Protein AF-A0AA95MAQ8-F1 (afdb_monomer_lite)

Structure (mmCIF, N/CA/C/O backbone):
data_AF-A0AA95MAQ8-F1
#
_entry.id   AF-A0AA95MAQ8-F1
#
loop_
_atom_site.group_PDB
_atom_site.id
_atom_site.type_symbol
_atom_site.label_atom_id
_atom_site.label_alt_id
_atom_site.label_comp_id
_atom_site.label_asym_id
_atom_site.label_entity_id
_atom_site.label_seq_id
_atom_site.pdbx_PDB_ins_code
_atom_site.Cartn_x
_atom_site.Cartn_y
_atom_site.Cartn_z
_atom_site.occupancy
_atom_site.B_iso_or_equiv
_atom_site.auth_seq_id
_atom_site.auth_comp_id
_atom_site.auth_asym_id
_atom_site.auth_atom_id
_atom_site.pdbx_PDB_model_num
ATOM 1 N N . MET A 1 1 ? -9.392 22.903 90.079 1.00 45.88 1 MET A N 1
ATOM 2 C CA . MET A 1 1 ? -9.732 21.700 89.286 1.00 45.88 1 MET A CA 1
ATOM 3 C C . MET A 1 1 ? -10.730 20.887 90.089 1.00 45.88 1 MET A C 1
ATOM 5 O O . MET A 1 1 ? -10.406 20.537 91.212 1.00 45.88 1 MET A O 1
ATOM 9 N N . ILE A 1 2 ? -11.935 20.646 89.568 1.00 45.50 2 ILE A N 1
ATOM 10 C CA . ILE A 1 2 ? -12.909 19.750 90.211 1.00 45.50 2 ILE A CA 1
ATOM 11 C C . ILE A 1 2 ? -12.527 18.329 89.791 1.00 45.50 2 ILE A C 1
ATOM 13 O O . ILE A 1 2 ? -12.686 17.976 88.623 1.00 45.50 2 ILE A O 1
ATOM 17 N N . PHE A 1 3 ? -11.957 17.553 90.712 1.00 49.25 3 PHE A N 1
ATOM 18 C CA . PHE A 1 3 ? -11.643 16.146 90.478 1.00 49.25 3 PHE A CA 1
ATOM 19 C C . PHE A 1 3 ? -12.967 15.374 90.450 1.00 49.25 3 PHE A C 1
ATOM 21 O O . PHE A 1 3 ? -13.667 15.310 91.457 1.00 49.25 3 PHE A O 1
ATOM 28 N N . ARG A 1 4 ? -13.359 14.855 89.283 1.00 55.56 4 ARG A N 1
ATOM 29 C CA . ARG A 1 4 ? -14.489 13.922 89.191 1.00 55.56 4 ARG A CA 1
ATOM 30 C C . ARG A 1 4 ? -13.966 12.525 89.535 1.00 55.56 4 ARG A C 1
ATOM 32 O O . ARG A 1 4 ? -12.942 12.147 88.960 1.00 55.56 4 ARG A O 1
ATOM 39 N N . PRO A 1 5 ? -14.615 11.777 90.442 1.00 63.22 5 PRO A N 1
ATOM 40 C CA . PRO A 1 5 ? -14.186 10.423 90.762 1.00 63.22 5 PRO A CA 1
ATOM 41 C C . PRO A 1 5 ? -14.183 9.547 89.495 1.00 63.22 5 PRO A C 1
ATOM 43 O O . PRO A 1 5 ? -15.043 9.721 88.623 1.00 63.22 5 PRO A O 1
ATOM 46 N N . PRO A 1 6 ? -13.203 8.638 89.345 1.00 62.72 6 PRO A N 1
ATOM 47 C CA . PRO A 1 6 ? -13.166 7.711 88.221 1.00 62.72 6 PRO A CA 1
ATOM 48 C C . PRO A 1 6 ? -14.409 6.814 88.240 1.00 62.72 6 PRO A C 1
ATOM 50 O O . PRO A 1 6 ? -14.864 6.383 89.296 1.00 62.72 6 PRO A O 1
ATOM 53 N N . LYS A 1 7 ? -14.981 6.535 87.069 1.00 63.72 7 LYS A N 1
ATOM 54 C CA . LYS A 1 7 ? -16.180 5.698 86.941 1.00 63.72 7 LYS A CA 1
ATOM 55 C C . LYS A 1 7 ? -15.819 4.256 86.615 1.00 63.72 7 LYS A C 1
ATOM 57 O O . LYS A 1 7 ? -14.895 4.014 85.841 1.00 63.72 7 LYS A O 1
ATOM 62 N N . VAL A 1 8 ? -16.595 3.306 87.131 1.00 63.84 8 VAL A N 1
ATOM 63 C CA . VAL A 1 8 ? -16.538 1.888 86.742 1.00 63.84 8 VAL A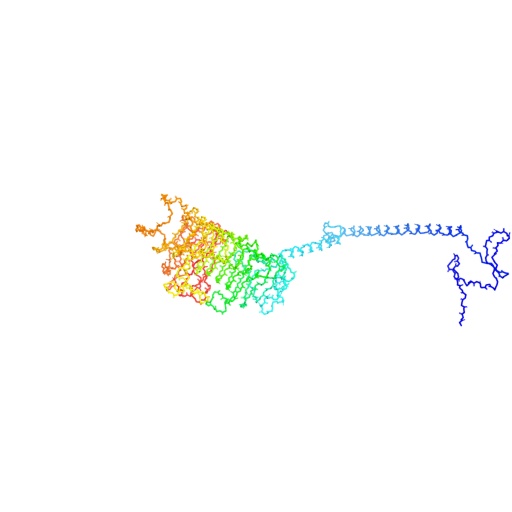 CA 1
ATOM 64 C C . VAL A 1 8 ? -17.861 1.426 86.149 1.00 63.84 8 VAL A C 1
ATOM 66 O O . VAL A 1 8 ? -18.941 1.842 86.572 1.00 63.84 8 VAL A O 1
ATOM 69 N N . LYS A 1 9 ? -17.772 0.550 85.145 1.00 52.34 9 LYS A N 1
ATOM 70 C CA . LYS A 1 9 ? -18.930 -0.090 84.515 1.00 52.34 9 LYS A CA 1
ATOM 71 C C . LYS A 1 9 ? -19.378 -1.286 85.353 1.00 52.34 9 LYS A C 1
ATOM 73 O O . LYS A 1 9 ? -18.644 -2.260 85.475 1.00 52.34 9 LYS A O 1
ATOM 78 N N . ALA A 1 10 ? -20.590 -1.220 85.895 1.00 58.88 10 ALA A N 1
ATOM 79 C CA . ALA A 1 10 ? -21.239 -2.352 86.554 1.00 58.88 10 ALA A CA 1
ATOM 80 C C . ALA A 1 10 ? -21.800 -3.360 85.528 1.00 58.88 10 ALA A C 1
ATOM 82 O O . ALA A 1 10 ? -21.935 -3.044 84.344 1.00 58.88 10 ALA A O 1
ATOM 83 N N . THR A 1 11 ? -22.211 -4.545 85.995 1.00 48.03 11 THR A N 1
ATOM 84 C CA . THR A 1 11 ? -22.648 -5.742 85.232 1.00 48.03 11 THR A CA 1
ATOM 85 C C . THR A 1 11 ? -23.820 -5.538 84.249 1.00 48.03 11 THR A C 1
ATOM 87 O O . THR A 1 11 ? -24.235 -6.472 83.578 1.00 48.03 11 THR A O 1
ATOM 90 N N . LYS A 1 12 ? -24.366 -4.321 84.127 1.00 54.16 12 LYS A N 1
ATOM 91 C CA . LYS A 1 12 ? -25.415 -3.941 83.158 1.00 54.16 12 LYS A CA 1
ATOM 92 C C . LYS A 1 12 ? -25.065 -2.688 82.343 1.00 54.16 12 LYS A C 1
ATOM 94 O O . LYS A 1 12 ? -25.952 -1.984 81.874 1.00 54.16 12 LYS A O 1
ATOM 99 N N . GLY A 1 13 ? -23.777 -2.358 82.227 1.00 52.22 13 GLY A N 1
ATOM 100 C CA . GLY A 1 13 ? -23.296 -1.204 81.458 1.00 52.22 13 GLY A CA 1
ATOM 101 C C . GLY A 1 13 ? -23.556 0.160 82.105 1.00 52.22 13 GLY A C 1
ATOM 102 O O . GLY A 1 13 ? -23.196 1.178 81.520 1.00 52.22 13 GLY A O 1
ATOM 103 N N . LEU A 1 14 ? -24.137 0.189 83.308 1.00 55.59 14 LEU A N 1
ATOM 104 C CA . LEU A 1 14 ? -24.314 1.402 84.100 1.00 55.59 14 LEU A CA 1
ATOM 105 C C . LEU A 1 14 ? -22.960 1.854 84.648 1.00 55.59 14 LEU A C 1
ATOM 107 O O . LEU A 1 14 ? -22.278 1.093 85.337 1.00 55.59 14 LEU A O 1
ATOM 111 N N . GLU A 1 15 ? -22.586 3.094 84.352 1.00 58.50 15 GLU A N 1
ATOM 112 C CA . GLU A 1 15 ? -21.426 3.729 84.966 1.00 58.50 15 GLU A CA 1
ATOM 113 C C . GLU A 1 15 ? -21.799 4.208 86.366 1.00 58.50 15 GLU A C 1
ATOM 115 O O . GLU A 1 15 ? -22.746 4.979 86.539 1.00 58.50 15 GLU A O 1
ATOM 120 N N . ARG A 1 16 ? -21.049 3.757 87.367 1.00 65.19 16 ARG A N 1
ATOM 121 C CA . ARG A 1 16 ? -21.126 4.295 88.724 1.00 65.19 16 ARG A CA 1
ATOM 122 C C . ARG A 1 16 ? -19.809 4.965 89.065 1.00 65.19 16 ARG A C 1
ATOM 124 O O . ARG A 1 16 ? -18.748 4.471 88.686 1.00 65.19 16 ARG A O 1
ATOM 131 N N . ASP A 1 17 ? -19.895 6.088 89.764 1.00 67.44 17 ASP A N 1
ATOM 132 C CA . ASP A 1 17 ? -18.721 6.724 90.348 1.00 67.44 17 ASP A CA 1
ATOM 133 C C . ASP A 1 17 ? -18.105 5.736 91.348 1.00 67.44 17 ASP A C 1
ATOM 135 O O . ASP A 1 17 ? -18.820 5.154 92.171 1.00 67.44 17 ASP A O 1
ATOM 139 N N . LEU A 1 18 ? -16.796 5.491 91.243 1.00 63.25 18 LEU A N 1
ATOM 140 C CA . LEU A 1 18 ? -16.087 4.748 92.276 1.00 63.25 18 LEU A CA 1
ATOM 141 C C . LEU A 1 18 ? -16.204 5.539 93.575 1.00 63.25 18 LEU A C 1
ATOM 143 O O . LEU A 1 18 ? -15.872 6.726 93.618 1.00 63.25 18 LEU A O 1
ATOM 147 N N . LEU A 1 19 ? -16.667 4.872 94.630 1.00 63.09 19 LEU A N 1
ATOM 148 C CA . LEU A 1 19 ? -16.605 5.424 95.975 1.00 63.09 19 LEU A CA 1
ATOM 149 C C . LEU A 1 19 ? -15.129 5.647 96.313 1.00 63.09 19 LEU A C 1
ATOM 151 O O . LEU A 1 19 ? -14.325 4.716 96.276 1.00 63.09 19 LEU A O 1
ATOM 155 N N . GLN A 1 20 ? -14.768 6.901 96.573 1.00 61.62 20 GLN A N 1
ATOM 156 C CA . GLN A 1 20 ? -13.438 7.254 97.042 1.00 61.62 20 GLN A CA 1
ATOM 157 C C . GLN A 1 20 ? -13.439 7.107 98.561 1.00 61.62 20 GLN A C 1
ATOM 159 O O . GLN A 1 20 ? -14.086 7.884 99.256 1.00 61.62 20 GLN A O 1
ATOM 164 N N . PHE A 1 21 ? -12.754 6.084 99.059 1.00 62.09 21 PHE A N 1
ATOM 165 C CA . PHE A 1 21 ? -12.608 5.853 100.492 1.00 62.09 21 PHE A CA 1
ATOM 166 C C . PHE A 1 21 ? -11.406 6.651 101.024 1.00 62.09 21 PHE A C 1
ATOM 168 O O . PHE A 1 21 ? -10.378 6.717 100.347 1.00 62.09 21 PHE A O 1
ATOM 175 N N . GLU A 1 22 ? -11.532 7.273 102.203 1.00 59.97 22 GLU A N 1
ATOM 176 C CA . GLU A 1 22 ? -10.409 7.971 102.862 1.00 59.97 22 GLU A CA 1
ATOM 177 C C . GLU A 1 22 ? -9.335 6.981 103.342 1.00 59.97 22 GLU A C 1
ATOM 179 O O . GLU A 1 22 ? -8.143 7.261 103.228 1.00 59.97 22 GLU A O 1
ATOM 184 N N . GLU A 1 23 ? -9.759 5.789 103.772 1.00 59.94 23 GLU A N 1
ATOM 185 C CA . GLU A 1 23 ? -8.917 4.633 104.077 1.00 59.94 23 GLU A CA 1
ATOM 186 C C . GLU A 1 23 ? -9.533 3.390 103.415 1.00 59.94 23 GLU A C 1
ATOM 188 O O . GLU A 1 23 ? -10.738 3.153 103.515 1.00 59.94 23 GLU A O 1
ATOM 193 N N . ALA A 1 24 ? -8.726 2.612 102.689 1.00 60.75 24 ALA A N 1
ATOM 194 C CA . ALA A 1 24 ? -9.166 1.381 102.038 1.00 60.75 24 ALA A CA 1
ATOM 195 C C . ALA A 1 24 ? -8.403 0.196 102.628 1.00 60.75 24 ALA A C 1
ATOM 197 O O . ALA A 1 24 ? -7.176 0.123 102.516 1.00 60.75 24 ALA A O 1
ATOM 198 N N . GLU A 1 25 ? -9.127 -0.749 103.222 1.00 61.69 25 GLU A N 1
ATOM 199 C CA . GLU A 1 25 ? -8.539 -1.989 103.714 1.00 61.69 25 GLU A CA 1
ATOM 200 C C . GLU A 1 25 ? -8.710 -3.096 102.671 1.00 61.69 25 GLU A C 1
ATOM 202 O O . GLU A 1 25 ? -9.794 -3.325 102.128 1.00 61.69 25 GLU A O 1
ATOM 207 N N . LEU A 1 26 ? -7.610 -3.795 102.381 1.00 65.06 26 LEU A N 1
ATOM 208 C CA . LEU A 1 26 ? -7.643 -5.032 101.609 1.00 65.06 26 LEU A CA 1
ATOM 209 C C . LEU A 1 26 ? -7.973 -6.164 102.573 1.00 65.06 26 LEU A C 1
ATOM 211 O O . LEU A 1 26 ? -7.160 -6.525 103.425 1.00 65.06 26 LEU A O 1
ATOM 215 N N . GLY A 1 27 ? -9.178 -6.706 102.448 1.00 63.66 27 GLY A N 1
ATOM 216 C CA . GLY A 1 27 ? -9.699 -7.686 103.385 1.00 63.66 27 GLY A CA 1
ATOM 217 C C . GLY A 1 27 ? -10.222 -8.935 102.700 1.00 63.66 27 GLY A C 1
ATOM 218 O O . GLY A 1 27 ? -10.499 -8.961 101.501 1.00 63.66 27 GLY A O 1
ATOM 219 N N . PHE A 1 28 ? -10.402 -9.977 103.506 1.00 62.84 28 PHE A N 1
ATOM 220 C CA . PHE A 1 28 ? -11.269 -11.089 103.151 1.00 62.84 28 PHE A CA 1
ATOM 221 C C . PHE A 1 28 ? -12.541 -11.002 103.986 1.00 62.84 28 PHE A C 1
ATOM 223 O O . PHE A 1 28 ? -12.478 -10.843 105.207 1.00 62.84 28 PHE A O 1
ATOM 230 N N . THR A 1 29 ? -13.700 -11.089 103.343 1.00 60.06 29 THR A N 1
ATOM 231 C CA . THR A 1 29 ? -14.991 -11.133 104.036 1.00 60.06 29 THR A CA 1
ATOM 232 C C . THR A 1 29 ? -15.011 -12.316 105.015 1.00 60.06 29 THR A C 1
ATOM 234 O O . THR A 1 29 ? -14.542 -13.410 104.700 1.00 60.06 29 THR A O 1
ATOM 237 N N . LYS A 1 30 ? -15.507 -12.127 106.243 1.00 58.91 30 LYS A N 1
ATOM 238 C CA . LYS A 1 30 ? -15.427 -13.178 107.283 1.00 58.91 30 LYS A CA 1
ATOM 239 C C . LYS A 1 30 ? -16.281 -14.411 106.972 1.00 58.91 30 LYS A C 1
ATOM 241 O O . LYS A 1 30 ? -15.940 -15.509 107.401 1.00 58.91 30 LYS A O 1
ATOM 246 N N . ASP A 1 31 ? -17.377 -14.220 106.252 1.00 52.72 31 ASP A N 1
ATOM 247 C CA . ASP A 1 31 ? -18.384 -15.225 105.917 1.00 52.72 31 ASP A CA 1
ATOM 248 C C . ASP A 1 31 ? -18.056 -15.980 104.622 1.00 52.72 31 ASP A C 1
ATOM 250 O O . ASP A 1 31 ? -18.150 -17.205 104.574 1.00 52.72 31 ASP A O 1
ATOM 254 N N . THR A 1 32 ? -17.625 -15.265 103.583 1.00 58.50 32 THR A N 1
ATOM 255 C CA . THR A 1 32 ? -17.360 -15.844 102.259 1.00 58.50 32 THR A CA 1
ATOM 256 C C . THR A 1 32 ? -15.871 -16.017 101.961 1.00 58.50 32 THR A C 1
ATOM 258 O O . THR A 1 32 ? -15.530 -16.666 100.973 1.00 58.50 32 THR A O 1
ATOM 261 N N . LYS A 1 33 ? -14.985 -15.488 102.821 1.00 63.22 33 LYS A N 1
ATOM 262 C CA . LYS A 1 33 ? -13.522 -15.465 102.647 1.00 63.22 33 LYS A CA 1
ATOM 263 C C . LYS A 1 33 ? -13.096 -14.922 101.285 1.00 63.22 33 LYS A C 1
ATOM 265 O O . LYS A 1 33 ? -12.137 -15.410 100.693 1.00 63.22 33 LYS A O 1
ATOM 270 N N . ARG A 1 34 ? -13.814 -13.920 100.775 1.00 59.31 34 ARG A N 1
ATOM 271 C CA . ARG A 1 34 ? -13.571 -13.313 99.462 1.00 59.31 34 ARG A CA 1
ATOM 272 C C . ARG A 1 34 ? -12.792 -12.026 99.594 1.00 59.31 34 ARG A C 1
ATOM 274 O O . ARG A 1 34 ? -13.061 -11.243 100.499 1.00 59.31 34 ARG A O 1
ATOM 281 N N . PHE A 1 35 ? -11.855 -11.830 98.673 1.00 61.06 35 PHE A N 1
ATOM 282 C CA . PHE A 1 35 ? -11.081 -10.603 98.578 1.00 61.06 35 PHE A CA 1
ATOM 283 C C . PHE A 1 35 ? -12.013 -9.443 98.227 1.00 61.06 35 PHE A C 1
ATOM 285 O O . PHE A 1 35 ? -12.722 -9.502 97.222 1.00 61.06 35 PHE A O 1
ATOM 292 N N . PHE A 1 36 ? -12.021 -8.406 99.053 1.00 67.19 36 PHE A N 1
ATOM 293 C CA . PHE A 1 36 ? -12.779 -7.188 98.811 1.00 67.19 36 PHE A CA 1
ATOM 294 C C . PHE A 1 36 ? -11.894 -5.971 99.068 1.00 67.19 36 PHE A C 1
ATOM 296 O O . PHE A 1 36 ? -10.900 -6.045 99.796 1.00 67.19 36 PHE A O 1
ATOM 303 N N . VAL A 1 37 ? -12.280 -4.849 98.467 1.00 65.44 37 VAL A N 1
ATOM 304 C CA . VAL A 1 37 ? -11.742 -3.532 98.808 1.00 65.44 37 VAL A CA 1
ATOM 305 C C . VAL A 1 37 ? -12.910 -2.727 99.355 1.00 65.44 37 VAL A C 1
ATOM 307 O O . VAL A 1 37 ? -13.922 -2.557 98.669 1.00 65.44 37 VAL A O 1
ATOM 310 N N . GLY A 1 38 ? -12.819 -2.295 100.607 1.00 64.38 38 GLY A N 1
ATOM 311 C CA . GLY A 1 38 ? -13.913 -1.589 101.265 1.00 64.38 38 GLY A CA 1
ATOM 312 C C . GLY A 1 38 ? -13.445 -0.726 102.423 1.00 64.38 38 GLY A C 1
ATOM 313 O O . GLY A 1 38 ? -12.300 -0.824 102.866 1.00 64.38 38 GLY A O 1
ATOM 314 N N . SER A 1 39 ? -14.361 0.111 102.897 1.00 61.34 39 SER A N 1
ATOM 315 C CA . SER A 1 39 ? -14.253 0.811 104.175 1.00 61.34 39 SER A CA 1
ATOM 316 C C . SER A 1 39 ? -15.475 0.477 105.038 1.00 61.34 39 SER A C 1
ATOM 318 O O . SER A 1 39 ? -16.432 -0.164 104.598 1.00 61.34 39 SER A O 1
ATOM 320 N N . ASP A 1 40 ? -15.469 0.962 106.270 1.00 62.12 40 ASP A N 1
ATOM 321 C CA . ASP A 1 40 ? -16.613 1.048 107.181 1.00 62.12 40 ASP A CA 1
ATOM 322 C C . ASP A 1 40 ? -17.913 1.633 106.577 1.00 62.12 40 ASP A C 1
ATOM 324 O O . ASP A 1 40 ? -18.995 1.397 107.119 1.00 62.12 40 ASP A O 1
ATOM 328 N N . GLN A 1 41 ? -17.845 2.339 105.442 1.00 56.12 41 GLN A N 1
ATOM 329 C CA . GLN A 1 41 ? -18.998 2.927 104.748 1.00 56.12 41 GLN A CA 1
ATOM 330 C C . GLN A 1 41 ? -19.518 2.103 103.556 1.00 56.12 41 GLN A C 1
ATOM 332 O O . GLN A 1 41 ? -20.558 2.440 102.986 1.00 56.12 41 GLN A O 1
ATOM 337 N N . GLY A 1 42 ? -18.843 1.014 103.172 1.00 58.78 42 GLY A N 1
ATOM 338 C CA . GLY A 1 42 ? -19.311 0.121 102.111 1.00 58.78 42 GLY A CA 1
ATOM 339 C C . GLY A 1 42 ? -18.204 -0.692 101.441 1.00 58.78 42 GLY A C 1
ATOM 340 O O . GLY A 1 42 ? -17.048 -0.281 101.383 1.00 58.78 42 GLY A O 1
ATOM 341 N N . ASN A 1 43 ? -18.584 -1.844 100.881 1.00 61.62 43 ASN A N 1
ATOM 342 C CA . ASN A 1 43 ? -17.673 -2.773 100.208 1.00 61.62 43 ASN A CA 1
ATOM 343 C C . ASN A 1 43 ? -17.885 -2.758 98.688 1.00 61.62 43 ASN A C 1
ATOM 345 O O . ASN A 1 43 ? -19.025 -2.725 98.219 1.00 61.62 43 ASN A O 1
ATOM 349 N N . VAL A 1 44 ? -16.796 -2.859 97.920 1.00 62.22 44 VAL A N 1
ATOM 350 C CA . VAL A 1 44 ? -16.830 -3.145 96.480 1.00 62.22 44 VAL A CA 1
ATOM 351 C C . VAL A 1 44 ? -16.364 -4.585 96.266 1.00 62.22 44 VAL A C 1
ATOM 353 O O . VAL A 1 44 ? -15.199 -4.915 96.489 1.00 62.22 44 VAL A O 1
ATOM 356 N N . GLU A 1 45 ? -17.282 -5.457 95.846 1.00 63.22 45 GLU A N 1
ATOM 357 C CA . GLU A 1 45 ? -16.963 -6.840 95.478 1.00 63.22 45 GLU A CA 1
ATOM 358 C C . GLU A 1 45 ? -16.589 -6.898 93.988 1.00 63.22 45 GLU A C 1
ATOM 360 O O . GLU A 1 45 ? -17.328 -6.413 93.127 1.00 63.22 45 GLU A O 1
ATOM 365 N N . LEU A 1 46 ? -15.418 -7.459 93.677 1.00 63.56 46 LEU A N 1
ATOM 366 C CA . LEU A 1 46 ? -15.007 -7.725 92.298 1.00 63.56 46 LEU A CA 1
ATOM 367 C C . LEU A 1 46 ? -15.716 -8.999 91.818 1.00 63.56 46 LEU A C 1
ATOM 369 O O . LEU A 1 46 ? -15.677 -10.017 92.508 1.00 63.56 46 LEU A O 1
ATOM 373 N N . ALA A 1 47 ? -16.367 -8.940 90.651 1.00 63.00 47 ALA A N 1
ATOM 374 C CA . ALA A 1 47 ? -17.114 -10.071 90.097 1.00 63.00 47 ALA A CA 1
ATOM 375 C C . ALA A 1 47 ? -16.224 -11.316 89.959 1.00 63.00 47 ALA A C 1
ATOM 377 O O . ALA A 1 47 ? -15.061 -11.220 89.551 1.00 63.00 47 ALA A O 1
ATOM 378 N N . LYS A 1 48 ? -16.771 -12.495 90.279 1.00 66.31 48 LYS A N 1
ATOM 379 C CA . LYS A 1 48 ? -16.018 -13.747 90.156 1.00 66.31 48 LYS A CA 1
ATOM 380 C C . LYS A 1 48 ? -15.703 -14.041 88.696 1.00 66.31 48 LYS A C 1
ATOM 382 O O . LYS A 1 48 ? -16.530 -13.815 87.816 1.00 66.31 48 LYS A O 1
ATOM 387 N N . GLN A 1 49 ? -14.556 -14.672 88.454 1.00 69.94 49 GLN A N 1
ATOM 388 C CA . GLN A 1 49 ? -14.226 -15.203 87.132 1.00 69.94 49 GLN A CA 1
ATOM 389 C C . GLN A 1 49 ? -15.320 -16.149 86.605 1.00 69.94 49 GLN A C 1
ATOM 391 O O . GLN A 1 49 ? -15.607 -16.126 85.413 1.00 69.94 49 GLN A O 1
ATOM 396 N N . GLU A 1 50 ? -15.959 -16.928 87.483 1.00 73.56 50 GLU A N 1
ATOM 397 C CA . GLU A 1 50 ? -17.086 -17.813 87.146 1.00 73.56 50 GLU A CA 1
ATOM 398 C C . GLU A 1 50 ? -18.293 -17.031 86.607 1.00 73.56 50 GLU A C 1
ATOM 400 O O . GLU A 1 50 ? -18.771 -17.338 85.523 1.00 73.56 50 GLU A O 1
ATOM 405 N N . GLU A 1 51 ? -18.717 -15.960 87.283 1.00 72.94 51 GLU A N 1
ATOM 406 C CA . GLU A 1 51 ? -19.864 -15.130 86.874 1.00 72.94 51 GLU A CA 1
ATOM 407 C C . GLU A 1 51 ? -19.589 -14.378 85.561 1.00 72.94 51 GLU A C 1
ATOM 409 O O . GLU A 1 51 ? -20.464 -14.241 84.705 1.00 72.94 51 GLU A O 1
ATOM 414 N N . VAL A 1 52 ? -18.346 -13.922 85.364 1.00 72.94 52 VAL A N 1
ATOM 415 C CA . VAL A 1 52 ? -17.909 -13.334 84.089 1.00 72.94 52 VAL A CA 1
ATOM 416 C C . VAL A 1 52 ? -17.900 -14.393 82.980 1.00 72.94 52 VAL A C 1
ATOM 418 O O . VAL A 1 52 ? -18.312 -14.105 81.858 1.00 72.94 52 VAL A O 1
ATOM 421 N N . SER A 1 53 ? -17.477 -15.622 83.284 1.00 74.75 53 SER A N 1
ATOM 422 C CA . SER A 1 53 ? -17.442 -16.733 82.321 1.00 74.75 53 SER A CA 1
ATOM 423 C C . SER A 1 53 ? -18.846 -17.212 81.939 1.00 74.75 53 SER A C 1
ATOM 425 O O . SER A 1 53 ? -19.097 -17.479 80.763 1.00 74.75 53 SER A O 1
ATOM 427 N N . GLU A 1 54 ? -19.781 -17.260 82.890 1.00 77.81 54 GLU A N 1
ATOM 428 C CA . GLU A 1 54 ? -21.203 -17.521 82.637 1.00 77.81 54 GLU A CA 1
ATOM 429 C C . GLU A 1 54 ? -21.805 -16.438 81.735 1.00 77.81 54 GLU A C 1
ATOM 431 O O . GLU A 1 54 ? -22.435 -16.759 80.730 1.00 77.81 54 GLU A O 1
ATOM 436 N N . GLY A 1 55 ? -21.526 -15.158 82.014 1.00 77.19 55 GLY A N 1
ATOM 437 C CA . GLY A 1 55 ? -21.969 -14.046 81.169 1.00 77.19 55 GLY A CA 1
ATOM 438 C C . GLY A 1 55 ? -21.405 -14.095 79.743 1.00 77.19 55 GLY A C 1
ATOM 439 O O . GLY A 1 55 ? -22.126 -13.819 78.785 1.00 77.19 55 GLY A O 1
ATOM 440 N N . ILE A 1 56 ? -20.135 -14.487 79.576 1.00 80.50 56 ILE A N 1
ATOM 441 C CA . ILE A 1 56 ? -19.522 -14.698 78.252 1.00 80.50 56 ILE A CA 1
ATOM 442 C C . ILE A 1 56 ? -20.190 -15.869 77.525 1.00 80.50 56 ILE A C 1
ATOM 444 O O . ILE A 1 56 ? -20.484 -15.754 76.336 1.00 80.50 56 ILE A O 1
ATOM 448 N N . THR A 1 57 ? -20.456 -16.971 78.227 1.00 82.75 57 THR A N 1
ATOM 449 C CA . THR A 1 57 ? -21.107 -18.158 77.654 1.00 82.75 57 THR A CA 1
ATOM 450 C C . THR A 1 57 ? -22.521 -17.828 77.173 1.00 82.75 57 THR A C 1
ATOM 452 O O . THR A 1 57 ? -22.911 -18.203 76.066 1.00 82.75 57 THR A O 1
ATOM 455 N N . ASP A 1 58 ? -23.276 -17.064 77.963 1.00 84.62 58 ASP A N 1
ATOM 456 C CA . ASP A 1 58 ? -24.633 -16.650 77.610 1.00 84.62 58 ASP A CA 1
ATOM 457 C C . ASP A 1 58 ? -24.635 -15.679 76.415 1.00 84.62 58 ASP A C 1
ATOM 459 O O . ASP A 1 58 ? -25.423 -15.832 75.480 1.00 84.62 58 ASP A O 1
ATOM 463 N N . LEU A 1 59 ? -23.676 -14.746 76.362 1.00 84.62 59 LEU A N 1
ATOM 464 C CA . LEU A 1 59 ? -23.460 -13.879 75.197 1.00 84.62 59 LEU A CA 1
ATOM 465 C C . LEU A 1 59 ? -23.095 -14.674 73.935 1.00 84.62 59 LEU A C 1
ATOM 467 O O . LEU A 1 59 ? -23.622 -14.386 72.863 1.00 84.62 59 LEU A O 1
ATOM 471 N N . GLN A 1 60 ? -22.233 -15.688 74.038 1.00 89.12 60 GLN A N 1
ATOM 472 C CA . GLN A 1 60 ? -21.881 -16.558 72.908 1.00 89.12 60 GLN A CA 1
ATOM 473 C C . GLN A 1 60 ? -23.091 -17.353 72.399 1.00 89.12 60 GLN A C 1
ATOM 475 O O . GLN A 1 60 ? -23.292 -17.473 71.187 1.00 89.12 60 GLN A O 1
ATOM 480 N N . SER A 1 61 ? -23.931 -17.845 73.312 1.00 89.62 61 SER A N 1
ATOM 481 C CA . SER A 1 61 ? -25.200 -18.499 72.978 1.00 89.62 61 SER A CA 1
ATOM 482 C C . SER A 1 61 ? -26.144 -17.544 72.237 1.00 89.62 61 SER A C 1
ATOM 484 O O . SER A 1 61 ? -26.682 -17.889 71.182 1.00 89.62 61 SER A O 1
ATOM 486 N N . GLN A 1 62 ? -26.282 -16.304 72.720 1.00 91.06 62 GLN A N 1
ATOM 487 C CA . GLN A 1 62 ? -27.093 -15.274 72.066 1.00 91.06 62 GLN A CA 1
ATOM 488 C C . GLN A 1 62 ? -26.560 -14.904 70.675 1.00 91.06 62 GLN A C 1
ATOM 490 O O . GLN A 1 62 ? -27.352 -14.813 69.739 1.00 91.06 62 GLN A O 1
ATOM 495 N N . ILE A 1 63 ? -25.241 -14.753 70.506 1.00 89.88 63 ILE A N 1
ATOM 496 C CA . ILE A 1 63 ? -24.609 -14.504 69.197 1.00 89.88 63 ILE A CA 1
ATOM 497 C C . ILE A 1 63 ? -24.927 -15.645 68.229 1.00 89.88 63 ILE A C 1
ATOM 499 O O . ILE A 1 63 ? -25.395 -15.398 67.122 1.00 89.88 63 ILE A O 1
ATOM 503 N N . THR A 1 64 ? -24.782 -16.894 68.675 1.00 89.81 64 THR A N 1
ATOM 504 C CA . THR A 1 64 ? -25.079 -18.074 67.849 1.00 89.81 64 THR A CA 1
ATOM 505 C C . THR A 1 64 ? -26.544 -18.092 67.395 1.00 89.81 64 THR A C 1
ATOM 507 O O . THR A 1 64 ? -26.846 -18.396 66.240 1.00 89.81 64 THR A O 1
ATOM 510 N N . GLN A 1 65 ? -27.478 -17.721 68.277 1.00 91.19 65 GLN A N 1
ATOM 511 C CA . GLN A 1 65 ? -28.894 -17.599 67.916 1.00 91.19 65 GLN A CA 1
ATOM 512 C C . GLN A 1 65 ? -29.161 -16.451 66.936 1.00 91.19 65 GLN A C 1
ATOM 514 O O . GLN A 1 65 ? -30.017 -16.587 66.060 1.00 91.19 65 GLN A O 1
ATOM 519 N N . VAL A 1 66 ? -28.466 -15.321 67.083 1.00 91.50 66 VAL A N 1
ATOM 520 C CA . VAL A 1 66 ? -28.571 -14.183 66.160 1.00 91.50 66 VAL A CA 1
ATOM 521 C C . VAL A 1 66 ? -28.058 -14.569 64.776 1.00 91.50 66 VAL A C 1
ATOM 523 O O . VAL A 1 66 ? -28.756 -14.312 63.798 1.00 91.50 66 VAL A O 1
ATOM 526 N N . ASP A 1 67 ? -26.917 -15.250 64.684 1.00 90.38 67 ASP A N 1
ATOM 527 C CA . ASP A 1 67 ? -26.362 -15.721 63.411 1.00 90.38 67 ASP A CA 1
ATOM 528 C C . ASP A 1 67 ? -27.301 -16.713 62.722 1.00 90.38 67 ASP A C 1
ATOM 530 O O . ASP A 1 67 ? -27.576 -16.582 61.528 1.00 90.38 67 ASP A O 1
ATOM 534 N N . SER A 1 68 ? -27.876 -17.657 63.477 1.00 92.00 68 SER A N 1
ATOM 535 C CA . SER A 1 68 ? -28.889 -18.577 62.947 1.00 92.00 68 SER A CA 1
ATOM 536 C C . SER A 1 68 ? -30.094 -17.819 62.386 1.00 92.00 68 SER A C 1
ATOM 538 O O . SER A 1 68 ? -30.490 -18.057 61.249 1.00 92.00 68 SER A O 1
ATOM 540 N N . LYS A 1 69 ? -30.649 -16.863 63.144 1.00 92.88 69 LYS A N 1
ATOM 541 C CA . LYS A 1 69 ? -31.796 -16.053 62.698 1.00 92.88 69 LYS A CA 1
ATOM 542 C C . LYS A 1 69 ? -31.463 -15.173 61.493 1.00 92.88 69 LYS A C 1
ATOM 544 O O . LYS A 1 69 ? -32.324 -14.968 60.642 1.00 92.88 69 LYS A O 1
ATOM 549 N N . SER A 1 70 ? -30.241 -14.647 61.423 1.00 92.56 70 SER A N 1
ATOM 550 C CA . SER A 1 70 ? -29.750 -13.857 60.292 1.00 92.56 70 SER A CA 1
ATOM 551 C C . SER A 1 70 ? -29.679 -14.709 59.025 1.00 92.56 70 SER A C 1
ATOM 553 O O . SER A 1 70 ? -30.232 -14.335 57.991 1.00 92.56 70 SER A O 1
ATOM 555 N N . ASN A 1 71 ? -29.095 -15.905 59.124 1.00 91.81 71 ASN A N 1
ATOM 556 C CA . ASN A 1 71 ? -29.021 -16.849 58.012 1.00 91.81 71 ASN A CA 1
ATOM 557 C C . ASN A 1 71 ? -30.413 -17.311 57.563 1.00 91.81 71 ASN A C 1
ATOM 559 O O . ASN A 1 71 ? -30.690 -17.336 56.365 1.00 91.81 71 ASN A O 1
ATOM 563 N N . ASP A 1 72 ? -31.318 -17.594 58.502 1.00 92.50 72 ASP A N 1
ATOM 564 C CA . ASP A 1 72 ? -32.710 -17.929 58.189 1.00 92.50 72 ASP A CA 1
ATOM 565 C C . ASP A 1 72 ? -33.422 -16.778 57.465 1.00 92.50 72 ASP A C 1
ATOM 567 O O . ASP A 1 72 ? -34.174 -17.011 56.518 1.00 92.50 72 ASP A O 1
ATOM 571 N N . ALA A 1 73 ? -33.172 -15.529 57.869 1.00 90.94 73 ALA A N 1
ATOM 572 C CA . ALA A 1 73 ? -33.730 -14.355 57.207 1.00 90.94 73 ALA A CA 1
ATOM 573 C C . ALA A 1 73 ? -33.187 -14.179 55.779 1.00 90.94 73 ALA A C 1
ATOM 575 O O . ALA A 1 73 ? -33.972 -13.901 54.875 1.00 90.94 73 ALA A O 1
ATOM 576 N N . VAL A 1 74 ? -31.883 -14.386 55.556 1.00 92.94 74 VAL A N 1
ATOM 577 C CA . VAL A 1 74 ? -31.266 -14.355 54.215 1.00 92.94 74 VAL A CA 1
ATOM 578 C C . VAL A 1 74 ? -31.841 -15.456 53.328 1.00 92.94 74 VAL A C 1
ATOM 580 O O . VAL A 1 74 ? -32.258 -15.185 52.203 1.00 92.94 74 VAL A O 1
ATOM 583 N N . ASN A 1 75 ? -31.934 -16.681 53.845 1.00 90.38 75 ASN A N 1
ATOM 584 C CA . ASN A 1 75 ? -32.522 -17.804 53.119 1.00 90.38 75 ASN A CA 1
ATOM 585 C C . ASN A 1 75 ? -33.980 -17.514 52.755 1.00 90.38 75 ASN A C 1
ATOM 587 O O . ASN A 1 75 ? -34.381 -17.687 51.608 1.00 90.38 75 ASN A O 1
ATOM 591 N N . LYS A 1 76 ? -34.756 -16.975 53.700 1.00 93.56 76 LYS A N 1
ATOM 592 C CA . LYS A 1 76 ? -36.154 -16.616 53.461 1.00 93.56 76 LYS A CA 1
ATOM 593 C C . LYS A 1 76 ? -36.308 -15.462 52.473 1.00 93.56 76 LYS A C 1
ATOM 595 O O . LYS A 1 76 ? -37.248 -15.475 51.687 1.00 93.56 76 LYS A O 1
ATOM 600 N N . ALA A 1 77 ? -35.404 -14.484 52.483 1.00 90.31 77 ALA A N 1
ATOM 601 C CA . ALA A 1 77 ? -35.389 -13.409 51.496 1.00 90.31 77 ALA A CA 1
ATOM 602 C C . ALA A 1 77 ? -35.111 -13.951 50.084 1.00 90.31 77 ALA A C 1
ATOM 604 O O . ALA A 1 77 ? -35.844 -13.618 49.154 1.00 90.31 77 ALA A O 1
ATOM 605 N N . ASN A 1 78 ? -34.129 -14.846 49.945 1.00 88.19 78 ASN A N 1
ATOM 606 C CA . ASN A 1 78 ? -33.828 -15.517 48.679 1.00 88.19 78 ASN A CA 1
ATOM 607 C C . ASN A 1 78 ? -35.010 -16.370 48.195 1.00 88.19 78 ASN A C 1
ATOM 609 O O . ASN A 1 78 ? -35.371 -16.316 47.021 1.00 88.19 78 ASN A O 1
ATOM 613 N N . ASP A 1 79 ? -35.664 -17.111 49.093 1.00 90.00 79 ASP A N 1
ATOM 614 C CA . ASP A 1 79 ? -36.854 -17.900 48.765 1.00 90.00 79 ASP A CA 1
ATOM 615 C C . ASP A 1 79 ? -38.019 -17.022 48.303 1.00 90.00 79 ASP A C 1
ATOM 617 O O . ASP A 1 79 ? -38.669 -17.340 47.307 1.00 90.00 79 ASP A O 1
ATOM 621 N N . VAL A 1 80 ? -38.282 -15.906 48.991 1.00 89.62 80 VAL A N 1
ATOM 622 C CA . VAL A 1 80 ? -39.323 -14.946 48.593 1.00 89.62 80 VAL A CA 1
ATOM 623 C C . VAL A 1 80 ? -39.010 -14.350 47.226 1.00 89.62 80 VAL A C 1
ATOM 625 O O . VAL A 1 80 ? -39.915 -14.238 46.402 1.00 89.62 80 VAL A O 1
ATOM 628 N N . GLN A 1 81 ? -37.751 -14.011 46.954 1.00 83.56 81 GLN A N 1
ATOM 629 C CA . GLN A 1 81 ? -37.339 -13.493 45.653 1.00 83.56 81 GLN A CA 1
ATOM 630 C C . GLN A 1 81 ? -37.541 -14.534 44.544 1.00 83.56 81 GLN A C 1
ATOM 632 O O . GLN A 1 81 ? -38.180 -14.236 43.538 1.00 83.56 81 GLN A O 1
ATOM 637 N N . ASN A 1 82 ? -37.126 -15.781 44.773 1.00 82.25 82 ASN A N 1
ATOM 638 C CA . ASN A 1 82 ? -37.345 -16.884 43.835 1.00 82.25 82 ASN A CA 1
ATOM 639 C C . ASN A 1 82 ? -38.841 -17.155 43.590 1.00 82.25 82 ASN A C 1
ATOM 641 O O . ASN A 1 82 ? -39.258 -17.405 42.457 1.00 82.25 82 ASN A O 1
ATOM 645 N N . GLN A 1 83 ? -39.667 -17.107 44.640 1.00 82.50 83 GLN A N 1
ATOM 646 C CA . GLN A 1 83 ? -41.120 -17.253 44.518 1.00 82.50 83 GLN A CA 1
ATOM 647 C C . GLN A 1 83 ? -41.740 -16.089 43.749 1.00 82.50 83 GLN A C 1
ATOM 649 O O . GLN A 1 83 ? -42.586 -16.318 42.888 1.00 82.50 83 GLN A O 1
ATOM 654 N N . PHE A 1 84 ? -41.316 -14.858 44.028 1.00 81.19 84 PHE A N 1
ATOM 655 C CA . PHE A 1 84 ? -41.781 -13.672 43.322 1.00 81.19 84 PHE A CA 1
ATOM 656 C C . PHE A 1 84 ? -41.442 -13.750 41.831 1.00 81.19 84 PHE A C 1
ATOM 658 O O . PHE A 1 84 ? -42.336 -13.614 40.998 1.00 81.19 84 PHE A O 1
ATOM 665 N N . ASP A 1 85 ? -40.195 -14.075 41.491 1.00 76.44 85 ASP A N 1
ATOM 666 C CA . ASP A 1 85 ? -39.752 -14.247 40.106 1.00 76.44 85 ASP A CA 1
ATOM 667 C C . ASP A 1 85 ? -40.561 -15.329 39.384 1.00 76.44 85 ASP A C 1
ATOM 669 O O . ASP A 1 85 ? -40.958 -15.158 38.227 1.00 76.44 85 ASP A O 1
ATOM 673 N N . ARG A 1 86 ? -40.877 -16.427 40.080 1.00 78.31 86 ARG A N 1
ATOM 674 C CA . ARG A 1 86 ? -41.714 -17.503 39.549 1.00 78.31 86 ARG A CA 1
ATOM 675 C C . ARG A 1 86 ? -43.166 -17.068 39.340 1.00 78.31 86 ARG A C 1
ATOM 677 O O . ARG A 1 86 ? -43.724 -17.366 38.290 1.00 78.31 86 ARG A O 1
ATOM 684 N N . VAL A 1 87 ? -43.770 -16.348 40.286 1.00 79.31 87 VAL A N 1
ATOM 685 C CA . VAL A 1 87 ? -45.142 -15.823 40.153 1.00 79.31 87 VAL A CA 1
ATOM 686 C C . VAL A 1 87 ? -45.225 -14.824 39.003 1.00 79.31 87 VAL A C 1
ATOM 688 O O . VAL A 1 87 ? -46.157 -14.885 38.205 1.00 79.31 87 VAL A O 1
ATOM 691 N N . VAL A 1 88 ? -44.237 -13.940 38.868 1.00 73.19 88 VAL A N 1
ATOM 692 C CA . VAL A 1 88 ? -44.148 -13.001 37.744 1.00 73.19 88 VAL A CA 1
ATOM 693 C C . VAL A 1 88 ? -43.996 -13.758 36.420 1.00 73.19 88 VAL A C 1
ATOM 695 O O . VAL A 1 88 ? -44.654 -13.411 35.438 1.00 73.19 88 VAL A O 1
ATOM 698 N N . ALA A 1 89 ? -43.197 -14.828 36.384 1.00 68.69 89 ALA A N 1
ATOM 699 C CA . ALA A 1 89 ? -43.051 -15.675 35.203 1.00 68.69 89 ALA A CA 1
ATOM 700 C C . ALA A 1 89 ? -44.334 -16.456 34.859 1.00 68.69 89 ALA A C 1
ATOM 702 O O . ALA A 1 89 ? -44.689 -16.542 33.683 1.00 68.69 89 ALA A O 1
ATOM 703 N N . GLU A 1 90 ? -45.050 -17.005 35.844 1.00 77.56 90 GLU A N 1
ATOM 704 C CA . GLU A 1 90 ? -46.323 -17.720 35.659 1.00 77.56 90 GLU A CA 1
ATOM 705 C C . GLU A 1 90 ? -47.440 -16.760 35.215 1.00 77.56 90 GLU A C 1
ATOM 707 O O . GLU A 1 90 ? -48.123 -17.027 34.226 1.00 77.56 90 GLU A O 1
ATOM 712 N N . ALA A 1 91 ? -47.575 -15.597 35.861 1.00 73.62 91 ALA A N 1
ATOM 713 C CA . ALA A 1 91 ? -48.534 -14.560 35.475 1.00 73.62 91 ALA A CA 1
ATOM 714 C C . ALA A 1 91 ? -48.241 -14.008 34.071 1.00 73.62 91 ALA A C 1
ATOM 716 O O . ALA A 1 91 ? -49.149 -13.863 33.252 1.00 73.62 91 ALA A O 1
ATOM 717 N N . GLY A 1 92 ? -46.963 -13.771 33.761 1.00 65.56 92 GLY A N 1
ATOM 718 C CA . GLY A 1 92 ? -46.516 -13.372 32.430 1.00 65.56 92 GLY A CA 1
ATOM 719 C C . GLY A 1 92 ? -46.729 -14.454 31.369 1.00 65.56 92 GLY A C 1
ATOM 720 O O . GLY A 1 92 ? -47.015 -14.127 30.224 1.00 65.56 92 GLY A O 1
ATOM 721 N N . SER A 1 93 ? -46.665 -15.740 31.733 1.00 70.38 93 SER A N 1
ATOM 722 C CA . SER A 1 93 ? -46.900 -16.856 30.800 1.00 70.38 93 SER A CA 1
ATOM 723 C C . SER A 1 93 ? -48.350 -16.961 30.324 1.00 70.38 93 SER A C 1
ATOM 725 O O . SER A 1 93 ? -48.606 -17.575 29.292 1.00 70.38 93 SER A O 1
ATOM 727 N N . ASN A 1 94 ? -49.285 -16.344 31.049 1.00 77.38 94 ASN A N 1
ATOM 728 C CA . ASN A 1 94 ? -50.701 -16.308 30.688 1.00 77.38 94 ASN A CA 1
ATOM 729 C C . ASN A 1 94 ? -51.070 -15.085 29.838 1.00 77.38 94 ASN A C 1
ATOM 731 O O . ASN A 1 94 ? -52.172 -15.038 29.292 1.00 77.38 94 ASN A O 1
ATOM 735 N N . ASN A 1 95 ? -50.170 -14.104 29.705 1.00 80.69 95 ASN A N 1
ATOM 736 C CA . ASN A 1 95 ? -50.353 -12.987 28.790 1.00 80.69 95 ASN A CA 1
ATOM 737 C C . ASN A 1 95 ? -49.596 -13.278 27.474 1.00 80.69 95 ASN A C 1
ATOM 739 O O . ASN A 1 95 ? -48.361 -13.277 27.470 1.00 80.69 95 ASN A O 1
ATOM 743 N N . PRO A 1 96 ? -50.298 -13.503 26.347 1.00 81.50 96 PRO A N 1
ATOM 744 C CA . PRO A 1 96 ? -49.661 -13.825 25.072 1.00 81.50 96 PRO A CA 1
ATOM 745 C C . PRO A 1 96 ? -48.696 -12.734 24.582 1.00 81.50 96 PRO A C 1
ATOM 747 O O . PRO A 1 96 ? -47.686 -13.062 23.964 1.00 81.50 96 PRO A O 1
ATOM 750 N N . GLU A 1 97 ? -48.935 -11.463 24.915 1.00 79.75 97 GLU A N 1
ATOM 751 C CA . GLU A 1 97 ? -48.045 -10.346 24.574 1.00 79.75 97 GLU A CA 1
ATOM 752 C C . GLU A 1 97 ? -46.725 -10.437 25.350 1.00 79.75 97 GLU A C 1
ATOM 754 O O . GLU A 1 97 ? -45.655 -10.218 24.787 1.00 79.75 97 GLU A O 1
ATOM 759 N N . VAL A 1 98 ? -46.775 -10.832 26.627 1.00 80.38 98 VAL A N 1
ATOM 760 C CA . VAL A 1 98 ? -45.583 -11.020 27.474 1.00 80.38 98 VAL A CA 1
ATOM 761 C C . VAL A 1 98 ? -44.803 -12.266 27.052 1.00 80.38 98 VAL A C 1
ATOM 763 O O . VAL A 1 98 ? -43.572 -12.230 27.000 1.00 80.38 98 VAL A O 1
ATOM 766 N N . VAL A 1 99 ? -45.490 -13.353 26.686 1.00 80.06 99 VAL A N 1
ATOM 767 C CA . VAL A 1 99 ? -44.855 -14.555 26.118 1.00 80.06 99 VAL A CA 1
ATOM 768 C C . VAL A 1 99 ? -44.151 -14.225 24.801 1.00 80.06 99 VAL A C 1
ATOM 770 O O . VAL A 1 99 ? -42.989 -14.587 24.613 1.00 80.06 99 VAL A O 1
ATOM 773 N N . GLN A 1 100 ? -44.807 -13.474 23.915 1.00 83.56 100 GLN A N 1
ATOM 774 C CA . GLN A 1 100 ? -44.205 -13.006 22.668 1.00 83.56 100 GLN A CA 1
ATOM 775 C C . GLN A 1 100 ? -43.028 -12.046 22.930 1.00 83.56 100 GLN A C 1
ATOM 777 O O . GLN A 1 100 ? -41.996 -12.125 22.260 1.00 83.56 100 GLN A O 1
ATOM 782 N N . ALA A 1 101 ? -43.139 -11.175 23.938 1.00 82.94 101 ALA A N 1
ATOM 783 C CA . ALA A 1 101 ? -42.111 -10.207 24.312 1.00 82.94 101 ALA A CA 1
ATOM 784 C C . ALA A 1 101 ? -40.928 -10.802 25.096 1.00 82.94 101 ALA A C 1
ATOM 786 O O . ALA A 1 101 ? -39.852 -10.212 25.074 1.00 82.94 101 ALA A O 1
ATOM 787 N N . ARG A 1 102 ? -41.034 -11.966 25.746 1.00 83.19 102 ARG A N 1
ATOM 788 C CA . ARG A 1 102 ? -39.860 -12.662 26.322 1.00 83.19 102 ARG A CA 1
ATOM 789 C C . ARG A 1 102 ? -39.200 -13.631 25.335 1.00 83.19 102 ARG A C 1
ATOM 791 O O . ARG A 1 102 ? -37.997 -13.861 25.416 1.00 83.19 102 ARG A O 1
ATOM 798 N N . GLY A 1 103 ? -39.970 -14.189 24.399 1.00 86.75 103 GLY A N 1
ATOM 799 C CA . GLY A 1 103 ? -39.504 -15.263 23.523 1.00 86.75 103 GLY A CA 1
ATOM 800 C C . GLY A 1 103 ? -39.190 -16.543 24.307 1.00 86.75 103 GLY A C 1
ATOM 801 O O . GLY A 1 103 ? -40.020 -17.019 25.079 1.00 86.75 103 GLY A O 1
ATOM 802 N N . ASN A 1 104 ? -37.986 -17.089 24.114 1.00 87.62 104 ASN A N 1
ATOM 803 C CA . ASN A 1 104 ? -37.533 -18.331 24.760 1.00 87.62 104 ASN A CA 1
ATOM 804 C C . ASN A 1 104 ? -36.879 -18.115 26.138 1.00 87.62 104 ASN A C 1
ATOM 806 O O . ASN A 1 104 ? -36.443 -19.078 26.763 1.00 87.62 104 ASN A O 1
ATOM 810 N N . GLU A 1 105 ? -36.762 -16.868 26.594 1.00 89.44 105 GLU A N 1
ATOM 811 C CA . GLU A 1 105 ? -36.098 -16.531 27.855 1.00 89.44 105 GLU A CA 1
ATOM 812 C C . GLU A 1 105 ? -37.048 -16.697 29.052 1.00 89.44 105 GLU A C 1
ATOM 814 O O . GLU A 1 105 ? -38.262 -16.525 28.924 1.00 89.44 105 GLU A O 1
ATOM 819 N N . VAL A 1 106 ? -36.497 -16.998 30.237 1.00 82.81 106 VAL A N 1
ATOM 820 C CA . VAL A 1 106 ? -37.276 -17.266 31.468 1.00 82.81 106 VAL A CA 1
ATOM 821 C C . VAL A 1 106 ? -38.179 -16.081 31.837 1.00 82.81 106 VAL A C 1
ATOM 823 O O . VAL A 1 106 ? -39.331 -16.261 32.237 1.00 82.81 106 VAL A O 1
ATOM 826 N N . ASN A 1 107 ? -37.676 -14.856 31.662 1.00 82.12 107 ASN A N 1
ATOM 827 C CA . ASN A 1 107 ? -38.413 -13.613 31.866 1.00 82.12 107 ASN A CA 1
ATOM 828 C C . ASN A 1 107 ? -37.846 -12.482 30.981 1.00 82.12 107 ASN A C 1
ATOM 830 O O . ASN A 1 107 ? -36.828 -12.639 30.305 1.00 82.12 107 ASN A O 1
ATOM 834 N N . LEU A 1 108 ? -38.519 -11.327 30.985 1.00 82.88 108 LEU A N 1
ATOM 835 C CA . LEU A 1 108 ? -38.103 -10.140 30.225 1.00 82.88 108 LEU A CA 1
ATOM 836 C C . LEU A 1 108 ? -36.715 -9.628 30.633 1.00 82.88 108 LEU A C 1
ATOM 838 O O . LEU A 1 108 ? -35.954 -9.209 29.767 1.00 82.88 108 LEU A O 1
ATOM 842 N N . ASN A 1 109 ? -36.363 -9.702 31.919 1.00 83.56 109 ASN A N 1
ATOM 843 C CA . ASN A 1 109 ? -35.065 -9.241 32.412 1.00 83.56 109 ASN A CA 1
ATOM 844 C C . ASN A 1 109 ? -33.910 -10.081 31.838 1.00 83.56 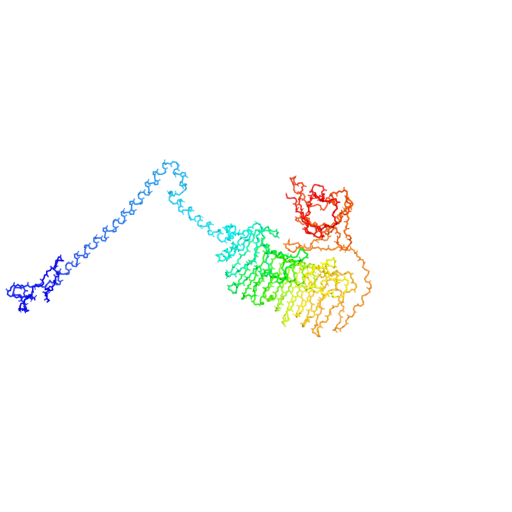109 ASN A C 1
ATOM 846 O O . ASN A 1 109 ? -32.914 -9.539 31.372 1.00 83.56 109 ASN A O 1
ATOM 850 N N . ALA A 1 110 ? -34.075 -11.406 31.775 1.00 83.69 110 ALA A N 1
ATOM 851 C CA . ALA A 1 110 ? -33.117 -12.305 31.135 1.00 83.69 110 ALA A CA 1
ATOM 852 C C . ALA A 1 110 ? -32.944 -11.987 29.639 1.00 83.69 110 ALA A C 1
ATOM 854 O O . ALA A 1 110 ? -31.816 -11.940 29.147 1.00 83.69 110 ALA A O 1
ATOM 855 N N . ARG A 1 111 ? -34.044 -11.688 28.928 1.00 88.19 111 ARG A N 1
ATOM 856 C CA . ARG A 1 111 ? -33.985 -11.239 27.528 1.00 88.19 111 ARG A CA 1
ATOM 857 C C . ARG A 1 111 ? -33.219 -9.924 27.381 1.00 88.19 111 ARG A C 1
ATOM 859 O O . ARG A 1 111 ? -32.394 -9.827 26.479 1.00 88.19 111 ARG A O 1
ATOM 866 N N . LEU A 1 112 ? -33.478 -8.938 28.239 1.00 90.81 112 LEU A N 1
ATOM 867 C CA . LEU A 1 112 ? -32.793 -7.642 28.203 1.00 90.81 112 LEU A CA 1
ATOM 868 C C . LEU A 1 112 ? -31.290 -7.798 28.468 1.00 90.81 112 LEU A C 1
ATOM 870 O O . LEU A 1 112 ? -30.495 -7.370 27.640 1.00 90.81 112 LEU A O 1
ATOM 874 N N . ASN A 1 113 ? -30.899 -8.538 29.509 1.00 90.44 113 ASN A N 1
ATOM 875 C CA . ASN A 1 113 ? -29.487 -8.820 29.807 1.00 90.44 113 ASN A CA 1
ATOM 876 C C . ASN A 1 113 ? -28.770 -9.534 28.648 1.00 90.44 113 ASN A C 1
ATOM 878 O O . ASN A 1 113 ? -27.606 -9.255 28.347 1.00 90.44 113 ASN A O 1
ATOM 882 N N . LYS A 1 114 ? -29.459 -10.461 27.971 1.00 90.88 114 LYS A N 1
ATOM 883 C CA . LYS A 1 114 ? -28.928 -11.135 26.782 1.00 90.88 114 LYS A CA 1
ATOM 884 C C . LYS A 1 114 ? -28.747 -10.170 25.613 1.00 90.88 114 LYS A C 1
ATOM 886 O O . LYS A 1 114 ? -27.724 -10.243 24.940 1.00 90.88 114 LYS A O 1
ATOM 891 N N . VAL A 1 115 ? -29.704 -9.271 25.379 1.00 91.69 115 VAL A N 1
ATOM 892 C CA . VAL A 1 115 ? -29.583 -8.223 24.354 1.00 91.69 115 VAL A CA 1
ATOM 893 C C . VAL A 1 115 ? -28.417 -7.286 24.674 1.00 91.69 115 VAL A C 1
ATOM 895 O O . VAL A 1 115 ? -27.627 -7.013 23.779 1.00 91.69 115 VAL A O 1
ATOM 898 N N . ASP A 1 116 ? -28.241 -6.870 25.930 1.00 93.06 116 ASP A N 1
ATOM 899 C CA . ASP A 1 116 ? -27.113 -6.025 26.353 1.00 93.06 116 ASP A CA 1
ATOM 900 C C . ASP A 1 116 ? -25.763 -6.725 26.147 1.00 93.06 116 ASP A C 1
ATOM 902 O O . ASP A 1 116 ? -24.795 -6.117 25.678 1.00 93.06 116 ASP A O 1
ATOM 906 N N . THR A 1 117 ? -25.707 -8.031 26.425 1.00 91.94 117 THR A N 1
ATOM 907 C CA . THR A 1 117 ? -24.524 -8.862 26.154 1.00 91.94 117 THR A CA 1
ATOM 908 C C . THR A 1 117 ? -24.239 -8.924 24.654 1.00 91.94 117 THR A C 1
ATOM 910 O O . THR A 1 117 ? -23.122 -8.638 24.233 1.00 91.94 117 THR A O 1
ATOM 913 N N . GLN A 1 118 ? -25.253 -9.211 23.831 1.00 88.94 118 GLN A N 1
ATOM 914 C CA . GLN A 1 118 ? -25.122 -9.245 22.369 1.00 88.94 118 GLN A CA 1
ATOM 915 C C . GLN A 1 118 ? -24.715 -7.887 21.788 1.00 88.94 118 GLN A C 1
ATOM 917 O O . GLN A 1 118 ? -23.935 -7.833 20.839 1.00 88.94 118 GLN A O 1
ATOM 922 N N . LEU A 1 119 ? -25.222 -6.789 22.350 1.00 91.31 119 LEU A N 1
ATOM 923 C CA . LEU A 1 119 ? -24.866 -5.438 21.933 1.00 91.31 119 LEU A CA 1
ATOM 924 C C . LEU A 1 119 ? -23.408 -5.126 22.286 1.00 91.31 119 LEU A C 1
ATOM 926 O O . LEU A 1 119 ? -22.679 -4.610 21.443 1.00 91.31 119 LEU A O 1
ATOM 930 N N . THR A 1 120 ? -22.964 -5.513 23.484 1.00 87.00 120 THR A N 1
ATOM 931 C CA . THR A 1 120 ? -21.568 -5.377 23.930 1.00 87.00 120 THR A CA 1
ATOM 932 C C . THR A 1 120 ? -20.623 -6.220 23.073 1.00 87.00 120 THR A C 1
ATOM 934 O O . THR A 1 120 ? -19.583 -5.737 22.632 1.00 87.00 120 THR A O 1
ATOM 937 N N . GLU A 1 121 ? -20.988 -7.469 22.776 1.00 80.06 121 GLU A N 1
ATOM 938 C CA . GLU A 1 121 ? -20.234 -8.344 21.873 1.00 80.06 121 GLU A CA 1
ATOM 939 C C . GLU A 1 121 ? -20.181 -7.777 20.451 1.00 80.06 121 GLU A C 1
ATOM 941 O O . GLU A 1 121 ? -19.126 -7.802 19.822 1.00 80.06 121 GLU A O 1
ATOM 946 N N . SER A 1 122 ? -21.288 -7.233 19.939 1.00 75.94 122 SER A N 1
ATOM 947 C CA . SER A 1 122 ? -21.322 -6.596 18.621 1.00 75.94 122 SER A CA 1
ATOM 948 C C . SER A 1 122 ? -20.470 -5.326 18.575 1.00 75.94 122 SER A C 1
ATOM 950 O O . SER A 1 122 ? -19.785 -5.105 17.581 1.00 75.94 122 SER A O 1
ATOM 952 N N . ASP A 1 123 ? -20.486 -4.506 19.626 1.00 75.06 123 ASP A N 1
ATOM 953 C CA . ASP A 1 123 ? -19.645 -3.311 19.753 1.00 75.06 123 ASP A CA 1
ATOM 954 C C . ASP A 1 123 ? -18.155 -3.681 19.834 1.00 75.06 123 ASP A C 1
ATOM 956 O O . ASP A 1 123 ? -17.328 -3.108 19.126 1.00 75.06 123 ASP A O 1
ATOM 960 N N . ASN A 1 124 ? -17.809 -4.715 20.605 1.00 71.81 124 ASN A N 1
ATOM 961 C CA . ASN A 1 124 ? -16.446 -5.247 20.656 1.00 71.81 124 ASN A CA 1
ATOM 962 C C . ASN A 1 124 ? -16.006 -5.807 19.301 1.00 71.81 124 ASN A C 1
ATOM 964 O O . ASN A 1 124 ? -14.926 -5.466 18.829 1.00 71.81 124 ASN A O 1
ATOM 968 N N . ARG A 1 125 ? -16.862 -6.574 18.617 1.00 68.31 125 ARG A N 1
ATOM 969 C CA . ARG A 1 125 ? -16.586 -7.067 17.259 1.00 68.31 125 ARG A CA 1
ATOM 970 C C . ARG A 1 125 ? -16.407 -5.933 16.254 1.00 68.31 125 ARG A C 1
ATOM 972 O O . ARG A 1 125 ? -15.558 -6.039 15.375 1.00 68.31 125 ARG A O 1
ATOM 979 N N . LEU A 1 126 ? -17.177 -4.850 16.375 1.00 67.25 126 LEU A N 1
ATOM 980 C CA . LEU A 1 126 ? -17.020 -3.663 15.534 1.00 67.25 126 LEU A CA 1
ATOM 981 C C . LEU A 1 126 ? -15.683 -2.960 15.806 1.00 67.25 126 LEU A C 1
ATOM 983 O O . LEU A 1 126 ? -14.968 -2.621 14.864 1.00 67.25 126 LEU A O 1
ATOM 987 N N . LYS A 1 127 ? -15.298 -2.815 17.077 1.00 62.91 127 LYS A N 1
ATOM 988 C CA . LYS A 1 127 ? -13.993 -2.269 17.482 1.00 62.91 127 LYS A CA 1
ATOM 989 C C . LYS A 1 127 ? -12.824 -3.138 17.008 1.00 62.91 127 LYS A C 1
ATOM 991 O O . LYS A 1 127 ? -11.814 -2.596 16.569 1.00 62.91 127 LYS A O 1
ATOM 996 N N . GLU A 1 128 ? -12.974 -4.459 17.047 1.00 63.84 128 GLU A N 1
ATOM 997 C CA . GLU A 1 128 ? -12.005 -5.423 16.509 1.00 63.84 128 GLU A CA 1
ATOM 998 C C . GLU A 1 128 ? -11.934 -5.384 14.975 1.00 63.84 128 GLU A C 1
ATOM 1000 O O . GLU A 1 128 ? -10.854 -5.536 14.410 1.00 63.84 128 GLU A O 1
ATOM 1005 N N . SER A 1 129 ? -13.053 -5.123 14.290 1.00 65.81 129 SER A N 1
ATOM 1006 C CA . SER A 1 129 ? -13.094 -4.986 12.826 1.00 65.81 129 SER A CA 1
ATOM 1007 C C . SER A 1 129 ? -12.500 -3.673 12.294 1.00 65.81 129 SER A C 1
ATOM 1009 O O . SER A 1 129 ? -12.282 -3.545 11.091 1.00 65.81 129 SER A O 1
ATOM 1011 N N . GLY A 1 130 ? -12.194 -2.722 13.182 1.00 77.06 130 GLY A N 1
ATOM 1012 C CA . GLY A 1 130 ? -11.579 -1.435 12.867 1.00 77.06 130 GLY A CA 1
ATOM 1013 C C . GLY A 1 130 ? -12.506 -0.246 13.110 1.00 77.06 130 GLY A C 1
ATOM 1014 O O . GLY A 1 130 ? -13.689 -0.263 12.778 1.00 77.06 130 GLY A O 1
ATOM 1015 N N . PHE A 1 131 ? -11.958 0.826 13.682 1.00 89.81 131 PHE A N 1
ATOM 1016 C CA . PHE A 1 131 ? -12.680 2.073 13.899 1.00 89.81 131 PHE A CA 1
ATOM 1017 C C . PHE A 1 131 ? -12.902 2.794 12.570 1.00 89.81 131 PHE A C 1
ATOM 1019 O O . PHE A 1 131 ? -11.947 3.213 11.911 1.00 89.81 131 PHE A O 1
ATOM 1026 N N . ASN A 1 132 ? -14.165 2.964 12.182 1.00 91.81 132 ASN A N 1
ATOM 1027 C CA . ASN A 1 132 ? -14.524 3.669 10.960 1.00 91.81 132 ASN A CA 1
ATOM 1028 C C . ASN A 1 132 ? -14.323 5.180 11.134 1.00 91.81 132 ASN A C 1
ATOM 1030 O O . ASN A 1 132 ? -14.994 5.811 11.951 1.00 91.81 132 ASN A O 1
ATOM 1034 N N . ILE A 1 133 ? -13.459 5.789 10.317 1.00 94.00 133 ILE A N 1
ATOM 1035 C CA . ILE A 1 133 ? -13.159 7.227 10.421 1.00 94.00 133 ILE A CA 1
ATOM 1036 C C . ILE A 1 133 ? -14.389 8.131 10.241 1.00 94.00 133 ILE A C 1
ATOM 1038 O O . ILE A 1 133 ? -14.390 9.256 10.739 1.00 94.00 133 ILE A O 1
ATOM 1042 N N . ARG A 1 134 ? -15.468 7.662 9.592 1.00 92.62 134 ARG A N 1
ATOM 1043 C CA . ARG A 1 134 ? -16.721 8.428 9.456 1.00 92.62 134 ARG A CA 1
ATOM 1044 C C . ARG A 1 134 ? -17.443 8.634 10.782 1.00 92.62 134 ARG A C 1
ATOM 1046 O O . ARG A 1 134 ? -18.232 9.567 10.885 1.00 92.62 134 ARG A O 1
ATOM 1053 N N . TRP A 1 135 ? -17.163 7.833 11.807 1.00 91.81 135 TRP A N 1
ATOM 1054 C CA . TRP A 1 135 ? -17.679 8.100 13.152 1.00 91.81 135 TRP A CA 1
ATOM 1055 C C . TRP A 1 135 ? -17.089 9.384 13.751 1.00 91.81 135 TRP A C 1
ATOM 1057 O O . TRP A 1 135 ? -17.725 10.010 14.592 1.00 91.81 135 TRP A O 1
ATOM 1067 N N . ASN A 1 136 ? -15.948 9.848 13.227 1.00 92.94 136 ASN A N 1
ATOM 1068 C CA . ASN A 1 136 ? -15.337 11.137 13.546 1.00 92.94 136 ASN A CA 1
ATOM 1069 C C . ASN A 1 136 ? -15.651 12.233 12.508 1.00 92.94 136 ASN A C 1
ATOM 1071 O O . ASN A 1 136 ? -14.951 13.242 12.468 1.00 92.94 136 ASN A O 1
ATOM 1075 N N . ALA A 1 137 ? -16.682 12.088 11.664 1.00 92.00 137 ALA A N 1
ATOM 1076 C CA . ALA A 1 137 ? -16.953 13.036 10.573 1.00 92.00 137 ALA A CA 1
ATOM 1077 C C . ALA A 1 137 ? -17.164 14.492 11.036 1.00 92.00 137 ALA A C 1
ATOM 1079 O O . ALA A 1 137 ? -16.850 15.417 10.295 1.00 92.00 137 ALA A O 1
ATOM 1080 N N . LEU A 1 138 ? -17.636 14.717 12.269 1.00 92.75 138 LEU A N 1
ATOM 1081 C CA . LEU A 1 138 ? -17.772 16.065 12.842 1.00 92.75 138 LEU A CA 1
ATOM 1082 C C . LEU A 1 138 ? -16.422 16.771 13.068 1.00 92.75 138 LEU A C 1
ATOM 1084 O O . LEU A 1 138 ? -16.388 17.991 13.192 1.00 92.75 138 LEU A O 1
ATOM 1088 N N . LEU A 1 139 ? -15.320 16.016 13.109 1.00 94.00 139 LEU A N 1
ATOM 1089 C CA . LEU A 1 139 ? -13.956 16.539 13.214 1.00 94.00 139 LEU A CA 1
ATOM 1090 C C . LEU A 1 139 ? -13.341 16.866 11.842 1.00 94.00 139 LEU A C 1
ATOM 1092 O O . LEU A 1 139 ? -12.238 17.405 11.793 1.00 94.00 139 LEU A O 1
ATOM 1096 N N . ALA A 1 140 ? -14.021 16.541 10.735 1.00 92.38 140 ALA A N 1
ATOM 1097 C CA . ALA A 1 140 ? -13.554 16.832 9.383 1.00 92.38 140 ALA A CA 1
ATOM 1098 C C . ALA A 1 140 ? -13.926 18.271 8.980 1.00 92.38 140 ALA A C 1
ATOM 1100 O O . ALA A 1 140 ? -14.943 18.525 8.327 1.00 92.38 140 ALA A O 1
ATOM 1101 N N . LEU A 1 141 ? -13.121 19.238 9.417 1.00 86.62 141 LEU A N 1
ATOM 1102 C CA . LEU A 1 141 ? -13.373 20.661 9.190 1.00 86.62 141 LEU A CA 1
ATOM 1103 C C . LEU A 1 141 ? -13.063 21.042 7.737 1.00 86.62 141 LEU A C 1
ATOM 1105 O O . LEU A 1 141 ? -11.974 20.784 7.234 1.00 86.62 141 LEU A O 1
ATOM 1109 N N . SER A 1 142 ? -14.019 21.682 7.056 1.00 87.81 142 SER A N 1
ATOM 1110 C CA . SER A 1 142 ? -13.853 22.185 5.679 1.00 87.81 142 SER A CA 1
ATOM 1111 C C . SER A 1 142 ? -13.385 21.129 4.661 1.00 87.81 142 SER A C 1
ATOM 1113 O O . SER A 1 142 ? -12.745 21.464 3.668 1.00 87.81 142 SER A O 1
ATOM 1115 N N . GLY A 1 143 ? -13.708 19.852 4.896 1.00 88.50 143 GLY A N 1
ATOM 1116 C CA . GLY A 1 143 ? -13.307 18.742 4.027 1.00 88.50 143 GLY A CA 1
ATOM 1117 C C . GLY A 1 143 ? -11.894 18.198 4.271 1.00 88.50 143 GLY A C 1
ATOM 1118 O O . GLY A 1 143 ? -11.504 17.262 3.577 1.00 88.50 143 GLY A O 1
ATOM 1119 N N . ASP A 1 144 ? -11.154 18.726 5.251 1.00 93.94 144 ASP A N 1
ATOM 1120 C CA . ASP A 1 144 ? -9.900 18.144 5.735 1.00 93.94 144 ASP A CA 1
ATOM 1121 C C . ASP A 1 144 ? -10.194 17.113 6.836 1.00 93.94 144 ASP A C 1
ATOM 1123 O O . ASP A 1 144 ? -10.742 17.431 7.892 1.00 93.94 144 ASP A O 1
ATOM 1127 N N . TRP A 1 145 ? -9.830 15.858 6.586 1.00 97.19 145 TRP A N 1
ATOM 1128 C CA . TRP A 1 145 ? -10.053 14.723 7.479 1.00 97.19 145 TRP A CA 1
ATOM 1129 C C . TRP A 1 145 ? -8.892 14.460 8.438 1.00 97.19 145 TRP A C 1
ATOM 1131 O O . TRP A 1 145 ? -8.957 13.502 9.210 1.00 97.19 145 TRP A O 1
ATOM 1141 N N . THR A 1 146 ? -7.854 15.300 8.440 1.00 96.69 146 THR A N 1
ATOM 1142 C CA . THR A 1 146 ? -6.649 15.126 9.265 1.00 96.69 146 THR A CA 1
ATOM 1143 C C . THR A 1 146 ? -6.988 14.861 10.732 1.00 96.69 146 THR A C 1
ATOM 1145 O O . THR A 1 146 ? -6.598 13.829 11.272 1.00 96.69 146 THR A O 1
ATOM 1148 N N . THR A 1 147 ? -7.775 15.730 11.375 1.00 96.94 147 THR A N 1
ATOM 1149 C CA . THR A 1 147 ? -8.134 15.575 12.796 1.00 96.94 147 THR A CA 1
ATOM 1150 C C . THR A 1 147 ? -8.989 14.334 13.047 1.00 96.94 147 THR A C 1
ATOM 1152 O O . THR A 1 147 ? -8.776 13.630 14.036 1.00 96.94 147 THR A O 1
ATOM 1155 N N . ALA A 1 148 ? -9.928 14.026 12.149 1.00 96.62 148 ALA A N 1
ATOM 1156 C CA . ALA A 1 148 ? -10.806 12.865 12.276 1.00 96.62 148 ALA A CA 1
ATOM 1157 C C . ALA A 1 148 ? -10.028 11.539 12.213 1.00 96.62 148 ALA A C 1
ATOM 1159 O O . ALA A 1 148 ? -10.255 10.647 13.038 1.00 96.62 148 ALA A O 1
ATOM 1160 N N . ILE A 1 149 ? -9.093 11.432 11.264 1.00 97.25 149 ILE A N 1
ATOM 1161 C CA . ILE A 1 149 ? -8.238 10.256 11.072 1.00 97.25 149 ILE A CA 1
ATOM 1162 C C . ILE A 1 149 ? -7.198 10.162 12.191 1.00 97.25 149 ILE A C 1
ATOM 1164 O O . ILE A 1 149 ? -7.031 9.090 12.767 1.00 97.25 149 ILE A O 1
ATOM 1168 N N . GLN A 1 150 ? -6.545 11.272 12.554 1.00 97.44 150 GLN A N 1
ATOM 1169 C CA . GLN A 1 150 ? -5.563 11.293 13.641 1.00 97.44 150 GLN A CA 1
ATOM 1170 C C . GLN A 1 150 ? -6.193 10.850 14.966 1.00 97.44 150 GLN A C 1
ATOM 1172 O O . GLN A 1 150 ? -5.652 9.981 15.639 1.00 97.44 150 GLN A O 1
ATOM 1177 N N . THR A 1 151 ? -7.399 11.334 15.280 1.00 95.75 151 THR A N 1
ATOM 1178 C CA . THR A 1 151 ? -8.145 10.899 16.473 1.00 95.75 151 THR A CA 1
ATOM 1179 C C . THR A 1 151 ? -8.422 9.391 16.458 1.00 95.75 151 THR A C 1
ATOM 1181 O O . THR A 1 151 ? -8.406 8.753 17.510 1.00 95.75 151 THR A O 1
ATOM 1184 N N . ALA A 1 152 ? -8.665 8.790 15.288 1.00 94.75 152 ALA A N 1
ATOM 1185 C CA . ALA A 1 152 ? -8.818 7.341 15.179 1.00 94.75 152 ALA A CA 1
ATOM 1186 C C . ALA A 1 152 ? -7.485 6.609 15.426 1.00 94.75 152 ALA A C 1
ATOM 1188 O O . ALA A 1 152 ? -7.454 5.662 16.209 1.00 94.75 152 ALA A O 1
ATOM 1189 N N . LEU A 1 153 ? -6.386 7.075 14.824 1.00 94.56 153 LEU A N 1
ATOM 1190 C CA . LEU A 1 153 ? -5.043 6.501 15.002 1.00 94.56 153 LEU A CA 1
ATOM 1191 C C . LEU A 1 153 ? -4.543 6.602 16.452 1.00 94.56 153 LEU A C 1
ATOM 1193 O O . LEU A 1 153 ? -3.881 5.689 16.945 1.00 94.56 153 LEU A O 1
ATOM 1197 N N . ASP A 1 154 ? -4.890 7.681 17.152 1.00 93.56 154 ASP A N 1
ATOM 1198 C CA . ASP A 1 154 ? -4.494 7.904 18.543 1.00 93.56 154 ASP A CA 1
ATOM 1199 C C . ASP A 1 154 ? -5.241 6.986 19.518 1.00 93.56 154 ASP A C 1
ATOM 1201 O O . ASP A 1 154 ? -4.700 6.620 20.564 1.00 93.56 154 ASP A O 1
ATOM 1205 N N . ASN A 1 155 ? -6.466 6.567 19.182 1.00 91.38 155 ASN A N 1
ATOM 1206 C CA . ASN A 1 155 ? -7.340 5.808 20.082 1.00 91.38 155 ASN A CA 1
ATOM 1207 C C . ASN A 1 155 ? -7.452 4.315 19.740 1.00 91.38 155 ASN A C 1
ATOM 1209 O O . ASN A 1 155 ? -7.708 3.510 20.638 1.00 91.38 155 ASN A O 1
ATOM 1213 N N . TYR A 1 156 ? -7.213 3.925 18.486 1.00 90.31 156 TYR A N 1
ATOM 1214 C CA . TYR A 1 156 ? -7.462 2.570 17.993 1.00 90.31 156 TYR A CA 1
ATOM 1215 C C . TYR A 1 156 ? -6.264 2.020 17.220 1.00 90.31 156 TYR A C 1
ATOM 1217 O O . TYR A 1 156 ? -5.561 2.738 16.518 1.00 90.31 156 TYR A O 1
ATOM 1225 N N . THR A 1 157 ? -6.027 0.713 17.341 1.00 90.25 157 THR A N 1
ATOM 1226 C CA . THR A 1 157 ? -4.978 0.014 16.580 1.00 90.25 157 THR A CA 1
ATOM 1227 C C . THR A 1 157 ? -5.438 -0.374 15.181 1.00 90.25 157 THR A C 1
ATOM 1229 O O . THR A 1 157 ? -4.608 -0.568 14.306 1.00 90.25 157 THR A O 1
ATOM 1232 N N . HIS A 1 158 ? -6.743 -0.482 14.950 1.00 91.56 158 HIS A N 1
ATOM 1233 C CA . HIS A 1 158 ? -7.315 -0.816 13.652 1.00 91.56 158 HIS A CA 1
ATOM 1234 C C . HIS A 1 158 ? -8.169 0.365 13.209 1.00 91.56 158 HIS A C 1
ATOM 1236 O O . HIS A 1 158 ? -9.163 0.687 13.857 1.00 91.56 158 HIS A O 1
ATOM 1242 N N . VAL A 1 159 ? -7.763 1.030 12.133 1.00 94.12 159 VAL A N 1
ATOM 1243 C CA . VAL A 1 159 ? -8.459 2.181 11.557 1.00 94.12 159 VAL A CA 1
ATOM 1244 C C . VAL A 1 159 ? -8.974 1.794 10.180 1.00 94.12 159 VAL A C 1
ATOM 1246 O O . VAL A 1 159 ? -8.227 1.315 9.324 1.00 94.12 159 VAL A O 1
ATOM 1249 N N . TYR A 1 160 ? -10.270 1.996 9.984 1.00 93.00 160 TYR A N 1
ATOM 1250 C CA . TYR A 1 160 ? -10.979 1.653 8.766 1.00 93.00 160 TYR A CA 1
ATOM 1251 C C . TYR A 1 160 ? -11.339 2.911 7.975 1.00 93.00 160 TYR A C 1
ATOM 1253 O O . TYR A 1 160 ? -11.998 3.825 8.483 1.00 93.00 160 TYR A O 1
ATOM 1261 N N . ILE A 1 161 ? -10.910 2.933 6.718 1.00 93.19 161 ILE A N 1
ATOM 1262 C CA . ILE A 1 161 ? -11.148 3.978 5.731 1.00 93.19 161 ILE A CA 1
ATOM 1263 C C . ILE A 1 161 ? -12.241 3.467 4.785 1.00 93.19 161 ILE A C 1
ATOM 1265 O O . ILE A 1 161 ? -11.944 2.693 3.875 1.00 93.19 161 ILE A O 1
ATOM 1269 N N . PRO A 1 162 ? -13.510 3.861 4.972 1.00 91.19 162 PRO A N 1
ATOM 1270 C CA . PRO A 1 162 ? -14.581 3.413 4.087 1.00 91.19 162 PRO A CA 1
ATOM 1271 C C . PRO A 1 162 ? -14.383 3.953 2.670 1.00 91.19 162 PRO A C 1
ATOM 1273 O O . PRO A 1 162 ? -13.572 4.846 2.447 1.00 91.19 162 PRO A O 1
ATOM 1276 N N . GLU A 1 163 ? -15.169 3.465 1.720 1.00 88.44 163 GLU A N 1
ATOM 1277 C CA . GLU A 1 163 ? -15.259 4.015 0.369 1.00 88.44 163 GLU A CA 1
ATOM 1278 C C . GLU A 1 163 ? -15.393 5.555 0.381 1.00 88.44 163 GLU A C 1
ATOM 1280 O O . GLU A 1 163 ? -16.220 6.130 1.097 1.00 88.44 163 GLU A O 1
ATOM 1285 N N . GLY A 1 164 ? -14.582 6.245 -0.422 1.00 90.38 164 GLY A N 1
ATOM 1286 C CA . GLY A 1 164 ? -14.588 7.699 -0.567 1.00 90.38 164 GLY A CA 1
ATOM 1287 C C . GLY A 1 164 ? -13.187 8.305 -0.646 1.00 90.38 164 GLY A C 1
ATOM 1288 O O . GLY A 1 164 ? -12.179 7.637 -0.430 1.00 90.38 164 GLY A O 1
ATOM 1289 N N . THR A 1 165 ? -13.128 9.604 -0.933 1.00 93.69 165 THR A N 1
ATOM 1290 C CA . THR A 1 165 ? -11.881 10.378 -0.902 1.00 93.69 165 THR A CA 1
ATOM 1291 C C . THR A 1 165 ? -11.835 11.230 0.357 1.00 93.69 165 THR A C 1
ATOM 1293 O O . THR A 1 165 ? -12.743 12.025 0.594 1.00 93.69 165 THR A O 1
ATOM 1296 N N . PHE A 1 166 ? -10.765 11.087 1.133 1.00 95.81 166 PHE A N 1
ATOM 1297 C CA . PHE A 1 166 ? -10.550 11.758 2.411 1.00 95.81 166 PHE 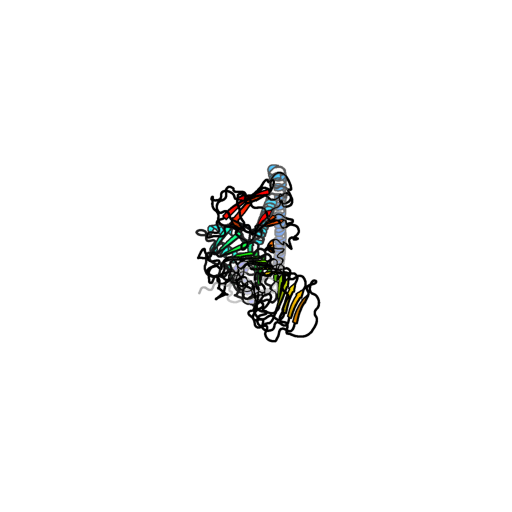A CA 1
ATOM 1298 C C . PHE A 1 166 ? -9.271 12.599 2.322 1.00 95.81 166 PHE A C 1
ATOM 1300 O O . PHE A 1 166 ? -8.168 12.060 2.478 1.00 95.81 166 PHE A O 1
ATOM 1307 N N . PRO A 1 167 ? -9.396 13.899 2.001 1.00 96.25 167 PRO A N 1
ATOM 1308 C CA . PRO A 1 167 ? -8.267 14.818 1.999 1.00 96.25 167 PRO A CA 1
ATOM 1309 C C . PRO A 1 167 ? -7.625 14.934 3.384 1.00 96.25 167 PRO A C 1
ATOM 1311 O O . PRO A 1 167 ? -8.344 14.987 4.378 1.00 96.25 167 PRO A O 1
ATOM 1314 N N . PHE A 1 168 ? -6.295 14.991 3.460 1.00 96.44 168 PHE A N 1
ATOM 1315 C CA . PHE A 1 168 ? -5.560 15.193 4.713 1.00 96.44 168 PHE A CA 1
ATOM 1316 C C . PHE A 1 168 ? -4.184 15.843 4.477 1.00 96.44 168 PHE A C 1
ATOM 1318 O O . PHE A 1 168 ? -3.662 15.826 3.361 1.00 96.44 168 PHE A O 1
ATOM 1325 N N . THR A 1 169 ? -3.577 16.400 5.529 1.00 94.69 169 THR A N 1
ATOM 1326 C CA . THR A 1 169 ? -2.348 17.213 5.440 1.00 94.69 169 THR A CA 1
ATOM 1327 C C . THR A 1 169 ? -1.120 16.597 6.097 1.00 94.69 169 THR A C 1
ATOM 1329 O O . THR A 1 169 ? -0.016 16.897 5.659 1.00 94.69 169 THR A O 1
ATOM 1332 N N . SER A 1 170 ? -1.273 15.781 7.142 1.00 96.38 170 SER A N 1
ATOM 1333 C CA . SER A 1 170 ? -0.239 14.884 7.690 1.00 96.38 170 SER A CA 1
ATOM 1334 C C . SER A 1 170 ? -0.835 14.016 8.799 1.00 96.38 170 SER A C 1
ATOM 1336 O O . SER A 1 170 ? -1.769 14.436 9.475 1.00 96.38 170 SER A O 1
ATOM 1338 N N . LEU A 1 171 ? -0.303 12.813 8.994 1.00 97.38 171 LEU A N 1
ATOM 1339 C CA . LEU A 1 171 ? -0.715 11.878 10.038 1.00 97.38 171 LEU A CA 1
ATOM 1340 C C . LEU A 1 171 ? 0.510 11.358 10.780 1.00 97.38 171 LEU A C 1
ATOM 1342 O O . LEU A 1 171 ? 1.563 11.136 10.181 1.00 97.38 171 LEU A O 1
ATOM 1346 N N . THR A 1 172 ? 0.354 11.118 12.077 1.00 96.06 172 THR A N 1
ATOM 1347 C CA . THR A 1 172 ? 1.373 10.489 12.919 1.00 96.06 172 THR A CA 1
ATOM 1348 C C . THR A 1 172 ? 0.844 9.178 13.484 1.00 96.06 172 THR A C 1
ATOM 1350 O O . THR A 1 172 ? -0.238 9.130 14.061 1.00 96.06 172 THR A O 1
ATOM 1353 N N . VAL A 1 173 ? 1.624 8.109 13.356 1.00 94.50 173 VAL A N 1
ATOM 1354 C CA . VAL A 1 173 ? 1.315 6.795 13.922 1.00 94.50 173 VAL A CA 1
ATOM 1355 C C . VAL A 1 173 ? 2.249 6.541 15.097 1.00 94.50 173 VAL A C 1
ATOM 1357 O O . VAL A 1 173 ? 3.465 6.455 14.931 1.00 94.50 173 VAL A O 1
ATOM 1360 N N . THR A 1 174 ? 1.679 6.421 16.293 1.00 91.88 174 THR A N 1
ATOM 1361 C CA . THR A 1 174 ? 2.424 6.206 17.549 1.00 91.88 174 THR A CA 1
ATOM 1362 C C . THR A 1 174 ? 2.096 4.871 18.214 1.00 91.88 174 THR A C 1
ATOM 1364 O O . THR A 1 174 ? 2.899 4.352 18.997 1.00 91.88 174 THR A O 1
ATOM 1367 N N . ARG A 1 175 ? 0.930 4.291 17.898 1.00 87.56 175 ARG A N 1
ATOM 1368 C CA . ARG A 1 175 ? 0.434 3.065 18.522 1.00 87.56 175 ARG A CA 1
ATOM 1369 C C . ARG A 1 175 ? 1.064 1.816 17.923 1.00 87.56 175 ARG A C 1
ATOM 1371 O O . ARG A 1 175 ? 1.163 1.645 16.707 1.00 87.56 175 ARG A O 1
ATOM 1378 N N . PHE A 1 176 ? 1.413 0.899 18.812 1.00 86.56 176 PHE A N 1
ATOM 1379 C CA . PHE A 1 176 ? 1.908 -0.424 18.469 1.00 86.56 176 PHE A CA 1
ATOM 1380 C C . PHE A 1 176 ? 0.895 -1.216 17.627 1.00 86.56 176 PHE A C 1
ATOM 1382 O O . PHE A 1 176 ? -0.274 -1.315 18.000 1.00 86.56 176 PHE A O 1
ATOM 1389 N N . GLY A 1 177 ? 1.362 -1.835 16.537 1.00 87.00 177 GLY A N 1
ATOM 1390 C CA . GLY A 1 177 ? 0.562 -2.768 15.736 1.00 87.00 177 GLY A CA 1
ATOM 1391 C C . GLY A 1 177 ? -0.566 -2.104 14.948 1.00 87.00 177 GLY A C 1
ATOM 1392 O O . GLY A 1 177 ? -1.620 -2.712 14.765 1.00 87.00 177 GLY A O 1
ATOM 1393 N N . THR A 1 178 ? -0.370 -0.855 14.523 1.00 92.12 178 THR A N 1
ATOM 1394 C CA . THR A 1 178 ? -1.412 -0.102 13.822 1.00 92.12 178 THR A CA 1
ATOM 1395 C C . THR A 1 178 ? -1.688 -0.699 12.441 1.00 92.12 178 THR A C 1
ATOM 1397 O O . THR A 1 178 ? -0.766 -0.952 11.666 1.00 92.12 178 THR A O 1
ATOM 1400 N N . THR A 1 179 ? -2.965 -0.883 12.120 1.00 93.62 179 THR A N 1
ATOM 1401 C CA . THR A 1 179 ? -3.474 -1.276 10.807 1.00 93.62 179 THR A CA 1
ATOM 1402 C C . THR A 1 179 ? -4.379 -0.182 10.266 1.00 93.62 179 THR A C 1
ATOM 1404 O O . THR A 1 179 ? -5.351 0.197 10.916 1.00 93.62 179 THR A O 1
ATOM 1407 N N . ILE A 1 180 ? -4.086 0.290 9.058 1.00 94.81 180 ILE A N 1
ATOM 1408 C CA . ILE A 1 180 ? -4.957 1.170 8.280 1.00 94.81 180 ILE A CA 1
ATOM 1409 C C . ILE A 1 180 ? -5.509 0.342 7.122 1.00 94.81 180 ILE A C 1
ATOM 1411 O O . ILE A 1 180 ? -4.751 -0.166 6.297 1.00 94.81 180 ILE A O 1
ATOM 1415 N N . SER A 1 181 ? -6.824 0.173 7.072 1.00 92.38 181 SER A N 1
ATOM 1416 C CA . SER A 1 181 ? -7.493 -0.689 6.093 1.00 92.38 181 SER A CA 1
ATOM 1417 C C . SER A 1 181 ? -8.551 0.082 5.319 1.00 92.38 181 SER A C 1
ATOM 1419 O O . SER A 1 181 ? -9.213 0.939 5.895 1.00 92.38 181 SER A O 1
ATOM 1421 N N . GLY A 1 182 ? -8.695 -0.193 4.026 1.00 89.69 182 GLY A N 1
ATOM 1422 C CA . GLY A 1 182 ? -9.777 0.327 3.197 1.00 89.69 182 GLY A CA 1
ATOM 1423 C C . GLY A 1 182 ? -10.783 -0.743 2.772 1.00 89.69 182 GLY A C 1
ATOM 1424 O O . GLY A 1 182 ? -10.666 -1.915 3.143 1.00 89.69 182 GLY A O 1
ATOM 1425 N N . ASP A 1 183 ? -11.776 -0.329 1.985 1.00 79.75 183 ASP A N 1
ATOM 1426 C CA . ASP A 1 183 ? -12.765 -1.225 1.389 1.00 79.75 183 ASP A CA 1
ATOM 1427 C C . ASP A 1 183 ? -12.084 -2.187 0.398 1.00 79.75 183 ASP A C 1
ATOM 1429 O O . ASP A 1 183 ? -11.322 -1.782 -0.481 1.00 79.75 183 ASP A O 1
ATOM 1433 N N . GLY A 1 184 ? -12.351 -3.484 0.577 1.00 58.97 184 GLY A N 1
ATOM 1434 C CA . GLY A 1 184 ? -11.539 -4.619 0.121 1.00 58.97 184 GLY A CA 1
ATOM 1435 C C . GLY A 1 184 ? -11.477 -4.913 -1.381 1.00 58.97 184 GLY A C 1
ATOM 1436 O O . GLY A 1 184 ? -11.586 -6.076 -1.763 1.00 58.97 184 GLY A O 1
ATOM 1437 N N . GLN A 1 185 ? -11.294 -3.915 -2.247 1.00 57.66 185 GLN A N 1
ATOM 1438 C CA . GLN A 1 185 ? -11.028 -4.150 -3.669 1.00 57.66 185 GLN A CA 1
ATOM 1439 C C . GLN A 1 185 ? -9.726 -3.492 -4.130 1.00 57.66 185 GLN A C 1
ATOM 1441 O O . GLN A 1 185 ? -9.415 -2.368 -3.761 1.00 57.66 185 GLN A O 1
ATOM 1446 N N . LEU A 1 186 ? -8.981 -4.183 -4.998 1.00 51.59 186 LEU A N 1
ATOM 1447 C CA . LEU A 1 186 ? -7.645 -3.797 -5.493 1.00 51.59 186 LEU A CA 1
ATOM 1448 C C . LEU A 1 186 ? -7.620 -2.586 -6.446 1.00 51.59 186 LEU A C 1
ATOM 1450 O O . LEU A 1 186 ? -6.573 -2.199 -6.945 1.00 51.59 186 LEU A O 1
ATOM 1454 N N . ASN A 1 187 ? -8.768 -1.944 -6.648 1.00 53.19 187 ASN A N 1
ATOM 1455 C CA . ASN A 1 187 ? -8.928 -0.626 -7.273 1.00 53.19 187 ASN A CA 1
ATOM 1456 C C . ASN A 1 187 ? -9.873 0.260 -6.431 1.00 53.19 187 ASN A C 1
ATOM 1458 O O . ASN A 1 187 ? -10.521 1.177 -6.939 1.00 53.19 187 ASN A O 1
ATOM 1462 N N . GLY A 1 188 ? -9.990 -0.090 -5.148 1.00 56.72 188 GLY A N 1
ATOM 1463 C CA . GLY A 1 188 ? -11.055 0.264 -4.226 1.00 56.72 188 GLY A CA 1
ATOM 1464 C C . GLY A 1 188 ? -11.104 1.743 -3.914 1.00 56.72 188 GLY A C 1
ATOM 1465 O O . GLY A 1 188 ? -10.106 2.461 -3.902 1.00 56.72 188 GLY A O 1
ATOM 1466 N N . SER A 1 189 ? -12.321 2.197 -3.699 1.00 69.50 189 SER A N 1
ATOM 1467 C CA . SER A 1 189 ? -12.741 3.581 -3.597 1.00 69.50 189 SER A CA 1
ATOM 1468 C C . SER A 1 189 ? -12.287 4.303 -2.326 1.00 69.50 189 SER A C 1
ATOM 1470 O O . SER A 1 189 ? -12.528 5.502 -2.237 1.00 69.50 189 SER A O 1
ATOM 1472 N N . SER A 1 190 ? -11.603 3.632 -1.393 1.00 89.31 190 SER A N 1
ATOM 1473 C CA . SER A 1 190 ? -11.012 4.215 -0.179 1.00 89.31 190 SER A CA 1
ATOM 1474 C C . SER A 1 190 ? -9.691 4.930 -0.470 1.00 89.31 190 SER A C 1
ATOM 1476 O O . SER A 1 190 ? -8.642 4.302 -0.640 1.00 89.31 190 SER A O 1
ATOM 1478 N N . LYS A 1 191 ? -9.731 6.262 -0.516 1.00 92.81 191 LYS A N 1
ATOM 1479 C CA . LYS A 1 191 ? -8.598 7.110 -0.899 1.00 92.81 191 LYS A CA 1
ATOM 1480 C C . LYS A 1 191 ? -8.248 8.083 0.215 1.00 92.81 191 LYS A C 1
ATOM 1482 O O . LYS A 1 191 ? -9.035 8.969 0.535 1.00 92.81 191 LYS A O 1
ATOM 1487 N N . LEU A 1 192 ? -7.037 7.973 0.739 1.00 95.44 192 LEU A N 1
ATOM 1488 C CA . LEU A 1 192 ? -6.397 9.023 1.520 1.00 95.44 192 LEU A CA 1
ATOM 1489 C C . LEU A 1 192 ? -5.677 9.957 0.552 1.00 95.44 192 LEU A C 1
ATOM 1491 O O . LEU A 1 192 ? -4.717 9.559 -0.109 1.00 95.44 192 LEU A O 1
ATOM 1495 N N . GLN A 1 193 ? -6.162 11.191 0.442 1.00 95.31 193 GLN A N 1
ATOM 1496 C CA . GLN A 1 193 ? -5.641 12.163 -0.512 1.00 95.31 193 GLN A CA 1
ATOM 1497 C C . GLN A 1 193 ? -4.811 13.226 0.211 1.00 95.31 193 GLN A C 1
ATOM 1499 O O . GLN A 1 193 ? -5.341 14.101 0.886 1.00 95.31 193 GLN A O 1
ATOM 1504 N N . TYR A 1 194 ? -3.497 13.145 0.070 1.00 95.88 194 TYR A N 1
ATOM 1505 C CA . TYR A 1 194 ? -2.554 14.044 0.708 1.00 95.88 194 TYR A CA 1
ATOM 1506 C C . TYR A 1 194 ? -2.440 15.372 -0.047 1.00 95.88 194 TYR A C 1
ATOM 1508 O O . TYR A 1 194 ? -2.113 15.391 -1.237 1.00 95.88 194 TYR A O 1
ATOM 1516 N N . SER A 1 195 ? -2.673 16.479 0.656 1.00 86.69 195 SER A N 1
ATOM 1517 C CA . SER A 1 195 ? -2.572 17.847 0.125 1.00 86.69 195 SER A CA 1
ATOM 1518 C C . SER A 1 195 ? -1.364 18.636 0.651 1.00 86.69 195 SER A C 1
ATOM 1520 O O . SER A 1 195 ? -1.199 19.804 0.300 1.00 86.69 195 SER A O 1
ATOM 1522 N N . GLY A 1 196 ? -0.521 18.028 1.493 1.00 85.62 196 GLY A N 1
ATOM 1523 C CA . GLY A 1 196 ? 0.690 18.662 2.020 1.00 85.62 196 GLY A CA 1
ATOM 1524 C C . GLY A 1 196 ? 1.897 18.595 1.069 1.00 85.62 196 GLY A C 1
ATOM 1525 O O . GLY A 1 196 ? 1.821 18.098 -0.057 1.00 85.62 196 GLY A O 1
ATOM 1526 N N . SER A 1 197 ? 3.046 19.087 1.539 1.00 82.94 197 SER A N 1
ATOM 1527 C CA . SER A 1 197 ? 4.304 19.150 0.772 1.00 82.94 197 SER A CA 1
ATOM 1528 C C . SER A 1 197 ? 5.465 18.339 1.365 1.00 82.94 197 SER A C 1
ATOM 1530 O O . SER A 1 197 ? 6.522 18.259 0.747 1.00 82.94 197 SER A O 1
ATOM 1532 N N . ALA A 1 198 ? 5.284 17.735 2.541 1.00 94.00 198 ALA A N 1
ATOM 1533 C CA . ALA A 1 198 ? 6.323 17.022 3.282 1.00 94.00 198 ALA A CA 1
ATOM 1534 C C . ALA A 1 198 ? 5.936 15.545 3.477 1.00 94.00 198 ALA A C 1
ATOM 1536 O O . ALA A 1 198 ? 5.747 14.818 2.503 1.00 94.00 198 ALA A O 1
ATOM 1537 N N . ILE A 1 199 ? 5.830 15.087 4.725 1.00 97.31 199 ILE A N 1
ATOM 1538 C CA . ILE A 1 199 ? 5.502 13.700 5.059 1.00 97.31 199 ILE A CA 1
ATOM 1539 C C . ILE A 1 199 ? 3.983 13.549 5.182 1.00 97.31 199 ILE A C 1
ATOM 1541 O O . ILE A 1 199 ? 3.338 14.310 5.906 1.00 97.31 199 ILE A O 1
ATOM 1545 N N . ALA A 1 200 ? 3.416 12.555 4.499 1.00 97.75 200 ALA A N 1
ATOM 1546 C CA . ALA A 1 200 ? 2.009 12.205 4.624 1.00 97.75 200 ALA A CA 1
ATOM 1547 C C . ALA A 1 200 ? 1.737 11.375 5.876 1.00 97.75 200 ALA A C 1
ATOM 1549 O O . ALA A 1 200 ? 0.945 11.799 6.713 1.00 97.75 200 ALA A O 1
ATOM 1550 N N . ILE A 1 201 ? 2.406 10.237 6.046 1.00 97.44 201 ILE A N 1
ATOM 1551 C CA . ILE A 1 201 ? 2.272 9.396 7.239 1.00 97.44 201 ILE A CA 1
ATOM 1552 C C . ILE A 1 201 ? 3.642 9.238 7.884 1.00 97.44 201 ILE A C 1
ATOM 1554 O O . ILE A 1 201 ? 4.525 8.612 7.305 1.00 97.44 201 ILE A O 1
ATOM 1558 N N . LYS A 1 202 ? 3.812 9.777 9.092 1.00 96.00 202 LYS A N 1
ATOM 1559 C CA . LYS A 1 202 ? 5.017 9.587 9.897 1.00 96.00 202 LYS A CA 1
ATOM 1560 C C . LYS A 1 202 ? 4.784 8.523 10.963 1.00 96.00 202 LYS A C 1
ATOM 1562 O O . LYS A 1 202 ? 3.877 8.652 11.781 1.00 96.00 202 LYS A O 1
ATOM 1567 N N . VAL A 1 203 ? 5.617 7.492 10.990 1.00 93.62 203 VAL A N 1
ATOM 1568 C CA . VAL A 1 203 ? 5.599 6.460 12.029 1.00 93.62 203 VAL A CA 1
ATOM 1569 C C . VAL A 1 203 ? 6.682 6.759 13.055 1.00 93.62 203 VAL A C 1
ATOM 1571 O O . VAL A 1 203 ? 7.828 7.009 12.698 1.00 93.62 203 VAL A O 1
ATOM 1574 N N . MET A 1 204 ? 6.311 6.744 14.333 1.00 89.12 204 MET A N 1
ATOM 1575 C CA . MET A 1 204 ? 7.218 7.012 15.450 1.00 89.12 204 MET A CA 1
ATOM 1576 C C . MET A 1 204 ? 7.786 5.700 16.020 1.00 89.12 204 MET A C 1
ATOM 1578 O O . MET A 1 204 ? 7.116 4.669 16.019 1.00 89.12 204 MET A O 1
ATOM 1582 N N . GLY A 1 205 ? 9.002 5.733 16.575 1.00 71.69 205 GLY A N 1
ATOM 1583 C CA . GLY A 1 205 ? 9.781 4.527 16.913 1.00 71.69 205 GLY A CA 1
ATOM 1584 C C . GLY A 1 205 ? 9.243 3.560 17.971 1.00 71.69 205 GLY A C 1
ATOM 1585 O O . GLY A 1 205 ? 9.857 2.518 18.183 1.00 71.69 205 GLY A O 1
ATOM 1586 N N . SER A 1 206 ? 8.105 3.844 18.608 1.00 67.81 206 SER A N 1
ATOM 1587 C CA . SER A 1 206 ? 7.383 2.901 19.480 1.00 67.81 206 SER A CA 1
ATOM 1588 C C . SER A 1 206 ? 6.497 1.902 18.718 1.00 67.81 206 SER A C 1
ATOM 1590 O O . SER A 1 206 ? 5.873 1.030 19.325 1.00 67.81 206 SER A O 1
ATOM 1592 N N . VAL A 1 207 ? 6.407 2.024 17.393 1.00 62.06 207 VAL A N 1
ATOM 1593 C CA . VAL A 1 207 ? 5.531 1.218 16.541 1.00 62.06 207 VAL A CA 1
ATOM 1594 C C . VAL A 1 207 ? 6.333 0.056 15.953 1.00 62.06 207 VAL A C 1
ATOM 1596 O O . VAL A 1 207 ? 6.957 0.201 14.915 1.00 62.06 207 VAL A O 1
ATOM 1599 N N . ASN A 1 208 ? 6.324 -1.129 16.573 1.00 74.00 208 ASN A N 1
ATOM 1600 C CA . ASN A 1 208 ? 7.051 -2.290 16.016 1.00 74.00 208 ASN A CA 1
ATOM 1601 C C . ASN A 1 208 ? 6.634 -2.636 14.570 1.00 74.00 208 ASN A C 1
ATOM 1603 O O . ASN A 1 208 ? 7.398 -3.259 13.831 1.00 74.00 208 ASN A O 1
ATOM 1607 N N . TYR A 1 209 ? 5.410 -2.270 14.177 1.00 85.50 209 TYR A N 1
ATOM 1608 C CA . TYR A 1 209 ? 4.836 -2.629 12.890 1.00 85.50 209 TYR A CA 1
ATOM 1609 C C . TYR A 1 209 ? 3.682 -1.708 12.458 1.00 85.50 209 TYR A C 1
ATOM 1611 O O . TYR A 1 209 ? 2.823 -1.382 13.283 1.00 85.50 209 TYR A O 1
ATOM 1619 N N . LEU A 1 210 ? 3.640 -1.363 11.164 1.00 92.81 210 LEU A N 1
ATOM 1620 C CA . LEU A 1 210 ? 2.517 -0.709 10.479 1.00 92.81 210 LEU A CA 1
ATOM 1621 C C . LEU A 1 210 ? 1.985 -1.604 9.348 1.00 92.81 210 LEU A C 1
ATOM 1623 O O . LEU A 1 210 ? 2.750 -2.049 8.489 1.00 92.81 210 LEU A O 1
ATOM 1627 N N . LYS A 1 211 ? 0.664 -1.804 9.305 1.00 94.44 211 LYS A N 1
ATOM 1628 C CA . LYS A 1 211 ? -0.034 -2.468 8.198 1.00 94.44 211 LYS A CA 1
ATOM 1629 C C . LYS A 1 211 ? -0.869 -1.485 7.393 1.00 94.44 211 LYS A C 1
ATOM 1631 O O . LYS A 1 211 ? -1.655 -0.740 7.975 1.00 94.44 211 LYS A O 1
ATOM 1636 N N . LEU A 1 212 ? -0.779 -1.553 6.069 1.00 94.56 212 LEU A N 1
ATOM 1637 C CA . LEU A 1 212 ? -1.732 -0.910 5.166 1.00 94.56 212 LEU A CA 1
ATOM 1638 C C . LEU A 1 212 ? -2.395 -1.959 4.282 1.00 94.56 212 LEU A C 1
ATOM 1640 O O . LEU A 1 212 ? -1.695 -2.761 3.660 1.00 94.56 212 LEU A O 1
ATOM 1644 N N . GLN A 1 213 ? -3.727 -1.955 4.227 1.00 91.81 213 GLN A N 1
ATOM 1645 C CA . GLN A 1 213 ? -4.478 -2.913 3.416 1.00 91.81 213 GLN A CA 1
ATOM 1646 C C . GLN A 1 213 ? -5.567 -2.260 2.576 1.00 91.81 213 GLN A C 1
ATOM 1648 O O . GLN A 1 213 ? -6.332 -1.458 3.102 1.00 91.81 213 GLN A O 1
ATOM 1653 N N . ASN A 1 214 ? -5.678 -2.664 1.309 1.00 88.88 214 ASN A N 1
ATOM 1654 C CA . ASN A 1 214 ? -6.773 -2.293 0.401 1.00 88.88 214 ASN A CA 1
ATOM 1655 C C . ASN A 1 214 ? -7.089 -0.789 0.393 1.00 88.88 214 ASN A C 1
ATOM 1657 O O . ASN A 1 214 ? -8.237 -0.375 0.532 1.00 88.88 214 ASN A O 1
ATOM 1661 N N . ILE A 1 215 ? -6.055 0.042 0.297 1.00 91.38 215 ILE A N 1
ATOM 1662 C CA . ILE A 1 215 ? -6.177 1.491 0.448 1.00 91.38 215 ILE A CA 1
ATOM 1663 C C . ILE A 1 215 ? -5.341 2.217 -0.595 1.00 91.38 215 ILE A C 1
ATOM 1665 O O . ILE A 1 215 ? -4.258 1.760 -0.962 1.00 91.38 215 ILE A O 1
ATOM 1669 N N . GLN A 1 216 ? -5.829 3.373 -1.050 1.00 93.62 216 GLN A N 1
ATOM 1670 C CA . GLN A 1 216 ? -5.046 4.280 -1.882 1.00 93.62 216 GLN A CA 1
ATOM 1671 C C . GLN A 1 216 ? -4.484 5.429 -1.045 1.00 93.62 216 GLN A C 1
ATOM 1673 O O . GLN A 1 216 ? -5.234 6.119 -0.355 1.00 93.62 216 GLN A O 1
ATOM 1678 N N . LEU A 1 217 ? -3.181 5.666 -1.150 1.00 95.44 217 LEU A N 1
ATOM 1679 C CA . LEU A 1 217 ? -2.491 6.830 -0.610 1.00 95.44 217 LEU A CA 1
ATOM 1680 C C . LEU A 1 217 ? -1.998 7.692 -1.777 1.00 95.44 217 LEU A C 1
ATOM 1682 O O . LEU A 1 217 ? -1.064 7.327 -2.490 1.00 95.44 217 LEU A O 1
ATOM 1686 N N . LEU A 1 218 ? -2.652 8.830 -1.994 1.00 94.38 218 LEU A N 1
ATOM 1687 C CA . LEU A 1 218 ? -2.464 9.658 -3.185 1.00 94.38 218 LEU A CA 1
ATOM 1688 C C . LEU A 1 218 ? -1.900 11.026 -2.807 1.00 94.38 218 LEU A C 1
ATOM 1690 O O . LEU A 1 218 ? -2.582 11.806 -2.151 1.00 94.38 218 LEU A O 1
ATOM 1694 N N . GLY A 1 219 ? -0.690 11.339 -3.257 1.00 93.62 219 GLY A N 1
ATOM 1695 C CA . GLY A 1 219 ? -0.125 12.683 -3.228 1.00 93.62 219 GLY A CA 1
ATOM 1696 C C . GLY A 1 219 ? -0.649 13.515 -4.396 1.00 93.62 219 GLY A C 1
ATOM 1697 O O . GLY A 1 219 ? -0.644 13.059 -5.542 1.00 93.62 219 GLY A O 1
ATOM 1698 N N . ILE A 1 220 ? -1.116 14.733 -4.113 1.00 89.81 220 ILE A N 1
ATOM 1699 C CA . ILE A 1 220 ? -1.481 15.700 -5.151 1.00 89.81 220 ILE A CA 1
ATOM 1700 C C . ILE A 1 220 ? -0.258 16.576 -5.456 1.00 89.81 220 ILE A C 1
ATOM 1702 O O . ILE A 1 220 ? 0.166 17.332 -4.577 1.00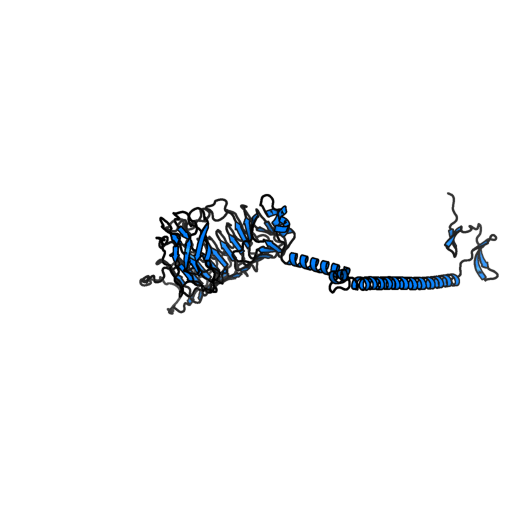 89.81 220 ILE A O 1
ATOM 1706 N N . PRO A 1 221 ? 0.304 16.532 -6.676 1.00 86.00 221 PRO A N 1
ATOM 1707 C CA . PRO A 1 221 ? 1.366 17.451 -7.056 1.00 86.00 221 PRO A CA 1
ATOM 1708 C C . PRO A 1 221 ? 0.829 18.892 -7.113 1.00 86.00 221 PRO A C 1
ATOM 1710 O O . PRO A 1 221 ? -0.275 19.142 -7.595 1.00 86.00 221 PRO A O 1
ATOM 1713 N N . ALA A 1 222 ? 1.618 19.850 -6.630 1.00 83.06 222 ALA A N 1
ATOM 1714 C CA . ALA A 1 222 ? 1.280 21.271 -6.618 1.00 83.06 222 ALA A CA 1
ATOM 1715 C C . ALA A 1 222 ? 1.199 21.853 -8.037 1.00 83.06 222 ALA A C 1
ATOM 1717 O O . ALA A 1 222 ? 0.448 22.796 -8.285 1.00 83.06 222 ALA A O 1
ATOM 1718 N N . VAL A 1 223 ? 1.959 21.276 -8.970 1.00 82.81 223 VAL A N 1
ATOM 1719 C CA . VAL A 1 223 ? 1.947 21.612 -10.394 1.00 82.81 223 VAL A CA 1
ATOM 1720 C C . VAL A 1 223 ? 1.301 20.456 -11.152 1.00 82.81 223 VAL A C 1
ATOM 1722 O O . VAL A 1 223 ? 1.716 19.311 -11.017 1.00 82.81 223 VAL A O 1
ATOM 1725 N N . SER A 1 224 ? 0.291 20.733 -11.978 1.00 79.06 224 SER A N 1
ATOM 1726 C CA . SER A 1 224 ? -0.490 19.689 -12.665 1.00 79.06 224 SER A CA 1
ATOM 1727 C C . SER A 1 224 ? 0.302 18.865 -13.688 1.00 79.06 224 SER A C 1
ATOM 1729 O O . SER A 1 224 ? -0.132 17.773 -14.054 1.00 79.06 224 SER A O 1
ATOM 1731 N N . THR A 1 225 ? 1.442 19.376 -14.160 1.00 80.88 225 THR A N 1
ATOM 1732 C CA . THR A 1 225 ? 2.366 18.668 -15.060 1.00 80.88 225 THR A CA 1
ATOM 1733 C C . THR A 1 225 ? 3.368 17.790 -14.318 1.00 80.88 225 THR A C 1
ATOM 1735 O O . THR A 1 225 ? 4.003 16.939 -14.939 1.00 80.88 225 THR A O 1
ATOM 1738 N N . ASP A 1 226 ? 3.520 17.985 -13.008 1.00 85.06 226 ASP A N 1
ATOM 1739 C CA . ASP A 1 226 ? 4.402 17.178 -12.181 1.00 85.06 226 ASP A CA 1
ATOM 1740 C C . ASP A 1 226 ? 3.719 15.874 -11.782 1.00 85.06 226 ASP A C 1
ATOM 1742 O O . ASP A 1 226 ? 2.498 15.769 -11.667 1.00 85.06 226 ASP A O 1
ATOM 1746 N N . TYR A 1 227 ? 4.529 14.848 -11.551 1.00 86.88 227 TYR A N 1
ATOM 1747 C CA . TYR A 1 227 ? 4.028 13.571 -11.048 1.00 86.88 227 TYR A CA 1
ATOM 1748 C C . TYR A 1 227 ? 3.954 13.534 -9.523 1.00 86.88 227 TYR A C 1
ATOM 1750 O O . TYR A 1 227 ? 3.138 12.788 -9.000 1.00 86.88 227 TYR A O 1
ATOM 1758 N N . PHE A 1 228 ? 4.750 14.345 -8.820 1.00 90.69 228 PHE A N 1
ATOM 1759 C CA . PHE A 1 228 ? 4.859 14.356 -7.359 1.00 90.69 228 PHE A CA 1
ATOM 1760 C C . PHE A 1 228 ? 5.338 15.714 -6.817 1.00 90.69 228 PHE A C 1
ATOM 1762 O O . PHE A 1 228 ? 5.943 16.504 -7.537 1.00 90.69 228 PHE A O 1
ATOM 1769 N N . ASN A 1 229 ? 5.151 15.972 -5.522 1.00 89.69 229 ASN A N 1
ATOM 1770 C CA . ASN A 1 229 ? 5.763 17.135 -4.865 1.00 89.69 229 ASN A CA 1
ATOM 1771 C C . ASN A 1 229 ? 7.231 16.864 -4.517 1.00 89.69 229 ASN A C 1
ATOM 1773 O O . ASN A 1 229 ? 7.533 15.855 -3.880 1.00 89.69 229 ASN A O 1
ATOM 1777 N N . ILE A 1 230 ? 8.143 17.766 -4.886 1.00 90.44 230 ILE A N 1
ATOM 1778 C CA . ILE A 1 230 ? 9.547 17.688 -4.446 1.00 90.44 230 ILE A CA 1
ATOM 1779 C C . ILE A 1 230 ? 9.595 17.798 -2.914 1.00 90.44 230 ILE A C 1
ATOM 1781 O O . ILE A 1 230 ? 8.950 18.661 -2.326 1.00 90.44 230 ILE A O 1
ATOM 1785 N N . GLY A 1 231 ? 10.353 16.915 -2.274 1.00 91.94 231 GLY A N 1
ATOM 1786 C CA . GLY A 1 231 ? 10.485 16.763 -0.828 1.00 91.94 231 GLY A CA 1
ATOM 1787 C C . GLY A 1 231 ? 9.435 15.853 -0.190 1.00 91.94 231 GLY A C 1
ATOM 1788 O O . GLY A 1 231 ? 9.573 15.521 0.987 1.00 91.94 231 GLY A O 1
ATOM 1789 N N . SER A 1 232 ? 8.408 15.429 -0.936 1.00 95.81 232 SER A N 1
ATOM 1790 C CA . SER A 1 232 ? 7.297 14.681 -0.347 1.00 95.81 232 SER A CA 1
ATOM 1791 C C . SER A 1 232 ? 7.629 13.215 -0.073 1.00 95.81 232 SER A C 1
ATOM 1793 O O . SER A 1 232 ? 8.267 12.532 -0.879 1.00 95.81 232 SER A O 1
ATOM 1795 N N . ILE A 1 233 ? 7.149 12.726 1.070 1.00 98.25 233 ILE A N 1
ATOM 1796 C CA . ILE A 1 233 ? 7.281 11.336 1.505 1.00 98.25 233 ILE A CA 1
ATOM 1797 C C . ILE A 1 233 ? 5.884 10.796 1.808 1.00 98.25 233 ILE A C 1
ATOM 1799 O O . ILE A 1 233 ? 5.150 11.387 2.597 1.00 98.25 233 ILE A O 1
ATOM 1803 N N . GLY A 1 234 ? 5.508 9.673 1.202 1.00 98.00 234 GLY A N 1
ATOM 1804 C CA . GLY A 1 234 ? 4.219 9.035 1.457 1.00 98.00 234 GLY A CA 1
ATOM 1805 C C . GLY A 1 234 ? 4.157 8.424 2.854 1.00 98.00 234 GLY A C 1
ATOM 1806 O O . GLY A 1 234 ? 3.325 8.800 3.677 1.00 98.00 234 GLY A O 1
ATOM 1807 N N . ILE A 1 235 ? 5.067 7.500 3.143 1.00 97.69 235 ILE A N 1
ATOM 1808 C CA . ILE A 1 235 ? 5.169 6.840 4.443 1.00 97.69 235 ILE A CA 1
ATOM 1809 C C . ILE A 1 235 ? 6.615 6.915 4.914 1.00 97.69 235 ILE A C 1
ATOM 1811 O O . ILE A 1 235 ? 7.520 6.412 4.250 1.00 97.69 235 ILE A O 1
ATOM 1815 N N . ASP A 1 236 ? 6.821 7.536 6.064 1.00 96.38 236 ASP A N 1
ATOM 1816 C CA . ASP A 1 236 ? 8.114 7.643 6.719 1.00 96.38 236 ASP A CA 1
ATOM 1817 C C . ASP A 1 236 ? 8.145 6.722 7.942 1.00 96.38 236 ASP A C 1
ATOM 1819 O O . ASP A 1 236 ? 7.400 6.925 8.902 1.00 96.38 236 ASP A O 1
ATOM 1823 N N . ILE A 1 237 ? 8.993 5.695 7.888 1.00 93.44 237 ILE A N 1
ATOM 1824 C CA . ILE A 1 237 ? 9.241 4.758 8.987 1.00 93.44 237 ILE A CA 1
ATOM 1825 C C . ILE A 1 237 ? 10.674 4.876 9.518 1.00 93.44 237 ILE A C 1
ATOM 1827 O O . ILE A 1 237 ? 11.226 3.907 10.039 1.00 93.44 237 ILE A O 1
ATOM 1831 N N . THR A 1 238 ? 11.319 6.041 9.369 1.00 92.12 238 THR A N 1
ATOM 1832 C CA . THR A 1 238 ? 12.724 6.181 9.770 1.00 92.12 238 THR A CA 1
ATOM 1833 C C . THR A 1 238 ? 12.952 6.216 11.276 1.00 92.12 238 THR A C 1
ATOM 1835 O O . THR A 1 238 ? 14.078 6.008 11.734 1.00 92.12 238 THR A O 1
ATOM 1838 N N . ASP A 1 239 ? 11.920 6.489 12.065 1.00 86.56 239 ASP A N 1
ATOM 1839 C CA . ASP A 1 239 ? 12.047 6.538 13.515 1.00 86.56 239 ASP A CA 1
ATOM 1840 C C . ASP A 1 239 ? 11.858 5.113 14.069 1.00 86.56 239 ASP A C 1
ATOM 1842 O O . ASP A 1 239 ? 10.752 4.592 14.055 1.00 86.56 239 ASP A O 1
ATOM 1846 N N . GLY A 1 240 ? 12.924 4.481 14.582 1.00 73.50 240 GLY A N 1
ATOM 1847 C CA . GLY A 1 240 ? 12.879 3.186 15.295 1.00 73.50 240 GLY A CA 1
ATOM 1848 C C . GLY A 1 240 ? 12.903 1.907 14.436 1.00 73.50 240 GLY A C 1
ATOM 1849 O O . GLY A 1 240 ? 13.017 1.952 13.219 1.00 73.50 240 GLY A O 1
ATOM 1850 N N . ASN A 1 241 ? 12.825 0.731 15.071 1.00 80.50 241 ASN A N 1
ATOM 1851 C CA . ASN A 1 241 ? 12.838 -0.576 14.386 1.00 80.50 241 ASN A CA 1
ATOM 1852 C C . ASN A 1 241 ? 11.430 -0.951 13.893 1.00 80.50 241 ASN A C 1
ATOM 1854 O O . ASN A 1 241 ? 10.796 -1.867 14.419 1.00 80.50 241 ASN A O 1
ATOM 1858 N N . VAL A 1 242 ? 10.925 -0.207 12.911 1.00 85.31 242 VAL A N 1
ATOM 1859 C CA . VAL A 1 242 ? 9.567 -0.371 12.381 1.00 85.31 242 VAL A CA 1
ATOM 1860 C C . VAL A 1 242 ? 9.577 -1.327 11.191 1.00 85.31 242 VAL A C 1
ATOM 1862 O O . VAL A 1 242 ? 10.321 -1.137 10.230 1.00 85.31 242 VAL A O 1
ATOM 1865 N N . SER A 1 243 ? 8.710 -2.338 11.226 1.00 89.00 243 SER A N 1
ATOM 1866 C CA . SER A 1 243 ? 8.415 -3.185 10.061 1.00 89.00 243 SER A CA 1
ATOM 1867 C C . SER A 1 243 ? 7.175 -2.655 9.338 1.00 89.00 243 SER A C 1
ATOM 1869 O O . SER A 1 243 ? 6.215 -2.250 9.992 1.00 89.00 243 SER A O 1
ATOM 1871 N N . ILE A 1 244 ? 7.134 -2.697 8.007 1.00 92.88 244 ILE A N 1
ATOM 1872 C CA . ILE A 1 244 ? 5.922 -2.337 7.253 1.00 92.88 244 ILE A CA 1
ATOM 1873 C C . ILE A 1 244 ? 5.386 -3.531 6.470 1.00 92.88 244 ILE A C 1
ATOM 1875 O O . ILE A 1 244 ? 6.146 -4.261 5.835 1.00 92.88 244 ILE A O 1
ATOM 1879 N N . MET A 1 245 ? 4.069 -3.728 6.498 1.00 94.75 245 MET A N 1
ATOM 1880 C CA . MET A 1 245 ? 3.386 -4.666 5.611 1.00 94.75 245 MET A CA 1
ATOM 1881 C C . MET A 1 245 ? 2.324 -3.953 4.800 1.00 94.75 245 MET A C 1
ATOM 1883 O O . MET A 1 245 ? 1.479 -3.239 5.339 1.00 94.75 245 MET A O 1
ATOM 1887 N N . THR A 1 246 ? 2.352 -4.199 3.501 1.00 94.50 246 THR A N 1
ATOM 1888 C CA . THR A 1 246 ? 1.358 -3.690 2.565 1.00 94.50 246 THR A CA 1
ATOM 1889 C C . THR A 1 246 ? 0.715 -4.858 1.835 1.00 94.50 246 THR A C 1
ATOM 1891 O O . THR A 1 246 ? 1.404 -5.812 1.471 1.00 94.50 246 THR A O 1
ATOM 1894 N N . ASP A 1 247 ? -0.601 -4.794 1.678 1.00 91.75 247 ASP A N 1
ATOM 1895 C CA . ASP A 1 247 ? -1.405 -5.774 0.948 1.00 91.75 247 ASP A CA 1
ATOM 1896 C C . ASP A 1 247 ? -2.566 -5.051 0.262 1.00 91.75 247 ASP A C 1
ATOM 1898 O O . ASP A 1 247 ? -3.509 -4.619 0.923 1.00 91.75 247 ASP A O 1
ATOM 1902 N N . GLY A 1 248 ? -2.471 -4.820 -1.046 1.00 87.56 248 GLY A N 1
ATOM 1903 C CA . GLY A 1 248 ? -3.441 -3.973 -1.743 1.00 87.56 248 GLY A CA 1
ATOM 1904 C C . GLY A 1 248 ? -3.239 -2.480 -1.487 1.00 87.56 248 GLY A C 1
ATOM 1905 O O . GLY A 1 248 ? -4.210 -1.723 -1.497 1.00 87.56 248 GLY A O 1
ATOM 1906 N N . LEU A 1 249 ? -2.005 -2.036 -1.212 1.00 93.19 249 LEU A N 1
ATOM 1907 C CA . LEU A 1 249 ? -1.695 -0.607 -1.130 1.00 93.19 249 LEU A CA 1
ATOM 1908 C C . LEU A 1 249 ? -1.467 -0.057 -2.537 1.00 93.19 249 LEU A C 1
ATOM 1910 O O . LEU A 1 249 ? -0.554 -0.500 -3.228 1.00 93.19 249 LEU A O 1
ATOM 1914 N N . PHE A 1 250 ? -2.216 0.971 -2.924 1.00 93.12 250 PHE A N 1
ATOM 1915 C CA . PHE A 1 250 ? -1.859 1.808 -4.066 1.00 93.12 250 PHE A CA 1
ATOM 1916 C C . PHE A 1 250 ? -1.300 3.136 -3.567 1.00 93.12 250 PHE A C 1
ATOM 1918 O O . PHE A 1 250 ? -2.026 3.938 -2.989 1.00 93.12 250 PHE A O 1
ATOM 1925 N N . ILE A 1 251 ? -0.017 3.389 -3.800 1.00 95.25 251 ILE A N 1
ATOM 1926 C CA . ILE A 1 251 ? 0.632 4.647 -3.450 1.00 95.25 251 ILE A CA 1
ATOM 1927 C C . ILE A 1 251 ? 1.113 5.376 -4.703 1.00 95.25 251 ILE A C 1
ATOM 1929 O O . ILE A 1 251 ? 1.763 4.794 -5.571 1.00 95.25 251 ILE A O 1
ATOM 1933 N N . SER A 1 252 ? 0.771 6.659 -4.815 1.00 93.81 252 SER A N 1
ATOM 1934 C CA . SER A 1 252 ? 1.116 7.467 -5.987 1.00 93.81 252 SER A CA 1
ATOM 1935 C C . SER A 1 252 ? 1.364 8.920 -5.626 1.00 93.81 252 SER A C 1
ATOM 1937 O O . SER A 1 252 ? 0.725 9.443 -4.721 1.00 93.81 252 SER A O 1
ATOM 1939 N N . GLY A 1 253 ? 2.216 9.596 -6.394 1.00 93.50 253 GLY A N 1
ATOM 1940 C CA . GLY A 1 253 ? 2.334 11.057 -6.360 1.00 93.50 253 GLY A CA 1
ATOM 1941 C C . GLY A 1 253 ? 3.232 11.629 -5.264 1.00 93.50 253 GLY A C 1
ATOM 1942 O O . GLY A 1 253 ? 3.077 12.787 -4.877 1.00 93.50 253 GLY A O 1
ATOM 1943 N N . PHE A 1 254 ? 4.180 10.831 -4.774 1.00 96.31 254 PHE A N 1
ATOM 1944 C CA . PHE A 1 254 ? 5.184 11.242 -3.789 1.00 96.31 254 PHE A CA 1
ATOM 1945 C C . PHE A 1 254 ? 6.581 11.207 -4.404 1.00 96.31 254 PHE A C 1
ATOM 1947 O O . PHE A 1 254 ? 6.852 10.348 -5.240 1.00 96.31 254 PHE A O 1
ATOM 1954 N N . GLU A 1 255 ? 7.489 12.100 -3.990 1.00 95.62 255 GLU A N 1
ATOM 1955 C CA . GLU A 1 255 ? 8.891 11.966 -4.407 1.00 95.62 255 GLU A CA 1
ATOM 1956 C C . GLU A 1 255 ? 9.427 10.628 -3.894 1.00 95.62 255 GLU A C 1
ATOM 1958 O O . GLU A 1 255 ? 9.990 9.866 -4.676 1.00 95.62 255 GLU A O 1
ATOM 1963 N N . ARG A 1 256 ? 9.170 10.311 -2.619 1.00 97.50 256 ARG A N 1
ATOM 1964 C CA . ARG A 1 256 ? 9.463 9.006 -2.015 1.00 97.50 256 ARG A CA 1
ATOM 1965 C C . ARG A 1 256 ? 8.179 8.346 -1.536 1.00 97.50 256 ARG A C 1
ATOM 1967 O O . ARG A 1 256 ? 7.509 8.894 -0.666 1.00 97.50 256 ARG A O 1
ATOM 1974 N N . CYS A 1 257 ? 7.820 7.174 -2.050 1.00 98.12 257 CYS A N 1
ATOM 1975 C CA . CYS A 1 257 ? 6.606 6.498 -1.585 1.00 98.12 257 CYS A CA 1
ATOM 1976 C C . CYS A 1 257 ? 6.777 5.985 -0.150 1.00 98.12 257 CYS A C 1
ATOM 1978 O O . CYS A 1 257 ? 5.993 6.367 0.716 1.00 98.12 257 CYS A O 1
ATOM 1980 N N . ILE A 1 258 ? 7.799 5.166 0.119 1.00 97.38 258 ILE A N 1
ATOM 1981 C CA . ILE A 1 258 ? 8.090 4.658 1.466 1.00 97.38 258 ILE A CA 1
ATOM 1982 C C . ILE A 1 258 ? 9.573 4.841 1.785 1.00 97.38 258 ILE A C 1
ATOM 1984 O O . ILE A 1 258 ? 10.432 4.337 1.061 1.00 97.38 258 ILE A O 1
ATOM 1988 N N . LEU A 1 259 ? 9.865 5.533 2.886 1.00 95.69 259 LEU A N 1
ATOM 1989 C CA . LEU A 1 259 ? 11.211 5.773 3.396 1.00 95.69 259 LEU A CA 1
ATOM 1990 C C . LEU A 1 259 ? 11.440 4.994 4.695 1.00 95.69 259 LEU A C 1
ATOM 1992 O O . LEU A 1 259 ? 10.706 5.175 5.661 1.00 95.69 259 LEU A O 1
ATOM 1996 N N . SER A 1 260 ? 12.473 4.151 4.723 1.00 92.25 260 SER A N 1
ATOM 1997 C CA . SER A 1 260 ? 12.886 3.354 5.885 1.00 92.25 260 SER A CA 1
ATOM 1998 C C . SER A 1 260 ? 14.260 3.786 6.424 1.00 92.25 260 SER A C 1
ATOM 2000 O O . SER A 1 260 ? 14.975 4.563 5.792 1.00 92.25 260 SER A O 1
ATOM 2002 N N . ASN A 1 261 ? 14.651 3.311 7.610 1.00 85.56 261 ASN A N 1
ATOM 2003 C CA . ASN A 1 261 ? 15.940 3.614 8.256 1.00 85.56 261 ASN A CA 1
ATOM 2004 C C . ASN A 1 261 ? 16.949 2.457 8.234 1.00 85.56 261 ASN A C 1
ATOM 2006 O O . ASN A 1 261 ? 17.813 2.409 9.108 1.00 85.56 261 ASN A O 1
ATOM 2010 N N . TYR A 1 262 ? 16.844 1.517 7.291 1.00 79.38 262 TYR A N 1
ATOM 2011 C CA . TYR A 1 262 ? 17.653 0.291 7.212 1.00 79.38 262 TYR A CA 1
ATOM 2012 C C . TYR A 1 262 ? 17.495 -0.704 8.383 1.00 79.38 262 TYR A C 1
ATOM 2014 O O . TYR A 1 262 ? 17.671 -1.902 8.184 1.00 79.38 262 TYR A O 1
ATOM 2022 N N . ASN A 1 263 ? 17.106 -0.259 9.579 1.00 78.12 263 ASN A N 1
ATOM 2023 C CA . ASN A 1 263 ? 16.947 -1.106 10.764 1.00 78.12 263 ASN A CA 1
ATOM 2024 C C . ASN A 1 263 ? 15.574 -1.798 10.842 1.00 78.12 263 ASN A C 1
ATOM 2026 O O . ASN A 1 263 ? 15.336 -2.607 11.740 1.00 78.12 263 ASN A O 1
ATOM 2030 N N . GLY A 1 264 ? 14.666 -1.494 9.912 1.00 75.88 264 GLY A N 1
ATOM 2031 C CA . GLY A 1 264 ? 13.417 -2.226 9.733 1.00 75.88 264 GLY A CA 1
ATOM 2032 C C . GLY A 1 264 ? 13.666 -3.607 9.120 1.00 75.88 264 GLY A C 1
ATOM 2033 O O . GLY A 1 264 ? 14.156 -3.713 7.996 1.00 75.88 264 GLY A O 1
ATOM 2034 N N . TYR A 1 265 ? 13.293 -4.665 9.840 1.00 81.62 265 TYR A N 1
ATOM 2035 C CA . TYR A 1 265 ? 13.352 -6.053 9.366 1.00 81.62 265 TYR A CA 1
ATOM 2036 C C . TYR A 1 265 ? 11.948 -6.563 9.021 1.00 81.62 265 TYR A C 1
ATOM 2038 O O . TYR A 1 265 ? 10.957 -5.972 9.429 1.00 81.62 265 TYR A O 1
ATOM 2046 N N . TYR A 1 266 ? 11.843 -7.670 8.282 1.00 85.44 266 TYR A N 1
ATOM 2047 C CA . TYR A 1 266 ? 10.570 -8.370 8.024 1.00 85.44 266 TYR A CA 1
ATOM 2048 C C . TYR A 1 266 ? 9.491 -7.527 7.330 1.00 85.44 266 TYR A C 1
ATOM 2050 O O . TYR A 1 266 ? 8.293 -7.778 7.495 1.00 85.44 266 TYR A O 1
ATOM 2058 N N . SER A 1 267 ? 9.907 -6.530 6.550 1.00 91.25 267 SER A N 1
ATOM 2059 C CA . SER A 1 267 ? 8.971 -5.749 5.751 1.00 91.25 267 SER A CA 1
ATOM 2060 C C . SER A 1 267 ? 8.436 -6.590 4.593 1.00 91.25 267 SER A C 1
ATOM 2062 O O . SER A 1 267 ? 9.176 -7.345 3.960 1.00 91.25 267 SER A O 1
ATOM 2064 N N . LYS A 1 268 ? 7.137 -6.469 4.321 1.00 93.88 268 LYS A N 1
ATOM 2065 C CA . LYS A 1 268 ? 6.439 -7.234 3.284 1.00 93.88 268 LYS A CA 1
ATOM 2066 C C . LYS A 1 268 ? 5.665 -6.302 2.377 1.00 93.88 268 LYS A C 1
ATOM 2068 O O . LYS A 1 268 ? 4.743 -5.618 2.817 1.00 93.88 268 LYS A O 1
ATOM 2073 N N . ILE A 1 269 ? 6.020 -6.289 1.105 1.00 96.00 269 ILE A N 1
ATOM 2074 C CA . ILE A 1 269 ? 5.344 -5.496 0.091 1.00 96.00 269 ILE A CA 1
ATOM 2075 C C . ILE A 1 269 ? 4.657 -6.468 -0.852 1.00 96.00 269 ILE A C 1
ATOM 2077 O O . ILE A 1 269 ? 5.303 -7.078 -1.699 1.00 96.00 269 ILE A O 1
ATOM 2081 N N . THR A 1 270 ? 3.358 -6.669 -0.648 1.00 93.00 270 THR A N 1
ATOM 2082 C CA . THR A 1 270 ? 2.588 -7.662 -1.396 1.00 93.00 270 THR A CA 1
ATOM 2083 C C . THR A 1 270 ? 1.405 -7.019 -2.080 1.00 93.00 270 THR A C 1
ATOM 2085 O O . THR A 1 270 ? 0.763 -6.167 -1.475 1.00 93.00 270 THR A O 1
ATOM 2088 N N . ASN A 1 271 ? 1.089 -7.447 -3.305 1.00 88.81 271 ASN A N 1
ATOM 2089 C CA . ASN A 1 271 ? -0.167 -7.071 -3.954 1.00 88.81 271 ASN A CA 1
ATOM 2090 C C . ASN A 1 271 ? -0.361 -5.541 -4.036 1.00 88.81 271 ASN A C 1
ATOM 2092 O O . ASN A 1 271 ? -1.462 -5.027 -3.863 1.00 88.81 271 ASN A O 1
ATOM 2096 N N . SER A 1 272 ? 0.736 -4.800 -4.200 1.00 92.25 272 SER A N 1
ATOM 2097 C CA . SER A 1 272 ? 0.771 -3.341 -4.062 1.00 92.25 272 SER A CA 1
ATOM 2098 C C . SER A 1 272 ? 1.122 -2.666 -5.384 1.00 92.25 272 SER A C 1
ATOM 2100 O O . SER A 1 272 ? 1.703 -3.275 -6.282 1.00 92.25 272 SER A O 1
ATOM 2102 N N . ARG A 1 273 ? 0.790 -1.381 -5.503 1.00 92.25 273 ARG A N 1
ATOM 2103 C CA . ARG A 1 273 ? 1.044 -0.553 -6.683 1.00 92.25 273 ARG A CA 1
ATOM 2104 C C . ARG A 1 273 ? 1.764 0.729 -6.287 1.00 92.25 273 ARG A C 1
ATOM 2106 O O . ARG A 1 273 ? 1.303 1.443 -5.400 1.00 92.25 273 ARG A O 1
ATOM 2113 N N . PHE A 1 274 ? 2.860 1.031 -6.971 1.00 95.25 274 PHE A N 1
ATOM 2114 C CA . PHE A 1 274 ? 3.661 2.238 -6.777 1.00 95.25 274 PHE A CA 1
ATOM 2115 C C . PHE A 1 274 ? 3.732 3.006 -8.089 1.00 95.25 274 PHE A C 1
ATOM 2117 O O . PHE A 1 274 ? 4.216 2.459 -9.082 1.00 95.25 274 PHE A O 1
ATOM 2124 N N . GLU A 1 275 ? 3.258 4.255 -8.103 1.00 90.06 275 GLU A N 1
ATOM 2125 C CA . GLU A 1 275 ? 3.252 5.062 -9.326 1.00 90.06 275 GLU A CA 1
ATOM 2126 C C . GLU A 1 275 ? 3.669 6.512 -9.158 1.00 90.06 275 GLU A C 1
ATOM 2128 O O . GLU A 1 275 ? 3.511 7.113 -8.096 1.00 90.06 275 GLU A O 1
ATOM 2133 N N . LYS A 1 276 ? 4.120 7.108 -10.270 1.00 91.69 276 LYS A N 1
ATOM 2134 C CA . LYS A 1 276 ? 4.340 8.557 -10.385 1.00 91.69 276 LYS A CA 1
ATOM 2135 C C . LYS A 1 276 ? 5.203 9.078 -9.235 1.00 91.69 276 LYS A C 1
ATOM 2137 O O . LYS A 1 276 ? 4.847 10.033 -8.549 1.00 91.69 276 LYS A O 1
ATOM 2142 N N . SER A 1 277 ? 6.330 8.416 -9.015 1.00 93.69 277 SER A N 1
ATOM 2143 C CA . SER A 1 277 ? 7.218 8.679 -7.885 1.00 93.69 277 SER A CA 1
ATOM 2144 C C . SER A 1 277 ? 8.665 8.677 -8.325 1.00 93.69 277 SER A C 1
ATOM 2146 O O . SER A 1 277 ? 9.045 7.870 -9.167 1.00 93.69 277 SER A O 1
ATOM 2148 N N . LYS A 1 278 ? 9.516 9.506 -7.727 1.00 93.69 278 LYS A N 1
ATOM 2149 C CA . LYS A 1 278 ? 10.953 9.393 -7.994 1.00 93.69 278 LYS A CA 1
ATOM 2150 C C . LYS A 1 278 ? 11.483 8.089 -7.408 1.00 93.69 278 LYS A C 1
ATOM 2152 O O . LYS A 1 278 ? 12.122 7.323 -8.113 1.00 93.69 278 LYS A O 1
ATOM 2157 N N . GLU A 1 279 ? 11.187 7.798 -6.151 1.00 95.88 279 GLU A N 1
ATOM 2158 C CA . GLU A 1 279 ? 11.726 6.645 -5.436 1.00 95.88 279 GLU A CA 1
ATOM 2159 C C . GLU A 1 279 ? 10.583 5.875 -4.763 1.00 95.88 279 GLU A C 1
ATOM 2161 O O . GLU A 1 279 ? 9.850 6.439 -3.953 1.00 95.88 279 GLU A O 1
ATOM 2166 N N . CYS A 1 280 ? 10.383 4.596 -5.089 1.00 97.62 280 CYS A N 1
ATOM 2167 C CA . CYS A 1 280 ? 9.248 3.854 -4.529 1.00 97.62 280 CYS A CA 1
ATOM 2168 C C . CYS A 1 280 ? 9.564 3.332 -3.117 1.00 97.62 280 CYS A C 1
ATOM 2170 O O . CYS A 1 280 ? 8.920 3.718 -2.144 1.00 97.62 280 CYS A O 1
ATOM 2172 N N . LEU A 1 281 ? 10.580 2.482 -2.979 1.00 96.81 281 LEU A N 1
ATOM 2173 C CA . LEU A 1 281 ? 11.008 1.909 -1.703 1.00 96.81 281 LEU A CA 1
ATOM 2174 C C . LEU A 1 281 ? 12.429 2.373 -1.395 1.00 96.81 281 LEU A C 1
ATOM 2176 O O . LEU A 1 281 ? 13.352 2.048 -2.138 1.00 96.81 281 LEU A O 1
ATOM 2180 N N . VAL A 1 282 ? 12.614 3.131 -0.314 1.00 94.94 282 VAL A N 1
ATOM 2181 C CA . VAL A 1 282 ? 13.883 3.807 -0.016 1.00 94.94 282 VAL A CA 1
ATOM 2182 C C . VAL A 1 282 ? 14.500 3.325 1.288 1.00 94.94 282 VAL A C 1
ATOM 2184 O O . VAL A 1 282 ? 13.852 3.346 2.333 1.00 94.94 282 VAL A O 1
ATOM 2187 N N . ASN A 1 283 ? 15.788 2.973 1.227 1.00 91.50 283 ASN A N 1
ATOM 2188 C CA . ASN A 1 283 ? 16.643 2.661 2.373 1.00 91.50 283 ASN A CA 1
ATOM 2189 C C . ASN A 1 283 ? 16.129 1.485 3.226 1.00 91.50 283 ASN A C 1
ATOM 2191 O O . ASN A 1 283 ? 16.207 1.490 4.455 1.00 91.50 283 ASN A O 1
ATOM 2195 N N . PHE A 1 284 ? 15.591 0.460 2.566 1.00 91.44 284 PHE A N 1
ATOM 2196 C CA . PHE A 1 284 ? 15.164 -0.766 3.235 1.00 91.44 284 PHE A CA 1
ATOM 2197 C C . PHE A 1 284 ? 16.350 -1.686 3.542 1.00 91.44 284 PHE A C 1
ATOM 2199 O O . PHE A 1 284 ? 17.322 -1.746 2.784 1.00 91.44 284 PHE A O 1
ATOM 2206 N N . SER A 1 285 ? 16.240 -2.468 4.618 1.00 88.06 285 SER A N 1
ATOM 2207 C CA . SER A 1 285 ? 17.074 -3.661 4.770 1.00 88.06 285 SER A CA 1
ATOM 2208 C C . SER A 1 285 ? 16.667 -4.682 3.718 1.00 88.06 285 SER A C 1
ATOM 2210 O O . SER A 1 285 ? 15.509 -5.086 3.672 1.00 88.06 285 SER A O 1
ATOM 2212 N N . ALA A 1 286 ? 17.603 -5.133 2.889 1.00 81.81 286 ALA A N 1
ATOM 2213 C CA . ALA A 1 286 ? 17.397 -6.289 2.028 1.00 81.81 286 ALA A CA 1
ATOM 2214 C C . ALA A 1 286 ? 17.081 -7.521 2.887 1.00 81.81 286 ALA A C 1
ATOM 2216 O O . ALA A 1 286 ? 16.210 -8.310 2.541 1.00 81.81 286 ALA A O 1
ATOM 2217 N N . ASN A 1 287 ? 17.734 -7.643 4.049 1.00 77.00 287 ASN A N 1
ATOM 2218 C CA . ASN A 1 287 ? 17.549 -8.758 4.967 1.00 77.00 287 ASN A CA 1
ATOM 2219 C C . ASN A 1 287 ? 16.077 -8.851 5.414 1.00 77.00 287 ASN A C 1
ATOM 2221 O O . ASN A 1 287 ? 15.613 -8.073 6.247 1.00 77.00 287 ASN A O 1
ATOM 2225 N N . ASN A 1 288 ? 15.364 -9.854 4.895 1.00 73.94 288 ASN A N 1
ATOM 2226 C CA . ASN A 1 288 ? 13.946 -10.114 5.159 1.00 73.94 288 ASN A CA 1
ATOM 2227 C C . ASN A 1 288 ? 12.969 -9.069 4.584 1.00 73.94 288 ASN A C 1
ATOM 2229 O O . ASN A 1 288 ? 11.870 -8.923 5.119 1.00 73.94 288 ASN A O 1
ATOM 2233 N N . LEU A 1 289 ? 13.340 -8.367 3.508 1.00 89.88 289 LEU A N 1
ATOM 2234 C CA . LEU A 1 289 ? 12.378 -7.664 2.657 1.00 89.88 289 LEU A CA 1
ATOM 2235 C C . LEU A 1 289 ? 11.828 -8.632 1.604 1.00 89.88 289 LEU A C 1
ATOM 2237 O O . LEU A 1 289 ? 12.573 -9.132 0.760 1.00 89.88 289 LEU A O 1
ATOM 2241 N N . ASP A 1 290 ? 10.522 -8.879 1.662 1.00 91.00 290 ASP A N 1
ATOM 2242 C CA . ASP A 1 290 ? 9.795 -9.698 0.690 1.00 91.00 290 ASP A CA 1
ATOM 2243 C C . ASP A 1 290 ? 8.923 -8.793 -0.184 1.00 91.00 290 ASP A C 1
ATOM 2245 O O . ASP A 1 290 ? 8.034 -8.106 0.328 1.00 91.00 290 ASP A O 1
ATOM 2249 N N . ILE A 1 291 ? 9.203 -8.759 -1.489 1.00 95.81 291 ILE A N 1
ATOM 2250 C CA . ILE A 1 291 ? 8.426 -7.991 -2.467 1.00 95.81 291 ILE A CA 1
ATOM 2251 C C . ILE A 1 291 ? 7.797 -8.971 -3.446 1.00 95.81 291 ILE A C 1
ATOM 2253 O O . ILE A 1 291 ? 8.504 -9.682 -4.170 1.00 95.81 291 ILE A O 1
ATOM 2257 N N . LYS A 1 292 ? 6.466 -8.997 -3.480 1.00 92.94 292 LYS A N 1
ATOM 2258 C CA . LYS A 1 292 ? 5.725 -9.985 -4.253 1.00 92.94 292 LYS A CA 1
ATOM 2259 C C . LYS A 1 292 ? 4.448 -9.434 -4.872 1.00 92.94 292 LYS A C 1
ATOM 2261 O O . LYS A 1 292 ? 3.795 -8.584 -4.274 1.00 92.94 292 LYS A O 1
ATOM 2266 N N . ASP A 1 293 ? 4.064 -9.933 -6.046 1.00 86.31 293 ASP A N 1
ATOM 2267 C CA . ASP A 1 293 ? 2.776 -9.616 -6.688 1.00 86.31 293 ASP A CA 1
ATOM 2268 C C . ASP A 1 293 ? 2.556 -8.085 -6.808 1.00 86.31 293 ASP A C 1
ATOM 2270 O O . ASP A 1 293 ? 1.459 -7.580 -6.606 1.00 86.31 293 ASP A O 1
ATOM 2274 N N . THR A 1 294 ? 3.628 -7.314 -7.033 1.00 90.69 294 THR A N 1
ATOM 2275 C CA . THR A 1 294 ? 3.639 -5.845 -6.889 1.00 90.69 294 THR A CA 1
ATOM 2276 C C . THR A 1 294 ? 3.995 -5.163 -8.206 1.00 90.69 294 THR A C 1
ATOM 2278 O O . THR A 1 294 ? 4.898 -5.600 -8.920 1.00 90.69 294 THR A O 1
ATOM 2281 N N . ARG A 1 295 ? 3.311 -4.061 -8.517 1.00 89.81 295 ARG A N 1
ATOM 2282 C CA . ARG A 1 295 ? 3.521 -3.260 -9.728 1.00 89.81 295 ARG A CA 1
ATOM 2283 C C . ARG A 1 295 ? 4.211 -1.937 -9.418 1.00 89.81 295 ARG A C 1
ATOM 2285 O O . ARG A 1 295 ? 3.753 -1.180 -8.563 1.00 89.81 295 ARG A O 1
ATOM 2292 N N . PHE A 1 296 ? 5.265 -1.632 -10.165 1.00 93.31 296 PHE A N 1
ATOM 2293 C CA . PHE A 1 296 ? 5.965 -0.350 -10.150 1.00 93.31 296 PHE A CA 1
ATOM 2294 C C . PHE A 1 296 ? 5.853 0.288 -11.534 1.00 93.31 296 PHE A C 1
ATOM 2296 O O . PHE A 1 296 ? 6.268 -0.321 -12.520 1.00 93.31 296 PHE A O 1
ATOM 2303 N N . GLN A 1 297 ? 5.314 1.505 -11.623 1.00 87.44 297 GLN A N 1
ATOM 2304 C CA . GLN A 1 297 ? 5.142 2.195 -12.904 1.00 87.44 297 GLN A CA 1
ATOM 2305 C C . GLN A 1 297 ? 5.505 3.687 -12.818 1.00 87.44 297 GLN A C 1
ATOM 2307 O O . GLN A 1 297 ? 5.189 4.344 -11.831 1.00 87.44 297 GLN A O 1
ATOM 2312 N N . LYS A 1 298 ? 6.113 4.270 -13.863 1.00 87.88 298 LYS A N 1
ATOM 2313 C CA . LYS A 1 298 ? 6.408 5.723 -13.934 1.00 87.88 298 LYS A CA 1
ATOM 2314 C C . LYS A 1 298 ? 7.275 6.179 -12.760 1.00 87.88 298 LYS A C 1
ATOM 2316 O O . LYS A 1 298 ? 6.869 7.038 -11.972 1.00 87.88 298 LYS A O 1
ATOM 2321 N N . PHE A 1 299 ? 8.460 5.580 -12.643 1.00 91.12 299 PHE A N 1
ATOM 2322 C CA . PHE A 1 299 ? 9.374 5.820 -11.527 1.00 91.12 299 PHE A CA 1
ATOM 2323 C C . PHE A 1 299 ? 10.817 6.121 -11.941 1.00 91.12 299 PHE A C 1
ATOM 2325 O O . PHE A 1 299 ? 11.227 5.849 -13.070 1.00 91.12 299 PHE A O 1
ATOM 2332 N N . HIS A 1 300 ? 11.602 6.705 -11.026 1.00 89.75 300 HIS A N 1
ATOM 2333 C CA . HIS A 1 300 ? 13.045 6.846 -11.223 1.00 89.75 300 HIS A CA 1
ATOM 2334 C C . HIS A 1 300 ? 13.791 5.635 -10.648 1.00 89.75 300 HIS A C 1
ATOM 2336 O O . HIS A 1 300 ? 14.375 4.873 -11.410 1.00 89.75 300 HIS A O 1
ATOM 2342 N N . ASN A 1 301 ? 13.701 5.387 -9.339 1.00 91.69 301 ASN A N 1
ATOM 2343 C CA . ASN A 1 301 ? 14.217 4.183 -8.684 1.00 91.69 301 ASN A CA 1
ATOM 2344 C C . ASN A 1 301 ? 13.080 3.390 -8.027 1.00 91.69 301 ASN A C 1
ATOM 2346 O O . ASN A 1 301 ? 12.330 3.950 -7.228 1.00 91.69 301 ASN A O 1
ATOM 2350 N N . ALA A 1 302 ? 12.960 2.092 -8.313 1.00 94.62 302 ALA A N 1
ATOM 2351 C CA . ALA A 1 302 ? 11.936 1.275 -7.656 1.00 94.62 302 ALA A CA 1
ATOM 2352 C C . ALA A 1 302 ? 12.366 0.898 -6.234 1.00 94.62 302 ALA A C 1
ATOM 2354 O O . ALA A 1 302 ? 11.642 1.156 -5.276 1.00 94.62 302 ALA A O 1
ATOM 2355 N N . ILE A 1 303 ? 13.547 0.297 -6.081 1.00 95.25 303 ILE A N 1
ATOM 2356 C CA . ILE A 1 303 ? 13.985 -0.301 -4.819 1.00 95.25 303 ILE A CA 1
ATOM 2357 C C . ILE A 1 303 ? 15.398 0.175 -4.488 1.00 95.25 303 ILE A C 1
ATOM 2359 O O . ILE A 1 303 ? 16.344 -0.118 -5.214 1.00 95.25 303 ILE A O 1
ATOM 2363 N N . ILE A 1 304 ? 15.558 0.878 -3.370 1.00 92.81 304 ILE A N 1
ATOM 2364 C CA . ILE A 1 304 ? 16.852 1.267 -2.804 1.00 92.81 304 ILE A CA 1
ATOM 2365 C C . ILE A 1 304 ? 17.035 0.502 -1.495 1.00 92.81 304 ILE A C 1
ATOM 2367 O O . ILE A 1 304 ? 16.280 0.697 -0.538 1.00 92.81 304 ILE A O 1
ATOM 2371 N N . VAL A 1 305 ? 18.026 -0.383 -1.462 1.00 90.94 305 VAL A N 1
ATOM 2372 C CA . VAL A 1 305 ? 18.249 -1.327 -0.363 1.00 90.94 305 VAL A CA 1
ATOM 2373 C C . VAL A 1 305 ? 19.696 -1.324 0.108 1.00 90.94 305 VAL A C 1
ATOM 2375 O O . VAL A 1 305 ? 20.626 -1.042 -0.645 1.00 90.94 305 VAL A O 1
ATOM 2378 N N . ASN A 1 306 ? 19.882 -1.724 1.360 1.00 86.50 306 ASN A N 1
ATOM 2379 C CA . ASN A 1 306 ? 21.175 -2.083 1.931 1.00 86.50 306 ASN A CA 1
ATOM 2380 C C . ASN A 1 306 ? 21.092 -3.506 2.487 1.00 86.50 306 ASN A C 1
ATOM 2382 O O . ASN A 1 306 ? 20.043 -3.902 2.988 1.00 86.50 306 ASN A O 1
ATOM 2386 N N . GLY A 1 307 ? 22.179 -4.270 2.459 1.00 78.81 307 GLY A N 1
ATOM 2387 C CA . GLY A 1 307 ? 22.234 -5.588 3.094 1.00 78.81 307 GLY A CA 1
ATOM 2388 C C . GLY A 1 307 ? 22.403 -6.747 2.116 1.00 78.81 307 GLY A C 1
ATOM 2389 O O . GLY A 1 307 ? 22.779 -6.564 0.959 1.00 78.81 307 GLY A O 1
ATOM 2390 N N . THR A 1 308 ? 22.143 -7.967 2.595 1.00 74.69 308 THR A N 1
ATOM 2391 C CA . THR A 1 308 ? 22.732 -9.167 1.984 1.00 74.69 308 THR A CA 1
ATOM 2392 C C . THR A 1 308 ? 21.815 -10.016 1.117 1.00 74.69 308 THR A C 1
ATOM 2394 O O . THR A 1 308 ? 22.350 -10.737 0.292 1.00 74.69 308 THR A O 1
ATOM 2397 N N . ASN A 1 309 ? 20.486 -10.006 1.266 1.00 86.12 309 ASN A N 1
ATOM 2398 C CA . ASN A 1 309 ? 19.620 -10.927 0.511 1.00 86.12 309 ASN A CA 1
ATOM 2399 C C . ASN A 1 309 ? 18.266 -10.301 0.176 1.00 86.12 309 ASN A C 1
ATOM 2401 O O . ASN A 1 309 ? 17.425 -10.209 1.058 1.00 86.12 309 ASN A O 1
ATOM 2405 N N . LEU A 1 310 ? 18.031 -9.940 -1.084 1.00 90.75 310 LEU A N 1
ATOM 2406 C CA . LEU A 1 310 ? 16.748 -9.416 -1.561 1.00 90.75 310 LEU A CA 1
ATOM 2407 C C . LEU A 1 310 ? 16.034 -10.454 -2.432 1.00 90.75 310 LEU A C 1
ATOM 2409 O O . LEU A 1 310 ? 16.631 -10.992 -3.367 1.00 90.75 310 LEU A O 1
ATOM 2413 N N . THR A 1 311 ? 14.746 -10.688 -2.166 1.00 90.81 311 THR A N 1
ATOM 2414 C CA . THR A 1 311 ? 13.876 -11.491 -3.039 1.00 90.81 311 THR A CA 1
ATOM 2415 C C . THR A 1 311 ? 12.753 -10.630 -3.601 1.00 90.81 311 THR A C 1
ATOM 2417 O O . THR A 1 311 ? 12.031 -9.966 -2.862 1.00 90.81 311 THR A O 1
ATOM 2420 N N . ILE A 1 312 ? 12.614 -10.661 -4.923 1.00 94.62 312 ILE A N 1
ATOM 2421 C CA . ILE A 1 312 ? 11.554 -10.008 -5.684 1.00 94.62 312 ILE A CA 1
ATOM 2422 C C . ILE A 1 312 ? 10.884 -11.099 -6.509 1.00 94.62 312 ILE A C 1
ATOM 2424 O O . ILE A 1 312 ? 11.572 -11.807 -7.250 1.00 94.62 312 ILE A O 1
ATOM 2428 N N . SER A 1 313 ? 9.567 -11.258 -6.397 1.00 91.81 313 SER A N 1
ATOM 2429 C CA . SER A 1 313 ? 8.868 -12.272 -7.186 1.00 91.81 313 SER A CA 1
ATOM 2430 C C . SER A 1 313 ? 7.534 -11.812 -7.745 1.00 91.81 313 SER A C 1
ATOM 2432 O O . SER A 1 313 ? 6.771 -11.152 -7.050 1.00 91.81 313 SER A O 1
ATOM 2434 N N . LYS A 1 314 ? 7.217 -12.195 -8.986 1.00 85.50 314 LYS A N 1
ATOM 2435 C CA . LYS A 1 314 ? 5.932 -11.866 -9.620 1.00 85.50 314 LYS A CA 1
ATOM 2436 C C . LYS A 1 314 ? 5.639 -10.367 -9.597 1.00 85.50 314 LYS A C 1
ATOM 2438 O O . LYS A 1 314 ? 4.540 -9.955 -9.259 1.00 85.50 314 LYS A O 1
ATOM 2443 N N . CYS A 1 315 ? 6.634 -9.538 -9.887 1.00 88.38 315 CYS A N 1
ATOM 2444 C CA . CYS A 1 315 ? 6.473 -8.085 -9.926 1.00 88.38 315 CYS A CA 1
ATOM 2445 C C . CYS A 1 315 ? 6.512 -7.572 -11.366 1.00 88.38 315 CYS A C 1
ATOM 2447 O O . CYS A 1 315 ? 7.113 -8.216 -12.225 1.00 88.38 315 CYS A O 1
ATOM 2449 N N . SER A 1 316 ? 5.926 -6.401 -11.620 1.00 84.88 316 SER A N 1
ATOM 2450 C CA . SER A 1 316 ? 6.122 -5.664 -12.873 1.00 84.88 316 SER A CA 1
ATOM 2451 C C . SER A 1 316 ? 6.850 -4.347 -12.635 1.00 84.88 316 SER A C 1
ATOM 2453 O O . SER A 1 316 ? 6.608 -3.661 -11.639 1.00 84.88 316 SER A O 1
ATOM 2455 N N . PHE A 1 317 ? 7.758 -4.008 -13.548 1.00 87.56 317 PHE A N 1
ATOM 2456 C CA . PHE A 1 317 ? 8.524 -2.765 -13.544 1.00 87.56 317 PHE A CA 1
ATOM 2457 C C . PHE A 1 317 ? 8.390 -2.090 -14.904 1.00 87.56 317 PHE A C 1
ATOM 2459 O O . PHE A 1 317 ? 8.936 -2.570 -15.891 1.00 87.56 317 PHE A O 1
ATOM 2466 N N . GLU A 1 318 ? 7.658 -0.984 -14.957 1.00 82.38 318 GLU A N 1
ATOM 2467 C CA . GLU A 1 318 ? 7.211 -0.376 -16.210 1.00 82.38 318 GLU A CA 1
ATOM 2468 C C . GLU A 1 318 ? 7.530 1.121 -16.240 1.00 82.38 318 GLU A C 1
ATOM 2470 O O . GLU A 1 318 ? 7.350 1.817 -15.243 1.00 82.38 318 GLU A O 1
ATOM 2475 N N . ILE A 1 319 ? 7.933 1.654 -17.397 1.00 79.62 319 ILE A N 1
ATOM 2476 C CA . ILE A 1 319 ? 8.108 3.104 -17.618 1.00 79.62 319 ILE A CA 1
ATOM 2477 C C . ILE A 1 319 ? 9.008 3.727 -16.535 1.00 79.62 319 ILE A C 1
ATOM 2479 O O . ILE A 1 319 ? 8.544 4.379 -15.599 1.00 79.62 319 ILE A O 1
ATOM 2483 N N . PHE A 1 320 ? 10.317 3.525 -16.636 1.00 85.31 320 PHE A N 1
ATOM 2484 C CA . PHE A 1 320 ? 11.261 4.065 -15.660 1.00 85.31 320 PHE A CA 1
ATOM 2485 C C . PHE A 1 320 ? 12.472 4.715 -16.316 1.00 85.31 320 PHE A C 1
ATOM 2487 O O . PHE A 1 320 ? 12.766 4.490 -17.491 1.00 85.31 320 PHE A O 1
ATOM 2494 N N . ASN A 1 321 ? 13.148 5.594 -15.575 1.00 81.38 321 ASN A N 1
ATOM 2495 C CA . ASN A 1 321 ? 14.321 6.326 -16.066 1.00 81.38 321 ASN A CA 1
ATOM 2496 C C . ASN A 1 321 ? 15.569 6.219 -15.168 1.00 81.38 321 ASN A C 1
ATOM 2498 O O . ASN A 1 321 ? 16.576 6.865 -15.447 1.00 81.38 321 ASN A O 1
ATOM 2502 N N . GLY A 1 322 ? 15.517 5.407 -14.109 1.00 83.06 322 GLY A N 1
ATOM 2503 C CA . GLY A 1 322 ? 16.654 5.067 -13.247 1.00 83.06 322 GLY A CA 1
ATOM 2504 C C . GLY A 1 322 ? 16.795 3.555 -13.079 1.00 83.06 322 GLY A C 1
ATOM 2505 O O . GLY A 1 322 ? 16.879 2.852 -14.084 1.00 83.06 322 GLY A O 1
ATOM 2506 N N . SER A 1 323 ? 16.864 3.079 -11.831 1.00 85.88 323 SER A N 1
ATOM 2507 C CA . SER A 1 323 ? 17.213 1.689 -11.484 1.00 85.88 323 SER A CA 1
ATOM 2508 C C . SER A 1 323 ? 16.022 0.894 -10.946 1.00 85.88 323 SER A C 1
ATOM 2510 O O . SER A 1 323 ? 15.236 1.427 -10.162 1.00 85.88 323 SER A O 1
ATOM 2512 N N . ILE A 1 324 ? 15.926 -0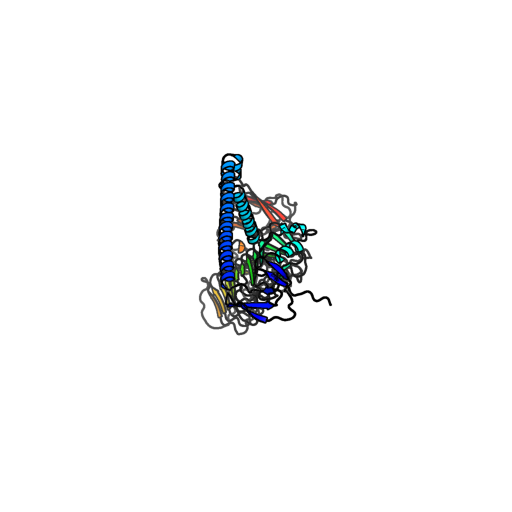.404 -11.254 1.00 90.75 324 ILE A N 1
ATOM 2513 C CA . ILE A 1 324 ? 14.988 -1.284 -10.533 1.00 90.75 324 ILE A CA 1
ATOM 2514 C C . ILE A 1 324 ? 15.498 -1.523 -9.112 1.00 90.75 324 ILE A C 1
ATOM 2516 O O . ILE A 1 324 ? 14.778 -1.257 -8.154 1.00 90.75 324 ILE A O 1
ATOM 2520 N N . VAL A 1 325 ? 16.748 -1.970 -8.970 1.00 91.38 325 VAL A N 1
ATOM 2521 C CA . VAL A 1 325 ? 17.388 -2.154 -7.664 1.00 91.38 325 VAL A CA 1
ATOM 2522 C C . VAL A 1 325 ? 18.667 -1.333 -7.574 1.00 91.38 325 VAL A C 1
ATOM 2524 O O . VAL A 1 325 ? 19.557 -1.434 -8.420 1.00 91.38 325 VAL A O 1
ATOM 2527 N N . ASN A 1 326 ? 18.766 -0.543 -6.511 1.00 89.62 326 ASN A N 1
ATOM 2528 C CA . ASN A 1 326 ? 19.931 0.241 -6.142 1.00 89.62 326 ASN A CA 1
ATOM 2529 C C . ASN A 1 326 ? 20.459 -0.222 -4.774 1.00 89.62 326 ASN A C 1
ATOM 2531 O O . ASN A 1 326 ? 19.781 -0.071 -3.759 1.00 89.62 326 ASN A O 1
ATOM 2535 N N . GLY A 1 327 ? 21.656 -0.803 -4.758 1.00 85.62 327 GLY A N 1
ATOM 2536 C CA . GLY A 1 327 ? 22.381 -1.187 -3.554 1.00 85.62 327 GLY A CA 1
ATOM 2537 C C . GLY A 1 327 ? 23.190 -0.006 -3.027 1.00 85.62 327 GLY A C 1
ATOM 2538 O O . GLY A 1 327 ? 24.226 0.332 -3.594 1.00 85.62 327 GLY A O 1
ATOM 2539 N N . SER A 1 328 ? 22.745 0.615 -1.936 1.00 75.88 328 SER A N 1
ATOM 2540 C CA . SER A 1 328 ? 23.387 1.815 -1.375 1.00 75.88 328 SER A CA 1
ATOM 2541 C C . SER A 1 328 ? 24.462 1.532 -0.312 1.00 75.88 328 SER A C 1
ATOM 2543 O O . SER A 1 328 ? 25.055 2.471 0.219 1.00 75.88 328 SER A O 1
ATOM 2545 N N . GLY A 1 329 ? 24.735 0.258 -0.002 1.00 70.62 329 GLY A N 1
ATOM 2546 C CA . GLY A 1 329 ? 25.644 -0.167 1.068 1.00 70.62 329 GLY A CA 1
ATOM 2547 C C . GLY A 1 329 ? 26.945 -0.811 0.575 1.00 70.62 329 GLY A C 1
ATOM 2548 O O . GLY A 1 329 ? 27.082 -1.169 -0.590 1.00 70.62 329 GLY A O 1
ATOM 2549 N N . ALA A 1 330 ? 27.900 -0.998 1.493 1.00 67.44 330 ALA A N 1
ATOM 2550 C CA . ALA A 1 330 ? 29.151 -1.726 1.230 1.00 67.44 330 ALA A CA 1
ATOM 2551 C C . ALA A 1 330 ? 28.972 -3.259 1.197 1.00 67.44 330 ALA A C 1
ATOM 2553 O O . ALA A 1 330 ? 29.878 -3.988 0.799 1.00 67.44 330 ALA A O 1
ATOM 2554 N N . GLU A 1 331 ? 27.821 -3.760 1.650 1.00 70.31 331 GLU A N 1
ATOM 2555 C CA . GLU A 1 331 ? 27.526 -5.189 1.706 1.00 70.31 331 GLU A CA 1
ATOM 2556 C C . GLU A 1 331 ? 27.078 -5.700 0.331 1.00 70.31 331 GLU A C 1
ATOM 2558 O O . GLU A 1 331 ? 26.015 -5.338 -0.164 1.00 70.31 331 GLU A O 1
ATOM 2563 N N . ALA A 1 332 ? 27.885 -6.568 -0.283 1.00 62.31 332 ALA A N 1
ATOM 2564 C CA . ALA A 1 332 ? 27.574 -7.184 -1.568 1.00 62.31 332 ALA A CA 1
ATOM 2565 C C . ALA A 1 332 ? 26.532 -8.310 -1.404 1.00 62.31 332 ALA A C 1
ATOM 2567 O O . ALA A 1 332 ? 26.877 -9.477 -1.188 1.00 62.31 332 ALA A O 1
ATOM 2568 N N . GLY A 1 333 ? 25.247 -7.971 -1.504 1.00 76.50 333 GLY A N 1
ATOM 2569 C CA . GLY A 1 333 ? 24.139 -8.915 -1.326 1.00 76.50 333 GLY A CA 1
ATOM 2570 C C . GLY A 1 333 ? 23.801 -9.795 -2.538 1.00 76.50 333 GLY A C 1
ATOM 2571 O O . GLY A 1 333 ? 24.250 -9.554 -3.656 1.00 76.50 333 GLY A O 1
ATOM 2572 N N . ILE A 1 334 ? 23.003 -10.836 -2.312 1.00 84.88 334 ILE A N 1
ATOM 2573 C CA . ILE A 1 334 ? 22.352 -11.667 -3.318 1.00 84.88 334 ILE A CA 1
ATOM 2574 C C . ILE A 1 334 ? 21.001 -11.039 -3.660 1.00 84.88 334 ILE A C 1
ATOM 2576 O O . ILE A 1 334 ? 20.167 -10.827 -2.781 1.00 84.88 334 ILE A O 1
ATOM 2580 N N . ILE A 1 335 ? 20.752 -10.804 -4.942 1.00 87.81 335 ILE A N 1
ATOM 2581 C CA . ILE A 1 335 ? 19.428 -10.466 -5.459 1.00 87.81 335 ILE A CA 1
ATOM 2582 C C . ILE A 1 335 ? 18.857 -11.695 -6.147 1.00 87.81 335 ILE A C 1
ATOM 2584 O O . ILE A 1 335 ? 19.512 -12.285 -7.001 1.00 87.81 335 ILE A O 1
ATOM 2588 N N . THR A 1 336 ? 17.622 -12.055 -5.814 1.00 90.06 336 THR A N 1
ATOM 2589 C CA . THR A 1 336 ? 16.830 -13.023 -6.575 1.00 90.06 336 THR A CA 1
ATOM 2590 C C . THR A 1 336 ? 15.585 -12.336 -7.116 1.00 90.06 336 THR A C 1
ATOM 2592 O O . THR A 1 336 ? 14.730 -11.918 -6.342 1.00 90.06 336 THR A O 1
ATOM 2595 N N . MET A 1 337 ? 15.488 -12.230 -8.439 1.00 89.50 337 MET A N 1
ATOM 2596 C CA . MET A 1 337 ? 14.317 -11.732 -9.157 1.00 89.50 337 MET A CA 1
ATOM 2597 C C . MET A 1 337 ? 13.696 -12.895 -9.929 1.00 89.50 337 MET A C 1
ATOM 2599 O O . MET A 1 337 ? 14.380 -13.537 -10.736 1.00 89.50 337 MET A O 1
ATOM 2603 N N . LYS A 1 338 ? 12.432 -13.204 -9.639 1.00 85.88 338 LYS A N 1
ATOM 2604 C CA . LYS A 1 338 ? 11.755 -14.394 -10.156 1.00 85.88 338 LYS A CA 1
ATOM 2605 C C . LYS A 1 338 ? 10.369 -14.089 -10.722 1.00 85.88 338 LYS A C 1
ATOM 2607 O O . LYS A 1 338 ? 9.585 -13.435 -10.045 1.00 85.88 338 LYS A O 1
ATOM 2612 N N . ASP A 1 339 ? 10.016 -14.664 -11.871 1.00 78.25 339 ASP A N 1
ATOM 2613 C CA . ASP A 1 339 ? 8.676 -14.534 -12.469 1.00 78.25 339 ASP A CA 1
ATOM 2614 C C . ASP A 1 339 ? 8.265 -13.059 -12.681 1.00 78.25 339 ASP A C 1
ATOM 2616 O O . ASP A 1 339 ? 7.087 -12.718 -12.595 1.00 78.25 339 ASP A O 1
ATOM 2620 N N . CYS A 1 340 ? 9.226 -12.148 -12.864 1.00 81.19 340 CYS A N 1
ATOM 2621 C CA . CYS A 1 340 ? 8.955 -10.721 -12.995 1.00 81.19 340 CYS A CA 1
ATOM 2622 C C . CYS A 1 340 ? 8.899 -10.281 -14.459 1.00 81.19 340 CYS A C 1
ATOM 2624 O O . CYS A 1 340 ? 9.582 -10.828 -15.325 1.00 81.19 340 CYS A O 1
ATOM 2626 N N . TYR A 1 341 ? 8.133 -9.220 -14.690 1.00 77.06 341 TYR A N 1
ATOM 2627 C CA . TYR A 1 341 ? 8.008 -8.526 -15.962 1.00 77.06 341 TYR A CA 1
ATOM 2628 C C . TYR A 1 341 ? 8.713 -7.169 -15.904 1.00 77.06 341 TYR A C 1
ATOM 2630 O O . TYR A 1 341 ? 8.574 -6.432 -14.925 1.00 77.06 341 TYR A O 1
ATOM 2638 N N . VAL A 1 342 ? 9.465 -6.816 -16.942 1.00 77.81 342 VAL A N 1
ATOM 2639 C CA . VAL A 1 342 ? 10.115 -5.506 -17.057 1.00 77.81 342 VAL A CA 1
ATOM 2640 C C . VAL A 1 342 ? 9.832 -4.918 -18.425 1.00 77.81 342 VAL A C 1
ATOM 2642 O O . VAL A 1 342 ? 10.064 -5.583 -19.427 1.00 77.81 342 VAL A O 1
ATOM 2645 N N . GLU A 1 343 ? 9.408 -3.659 -18.462 1.00 71.50 343 GLU A N 1
ATOM 2646 C CA . GLU A 1 343 ? 9.103 -2.944 -19.696 1.00 71.50 343 GLU A CA 1
ATOM 2647 C C . GLU A 1 343 ? 9.637 -1.513 -19.688 1.00 71.50 343 GLU A C 1
ATOM 2649 O O . GLU A 1 343 ? 9.380 -0.730 -18.767 1.00 71.50 343 GLU A O 1
ATOM 2654 N N . ILE A 1 344 ? 10.358 -1.146 -20.749 1.00 65.81 344 ILE A N 1
ATOM 2655 C CA . ILE A 1 344 ? 10.847 0.220 -20.954 1.00 65.81 344 ILE A CA 1
ATOM 2656 C C . ILE A 1 344 ? 10.153 0.844 -22.160 1.00 65.81 344 ILE A C 1
ATOM 2658 O O . ILE A 1 344 ? 10.226 0.319 -23.267 1.00 65.81 344 ILE A O 1
ATOM 2662 N N . TYR A 1 345 ? 9.598 2.034 -21.939 1.00 64.19 345 TYR A N 1
ATOM 2663 C CA . TYR A 1 345 ? 9.078 2.915 -22.978 1.00 64.19 345 TYR A CA 1
ATOM 2664 C C . TYR A 1 345 ? 10.025 4.091 -23.169 1.00 64.19 345 TYR A C 1
ATOM 2666 O O . TYR A 1 345 ? 10.241 4.860 -22.234 1.00 64.19 345 TYR A O 1
ATOM 2674 N N . ASP A 1 346 ? 10.562 4.239 -24.375 1.00 59.31 346 ASP A N 1
ATOM 2675 C CA . ASP A 1 346 ? 11.489 5.307 -24.758 1.00 59.31 346 ASP A CA 1
ATOM 2676 C C . ASP A 1 346 ? 10.792 6.538 -25.373 1.00 59.31 346 ASP A C 1
ATOM 2678 O O . ASP A 1 346 ? 11.436 7.549 -25.658 1.00 59.31 346 ASP A O 1
ATOM 2682 N N . ASN A 1 347 ? 9.465 6.479 -25.538 1.00 63.94 347 ASN A N 1
ATOM 2683 C CA . ASN A 1 347 ? 8.658 7.527 -26.174 1.00 63.94 347 ASN A CA 1
ATOM 2684 C C . ASN A 1 347 ? 7.809 8.359 -25.209 1.00 63.94 347 ASN A C 1
ATOM 2686 O O . ASN A 1 347 ? 7.101 9.256 -25.657 1.00 63.94 347 ASN A O 1
ATOM 2690 N N . ILE A 1 348 ? 7.882 8.093 -23.904 1.00 68.06 348 ILE A N 1
ATOM 2691 C CA . ILE A 1 348 ? 7.126 8.849 -22.900 1.00 68.06 348 ILE A CA 1
ATOM 2692 C C . ILE A 1 348 ? 8.014 9.966 -22.356 1.00 68.06 348 ILE A C 1
ATOM 2694 O O . ILE A 1 348 ? 9.096 9.699 -21.831 1.00 68.06 348 ILE A O 1
ATOM 2698 N N . ASP A 1 349 ? 7.549 11.208 -22.458 1.00 75.38 349 ASP A N 1
ATOM 2699 C CA . ASP A 1 349 ? 8.264 12.368 -21.929 1.00 75.38 349 ASP A CA 1
ATOM 2700 C C . ASP A 1 349 ? 8.355 12.318 -20.393 1.00 75.38 349 ASP A C 1
ATOM 2702 O O . ASP A 1 349 ? 7.423 11.899 -19.698 1.00 75.38 349 ASP A O 1
ATOM 2706 N N . LEU A 1 350 ? 9.496 12.756 -19.855 1.00 77.31 350 LEU A N 1
ATOM 2707 C CA . LEU A 1 350 ? 9.684 12.921 -18.419 1.00 77.31 350 LEU A CA 1
ATOM 2708 C C . LEU A 1 350 ? 8.887 14.133 -17.935 1.00 77.31 350 LEU A C 1
ATOM 2710 O O . LEU A 1 350 ? 8.997 15.217 -18.514 1.00 77.31 350 LEU A O 1
ATOM 2714 N N . PRO A 1 351 ? 8.161 13.998 -16.819 1.00 80.00 351 PRO A N 1
ATOM 2715 C CA . PRO A 1 351 ? 7.637 15.145 -16.099 1.00 80.00 351 PRO A CA 1
ATOM 2716 C C . PRO A 1 351 ? 8.769 16.081 -15.667 1.00 80.00 351 PRO A C 1
ATOM 2718 O O . PRO A 1 351 ? 9.901 15.655 -15.428 1.00 80.00 351 PRO A O 1
ATOM 2721 N N . THR A 1 352 ? 8.448 17.359 -15.498 1.00 80.19 352 THR A N 1
ATOM 2722 C CA . THR A 1 352 ? 9.412 18.418 -15.161 1.00 80.19 352 THR A CA 1
ATOM 2723 C C . THR A 1 352 ? 10.183 18.173 -13.865 1.00 80.19 352 THR A C 1
ATOM 2725 O O . THR A 1 352 ? 11.335 18.585 -13.743 1.00 80.19 352 THR A O 1
ATOM 2728 N N . ASN A 1 353 ? 9.577 17.475 -12.908 1.00 82.06 353 ASN A N 1
ATOM 2729 C CA . ASN A 1 353 ? 10.167 17.153 -11.613 1.00 82.06 353 ASN A CA 1
ATOM 2730 C C . ASN A 1 353 ? 10.978 15.837 -11.585 1.00 82.06 353 ASN A C 1
ATOM 2732 O O . ASN A 1 353 ? 11.470 15.450 -10.522 1.00 82.06 353 ASN A O 1
ATOM 2736 N N . PHE A 1 354 ? 11.149 15.144 -12.717 1.00 82.62 354 PHE A N 1
ATOM 2737 C CA . PHE A 1 354 ? 12.003 13.957 -12.803 1.00 82.62 354 PHE A CA 1
ATOM 2738 C C . PHE A 1 354 ? 13.471 14.318 -13.083 1.00 82.62 354 PHE A C 1
ATOM 2740 O O . PHE A 1 354 ? 13.757 15.205 -13.888 1.00 82.62 354 PHE A O 1
ATOM 2747 N N . PRO A 1 355 ? 14.440 13.605 -12.476 1.00 76.12 355 PRO A N 1
ATOM 2748 C CA . PRO A 1 355 ? 15.845 13.805 -12.804 1.00 76.12 355 PRO A CA 1
ATOM 2749 C C . PRO A 1 355 ? 16.115 13.358 -14.247 1.00 76.12 355 PRO A C 1
ATOM 2751 O O . PRO A 1 355 ? 15.832 12.217 -14.615 1.00 76.12 355 PRO A O 1
ATOM 2754 N N . ASN A 1 356 ? 16.699 14.239 -15.061 1.00 70.75 356 ASN A N 1
ATOM 2755 C CA . ASN A 1 356 ? 17.139 13.884 -16.407 1.00 70.75 356 ASN A CA 1
ATOM 2756 C C . ASN A 1 356 ? 18.489 13.151 -16.330 1.00 70.75 356 ASN A C 1
ATOM 2758 O O . ASN A 1 356 ? 19.514 13.755 -16.020 1.00 70.75 356 ASN A O 1
ATOM 2762 N N . GLN A 1 357 ? 18.497 11.842 -16.585 1.00 62.94 357 GLN A N 1
ATOM 2763 C CA . GLN A 1 357 ? 19.716 11.023 -16.521 1.00 62.94 357 GLN A CA 1
ATOM 2764 C C . GLN A 1 357 ? 20.583 11.101 -17.783 1.00 62.94 357 GLN A C 1
ATOM 2766 O O . GLN A 1 357 ? 21.766 10.764 -17.738 1.00 62.94 357 GLN A O 1
ATOM 2771 N N . ILE A 1 358 ? 20.026 11.541 -18.913 1.00 58.97 358 ILE A N 1
ATOM 2772 C CA . ILE A 1 358 ? 20.738 11.586 -20.191 1.00 58.97 358 ILE A CA 1
ATOM 2773 C C . ILE A 1 358 ? 20.903 13.054 -20.573 1.00 58.97 358 ILE A C 1
ATOM 2775 O O . ILE A 1 358 ? 20.033 13.658 -21.191 1.00 58.97 358 ILE A O 1
ATOM 2779 N N . ALA A 1 359 ? 22.040 13.635 -20.185 1.00 46.47 359 ALA A N 1
ATOM 2780 C CA . ALA A 1 359 ? 22.348 15.039 -20.459 1.00 46.47 359 ALA A CA 1
ATOM 2781 C C . ALA A 1 359 ? 22.531 15.340 -21.961 1.00 46.47 359 ALA A C 1
ATOM 2783 O O . ALA A 1 359 ? 22.395 16.489 -22.358 1.00 46.47 359 ALA A O 1
ATOM 2784 N N . ASN A 1 360 ? 22.829 14.328 -22.790 1.00 45.88 360 ASN A N 1
ATOM 2785 C CA . ASN A 1 360 ? 23.026 14.463 -24.237 1.00 45.88 360 ASN A CA 1
ATOM 2786 C C . ASN A 1 360 ? 22.587 13.181 -24.970 1.00 45.88 360 ASN A C 1
ATOM 2788 O O . ASN A 1 360 ? 23.199 12.127 -24.787 1.00 45.88 360 ASN A O 1
ATOM 2792 N N . GLY A 1 361 ? 21.547 13.260 -25.808 1.00 57.00 361 GLY A N 1
ATOM 2793 C CA . GLY A 1 361 ? 21.102 12.161 -26.676 1.00 57.00 361 GLY A CA 1
ATOM 2794 C C . GLY A 1 361 ? 19.612 12.215 -27.032 1.00 57.00 361 GLY A C 1
ATOM 2795 O O . GLY A 1 361 ? 18.865 13.001 -26.462 1.00 57.00 361 GLY A O 1
ATOM 2796 N N . ALA A 1 362 ? 19.171 11.344 -27.948 1.00 53.47 362 ALA A N 1
ATOM 2797 C CA . ALA A 1 362 ? 17.776 11.262 -28.415 1.00 53.47 362 ALA A CA 1
ATOM 2798 C C . ALA A 1 362 ? 16.752 10.866 -27.325 1.00 53.47 362 ALA A C 1
ATOM 2800 O O . ALA A 1 362 ? 15.552 11.011 -27.533 1.00 53.47 362 ALA A O 1
ATOM 2801 N N . LEU A 1 363 ? 17.232 10.387 -26.172 1.00 57.44 363 LEU A N 1
ATOM 2802 C CA . LEU A 1 363 ? 16.433 9.991 -25.005 1.00 57.44 363 LEU A CA 1
ATOM 2803 C C . LEU A 1 363 ? 16.482 11.022 -23.859 1.00 57.44 363 LEU A C 1
ATOM 2805 O O . LEU A 1 363 ? 15.990 10.756 -22.765 1.00 57.44 363 LEU A O 1
ATOM 2809 N N . ALA A 1 364 ? 17.111 12.185 -24.070 1.00 63.03 364 ALA A N 1
ATOM 2810 C CA . ALA A 1 364 ? 17.124 13.256 -23.078 1.00 63.03 364 ALA A CA 1
ATOM 2811 C C . ALA A 1 364 ? 15.692 13.746 -22.814 1.00 63.03 364 ALA A C 1
ATOM 2813 O O . ALA A 1 364 ? 14.961 14.055 -23.753 1.00 63.03 364 ALA A O 1
ATOM 2814 N N . GLY A 1 365 ? 15.297 13.827 -21.541 1.00 64.31 365 GLY A N 1
ATOM 2815 C CA . GLY A 1 365 ? 13.943 14.253 -21.177 1.00 64.31 365 GLY A CA 1
ATOM 2816 C C . GLY A 1 365 ? 12.855 13.198 -21.401 1.00 64.31 365 GLY A C 1
ATOM 2817 O O . GLY A 1 365 ? 11.687 13.559 -21.350 1.00 64.31 365 GLY A O 1
ATOM 2818 N N . LYS A 1 366 ? 13.203 11.921 -21.617 1.00 66.19 366 LYS A N 1
ATOM 2819 C CA . LYS A 1 366 ? 12.245 10.810 -21.753 1.00 66.19 366 LYS A CA 1
ATOM 2820 C C . LYS A 1 366 ? 12.474 9.702 -20.726 1.00 66.19 366 LYS A C 1
ATOM 2822 O O . LYS A 1 366 ? 13.571 9.559 -20.175 1.00 66.19 366 LYS A O 1
ATOM 2827 N N . PHE A 1 367 ? 11.428 8.931 -20.436 1.00 59.25 367 PHE A N 1
ATOM 2828 C CA . PHE A 1 367 ? 11.598 7.617 -19.822 1.00 59.25 367 PHE A CA 1
ATOM 2829 C C . PHE A 1 367 ? 12.440 6.745 -20.768 1.00 59.25 367 PHE A C 1
ATOM 2831 O O . PHE A 1 367 ? 12.431 6.944 -21.978 1.00 59.25 367 PHE A O 1
ATOM 2838 N N . GLY A 1 368 ? 13.281 5.871 -20.219 1.00 58.66 368 GLY A N 1
ATOM 2839 C CA . GLY A 1 368 ? 14.361 5.237 -20.995 1.00 58.66 368 GLY A CA 1
ATOM 2840 C C . GLY A 1 368 ? 15.519 4.726 -20.138 1.00 58.66 368 GLY A C 1
ATOM 2841 O O . GLY A 1 368 ? 16.665 4.647 -20.589 1.00 58.66 368 GLY A O 1
ATOM 2842 N N . GLY A 1 369 ? 15.238 4.444 -18.865 1.00 56.56 369 GLY A N 1
ATOM 2843 C CA . GLY A 1 369 ? 16.204 3.973 -17.885 1.00 56.56 369 GLY A CA 1
ATOM 2844 C C . GLY A 1 369 ? 16.656 2.578 -18.261 1.00 56.56 369 GLY A C 1
ATOM 2845 O O . GLY A 1 369 ? 15.906 1.624 -18.151 1.00 56.56 369 GLY A O 1
ATOM 2846 N N . ASN A 1 370 ? 17.898 2.460 -18.710 1.00 60.78 370 ASN A N 1
ATOM 2847 C CA . ASN A 1 370 ? 18.482 1.194 -19.150 1.00 60.78 370 ASN A CA 1
ATOM 2848 C C . ASN A 1 370 ? 19.140 0.408 -18.000 1.00 60.78 370 ASN A C 1
ATOM 2850 O O . ASN A 1 370 ? 19.828 -0.581 -18.243 1.00 60.78 370 ASN A O 1
ATOM 2854 N N . ILE A 1 371 ? 19.013 0.879 -16.755 1.00 71.81 371 ILE A N 1
ATOM 2855 C CA . ILE A 1 371 ? 19.723 0.324 -15.600 1.00 71.81 371 ILE A CA 1
ATOM 2856 C C . ILE A 1 371 ? 18.748 -0.544 -14.812 1.00 71.81 371 ILE A C 1
ATOM 2858 O O . ILE A 1 371 ? 17.793 -0.044 -14.235 1.00 71.81 371 ILE A O 1
ATOM 2862 N N . LEU A 1 372 ? 18.984 -1.852 -14.758 1.00 77.25 372 LEU A N 1
ATOM 2863 C CA . LEU A 1 372 ? 18.182 -2.720 -13.889 1.00 77.25 372 LEU A CA 1
ATOM 2864 C C . LEU A 1 372 ? 18.770 -2.756 -12.478 1.00 77.25 372 LEU A C 1
ATOM 2866 O O . LEU A 1 372 ? 18.044 -2.645 -11.495 1.00 77.25 372 LEU A O 1
ATOM 2870 N N . PHE A 1 373 ? 20.097 -2.849 -12.387 1.00 81.69 373 PHE A N 1
ATOM 2871 C CA . PHE A 1 373 ? 20.819 -3.006 -11.129 1.00 81.69 373 PHE A CA 1
ATOM 2872 C C . PHE A 1 373 ? 21.980 -2.011 -11.052 1.00 81.69 373 PHE A C 1
ATOM 2874 O O . PHE A 1 373 ? 22.789 -1.921 -11.981 1.00 81.69 373 PHE A O 1
ATOM 2881 N N . THR A 1 374 ? 22.077 -1.290 -9.936 1.00 80.31 374 THR A N 1
ATOM 2882 C CA . THR A 1 374 ? 23.212 -0.415 -9.606 1.00 80.31 374 THR A CA 1
ATOM 2883 C C . THR A 1 374 ? 23.649 -0.613 -8.157 1.00 80.31 374 THR A C 1
ATOM 2885 O O . THR A 1 374 ? 22.801 -0.855 -7.305 1.00 80.31 374 THR A O 1
ATOM 2888 N N . GLY A 1 375 ? 24.943 -0.495 -7.857 1.00 76.94 375 GLY A N 1
ATOM 2889 C CA . GLY A 1 375 ? 25.474 -0.651 -6.494 1.00 76.94 375 GLY A CA 1
ATOM 2890 C C . GLY A 1 375 ? 26.069 -2.031 -6.205 1.00 76.94 375 GLY A C 1
ATOM 2891 O O . GLY A 1 375 ? 26.177 -2.857 -7.105 1.00 76.94 375 GLY A O 1
ATOM 2892 N N . ALA A 1 376 ? 26.509 -2.279 -4.968 1.00 72.38 376 ALA A N 1
ATOM 2893 C CA . ALA A 1 376 ? 27.270 -3.483 -4.612 1.00 72.38 376 ALA A CA 1
ATOM 2894 C C . ALA A 1 376 ? 26.374 -4.725 -4.437 1.00 72.38 376 ALA A C 1
ATOM 2896 O O . ALA A 1 376 ? 25.549 -4.796 -3.529 1.00 72.38 376 ALA A O 1
ATOM 2897 N N . PHE A 1 377 ? 26.591 -5.745 -5.268 1.00 74.81 377 PHE A N 1
ATOM 2898 C CA . PHE A 1 377 ? 25.901 -7.038 -5.207 1.00 74.81 377 PHE A CA 1
ATOM 2899 C C . PHE A 1 377 ? 26.917 -8.149 -5.414 1.00 74.81 377 PHE A C 1
ATOM 2901 O O . PHE A 1 377 ? 27.803 -7.997 -6.244 1.00 74.81 377 PHE A O 1
ATOM 2908 N N . SER A 1 378 ? 26.795 -9.268 -4.702 1.00 71.94 378 SER A N 1
ATOM 2909 C CA . SER A 1 378 ? 27.662 -10.435 -4.894 1.00 71.94 378 SER A CA 1
ATOM 2910 C C . SER A 1 378 ? 27.098 -11.420 -5.907 1.00 71.94 378 SER A C 1
ATOM 2912 O O . SER A 1 378 ? 27.870 -12.012 -6.666 1.00 71.94 378 SER A O 1
ATOM 2914 N N . ILE A 1 379 ? 25.778 -11.613 -5.928 1.00 76.75 379 ILE A N 1
ATOM 2915 C CA . ILE A 1 379 ? 25.106 -12.502 -6.875 1.00 76.75 379 ILE A CA 1
ATOM 2916 C C . ILE A 1 379 ? 23.801 -11.860 -7.333 1.00 76.75 379 ILE A C 1
ATOM 2918 O O . ILE A 1 379 ? 23.016 -11.405 -6.509 1.00 76.75 379 ILE A O 1
ATOM 2922 N N . ILE A 1 380 ? 23.531 -11.883 -8.633 1.00 81.81 380 ILE A N 1
ATOM 2923 C CA . ILE A 1 380 ? 22.209 -11.557 -9.179 1.00 81.81 380 ILE A CA 1
ATOM 2924 C C . ILE A 1 380 ? 21.653 -12.825 -9.825 1.00 81.81 380 ILE A C 1
ATOM 2926 O O . ILE A 1 380 ? 22.301 -13.416 -10.685 1.00 81.81 380 ILE A O 1
ATOM 2930 N N . LYS A 1 381 ? 20.466 -13.254 -9.394 1.00 82.62 381 LYS A N 1
ATOM 2931 C CA . LYS A 1 381 ? 19.746 -14.415 -9.920 1.00 82.62 381 LYS A CA 1
ATOM 2932 C C . LYS A 1 381 ? 18.481 -13.950 -10.616 1.00 82.62 381 LYS A C 1
ATOM 2934 O O . LYS A 1 381 ? 17.596 -13.391 -9.971 1.00 82.62 381 LYS A O 1
ATOM 2939 N N . LEU A 1 382 ? 18.397 -14.215 -11.912 1.00 78.19 382 LEU A N 1
ATOM 2940 C CA . LEU A 1 382 ? 17.213 -13.981 -12.730 1.00 78.19 382 LEU A CA 1
ATOM 2941 C C . LEU A 1 382 ? 16.607 -15.342 -13.088 1.00 78.19 382 LEU A C 1
ATOM 2943 O O . LEU A 1 382 ? 17.254 -16.159 -13.741 1.00 78.19 382 LEU A O 1
ATOM 2947 N N . ILE A 1 383 ? 15.389 -15.606 -12.624 1.00 76.31 383 ILE A N 1
ATOM 2948 C CA . ILE A 1 383 ? 14.703 -16.889 -12.794 1.00 76.31 383 ILE A CA 1
ATOM 2949 C C . ILE A 1 383 ? 13.346 -16.641 -13.459 1.00 76.31 383 ILE A C 1
ATOM 2951 O O . ILE A 1 383 ? 12.522 -15.940 -12.882 1.00 76.31 383 ILE A O 1
ATOM 2955 N N . ASP A 1 384 ? 13.113 -17.204 -14.646 1.00 70.25 384 ASP A N 1
ATOM 2956 C CA . ASP A 1 384 ? 11.811 -17.138 -15.339 1.00 70.25 384 ASP A CA 1
ATOM 2957 C C . ASP A 1 384 ? 11.266 -15.691 -15.530 1.00 70.25 384 ASP A C 1
ATOM 2959 O O . ASP A 1 384 ? 10.083 -15.433 -15.327 1.00 70.25 384 ASP A O 1
ATOM 2963 N N . ASN A 1 385 ? 12.121 -14.712 -15.870 1.00 64.44 385 ASN A N 1
ATOM 2964 C CA . ASN A 1 385 ? 11.707 -13.305 -16.046 1.00 64.44 385 ASN A CA 1
ATOM 2965 C C . ASN A 1 385 ? 11.497 -12.933 -17.525 1.00 64.44 385 ASN A C 1
ATOM 2967 O O . ASN A 1 385 ? 12.275 -13.346 -18.384 1.00 64.44 385 ASN A O 1
ATOM 2971 N N . ASP A 1 386 ? 10.529 -12.055 -17.797 1.00 62.84 386 ASP A N 1
ATOM 2972 C CA . ASP A 1 386 ? 10.276 -11.464 -19.121 1.00 62.84 386 ASP A CA 1
ATOM 2973 C C . ASP A 1 386 ? 10.770 -10.006 -19.153 1.00 62.84 386 ASP A C 1
ATOM 2975 O O . ASP A 1 386 ? 10.286 -9.163 -18.394 1.00 62.84 386 ASP A O 1
ATOM 2979 N N . LEU A 1 387 ? 11.780 -9.713 -19.984 1.00 69.50 387 LEU A N 1
ATOM 2980 C CA . LEU A 1 387 ? 12.477 -8.423 -20.023 1.00 69.50 387 LEU A CA 1
ATOM 2981 C C . LEU A 1 387 ? 12.322 -7.751 -21.401 1.00 69.50 387 LEU A C 1
ATOM 2983 O O . LEU A 1 387 ? 13.073 -7.999 -22.347 1.00 69.50 387 LEU A O 1
ATOM 2987 N N . GLN A 1 388 ? 11.383 -6.818 -21.501 1.00 65.50 388 GLN A N 1
ATOM 2988 C CA . GLN A 1 388 ? 11.080 -6.045 -22.707 1.00 65.50 388 GLN A CA 1
ATOM 2989 C C . GLN A 1 388 ? 11.775 -4.688 -22.636 1.00 65.50 388 GLN A C 1
ATOM 2991 O O . GLN A 1 388 ? 11.255 -3.703 -22.114 1.00 65.50 388 GLN A O 1
ATOM 2996 N N . LEU A 1 389 ? 13.018 -4.642 -23.109 1.00 58.84 389 LEU A N 1
ATOM 2997 C CA . LEU A 1 389 ? 13.882 -3.481 -22.934 1.00 58.84 389 LEU A CA 1
ATOM 2998 C C . LEU A 1 389 ? 14.055 -2.760 -24.272 1.00 58.84 389 LEU A C 1
ATOM 3000 O O . LEU A 1 389 ? 14.797 -3.222 -25.132 1.00 58.84 389 LEU A O 1
ATOM 3004 N N . GLY A 1 390 ? 13.485 -1.562 -24.421 1.00 47.62 390 GLY A N 1
ATOM 3005 C CA . GLY A 1 390 ? 13.714 -0.677 -25.579 1.00 47.62 390 GLY A CA 1
ATOM 3006 C C . GLY A 1 390 ? 15.164 -0.176 -25.758 1.00 47.62 390 GLY A C 1
ATOM 3007 O O . GLY A 1 390 ? 15.397 0.817 -26.437 1.00 47.62 390 GLY A O 1
ATOM 3008 N N . GLY A 1 391 ? 16.160 -0.821 -25.138 1.00 48.41 391 GLY A N 1
ATOM 3009 C CA . GLY A 1 391 ? 17.554 -0.390 -25.123 1.00 48.41 391 GLY A CA 1
ATOM 3010 C C . GLY A 1 391 ? 18.533 -1.461 -24.630 1.00 48.41 391 GLY A C 1
ATOM 3011 O O . GLY A 1 391 ? 18.343 -2.658 -24.847 1.00 48.41 391 GLY A O 1
ATOM 3012 N N . VAL A 1 392 ? 19.632 -1.012 -24.014 1.00 45.41 392 VAL A N 1
ATOM 3013 C CA . VAL A 1 392 ? 20.737 -1.867 -23.542 1.00 45.41 392 VAL A CA 1
ATOM 3014 C C . VAL A 1 392 ? 20.423 -2.373 -22.138 1.00 45.41 392 VAL A C 1
ATOM 3016 O O . VAL A 1 392 ? 20.182 -1.562 -21.252 1.00 45.41 392 VAL A O 1
ATOM 3019 N N . PHE A 1 393 ? 20.523 -3.677 -21.886 1.00 54.56 393 PHE A N 1
ATOM 3020 C CA . PHE A 1 393 ? 20.561 -4.205 -20.518 1.00 54.56 393 PHE A CA 1
ATOM 3021 C C . PHE A 1 393 ? 21.815 -3.681 -19.799 1.00 54.56 393 PHE A C 1
ATOM 3023 O O . PHE A 1 393 ? 22.932 -4.036 -20.184 1.00 54.56 393 PHE A O 1
ATOM 3030 N N . ARG A 1 394 ? 21.669 -2.830 -18.771 1.00 55.75 394 ARG A N 1
ATOM 3031 C CA . ARG A 1 394 ? 22.813 -2.328 -17.991 1.00 55.75 394 ARG A CA 1
ATOM 3032 C C . ARG A 1 394 ? 22.750 -2.749 -16.530 1.00 55.75 394 ARG A C 1
ATOM 3034 O O . ARG A 1 394 ? 21.777 -2.515 -15.815 1.00 55.75 394 ARG A O 1
ATOM 3041 N N . VAL A 1 395 ? 23.877 -3.297 -16.097 1.00 57.69 395 VAL A N 1
ATOM 3042 C CA . VAL A 1 395 ? 24.261 -3.508 -14.705 1.00 57.69 395 VAL A CA 1
ATOM 3043 C C . VAL A 1 395 ? 25.473 -2.611 -14.484 1.00 57.69 395 VAL A C 1
ATOM 3045 O O . VAL A 1 395 ? 26.485 -2.785 -15.164 1.00 57.69 395 VAL A O 1
ATOM 3048 N N . VAL A 1 396 ? 25.343 -1.593 -13.633 1.00 54.31 396 VAL A N 1
ATOM 3049 C CA . VAL A 1 396 ? 26.318 -0.491 -13.534 1.00 54.31 396 VAL A CA 1
ATOM 3050 C C . VAL A 1 396 ? 26.888 -0.420 -12.122 1.00 54.31 396 VAL A C 1
ATOM 3052 O O . VAL A 1 396 ? 26.159 -0.581 -11.150 1.00 54.31 396 VAL A O 1
ATOM 3055 N N . SER A 1 397 ? 28.192 -0.153 -12.003 1.00 50.75 397 SER A N 1
ATOM 3056 C CA . SER A 1 397 ? 28.855 0.106 -10.713 1.00 50.75 397 SER A CA 1
ATOM 3057 C C . SER A 1 397 ? 28.669 -1.007 -9.675 1.00 50.75 397 SER A C 1
ATOM 3059 O O . SER A 1 397 ? 28.484 -0.729 -8.490 1.00 50.75 397 SER A O 1
ATOM 3061 N N . VAL A 1 398 ? 28.719 -2.271 -10.110 1.00 51.84 398 VAL A N 1
ATOM 3062 C CA . VAL A 1 398 ? 28.644 -3.405 -9.185 1.00 51.84 398 VAL A CA 1
ATOM 3063 C C . VAL A 1 398 ? 30.028 -3.743 -8.671 1.00 51.84 398 VAL A C 1
ATOM 3065 O O . VAL A 1 398 ? 30.785 -4.503 -9.278 1.00 51.84 398 VAL A O 1
ATOM 3068 N N . THR A 1 399 ? 30.364 -3.150 -7.534 1.00 51.03 399 THR A N 1
ATOM 3069 C CA . THR A 1 399 ? 31.522 -3.547 -6.743 1.00 51.03 399 THR A CA 1
ATOM 3070 C C . THR A 1 399 ? 31.238 -4.951 -6.198 1.00 51.03 399 THR A C 1
ATOM 3072 O O . THR A 1 399 ? 30.255 -5.152 -5.492 1.00 51.03 399 THR A O 1
ATOM 3075 N N . ASP A 1 400 ? 32.063 -5.933 -6.570 1.00 50.78 400 ASP A N 1
ATOM 3076 C CA . ASP A 1 400 ? 32.060 -7.308 -6.032 1.00 50.78 400 ASP A CA 1
ATOM 3077 C C . ASP A 1 400 ? 30.999 -8.293 -6.543 1.00 50.78 400 ASP A C 1
ATOM 3079 O O . ASP A 1 400 ? 30.817 -9.351 -5.930 1.00 50.78 400 ASP A O 1
ATOM 3083 N N . CYS A 1 401 ? 30.389 -8.043 -7.709 1.00 49.94 401 CYS A N 1
ATOM 3084 C CA . CYS A 1 401 ? 29.580 -9.073 -8.375 1.00 49.94 401 CYS A CA 1
ATOM 3085 C C . CYS A 1 401 ? 30.450 -10.281 -8.680 1.00 49.94 401 CYS A C 1
ATOM 3087 O O . CYS A 1 401 ? 31.338 -10.192 -9.514 1.00 49.94 401 CYS A O 1
ATOM 3089 N N . LYS A 1 402 ? 30.213 -11.413 -8.018 1.00 51.59 402 LYS A N 1
ATOM 3090 C CA . LYS A 1 402 ? 30.921 -12.676 -8.261 1.00 51.59 402 LYS A CA 1
ATOM 3091 C C . LYS A 1 402 ? 30.221 -13.492 -9.343 1.00 51.59 402 LYS A C 1
ATOM 3093 O O . LYS A 1 402 ? 30.898 -14.209 -10.086 1.00 51.59 402 LYS A O 1
ATOM 3098 N N . SER A 1 403 ? 28.892 -13.407 -9.419 1.00 53.66 403 SER A N 1
ATOM 3099 C CA . SER A 1 403 ? 28.095 -14.188 -10.362 1.00 53.66 403 SER A CA 1
ATOM 3100 C C . SER A 1 403 ? 26.811 -13.480 -10.791 1.00 53.66 403 SER A C 1
ATOM 3102 O O . SER A 1 403 ? 26.087 -12.927 -9.967 1.00 53.66 403 SER A O 1
ATOM 3104 N N . LEU A 1 404 ? 26.505 -13.553 -12.082 1.00 57.97 404 LEU A N 1
ATOM 3105 C CA . LEU A 1 404 ? 25.170 -13.305 -12.615 1.00 57.97 404 LEU A CA 1
ATOM 3106 C C . LEU A 1 404 ? 24.660 -14.637 -13.175 1.00 57.97 404 LEU A C 1
ATOM 3108 O O . LEU A 1 404 ? 25.240 -15.193 -14.112 1.00 57.97 404 LEU A O 1
ATOM 3112 N N . GLU A 1 405 ? 23.617 -15.162 -12.537 1.00 60.88 405 GLU A N 1
ATOM 3113 C CA . GLU A 1 405 ? 22.991 -16.438 -12.862 1.00 60.88 405 GLU A CA 1
ATOM 3114 C C . GLU A 1 405 ? 21.632 -16.180 -13.506 1.00 60.88 405 GLU A C 1
ATOM 3116 O O . GLU A 1 405 ? 20.758 -15.535 -12.925 1.00 60.88 405 GLU A O 1
ATOM 3121 N N . SER A 1 406 ? 21.435 -16.740 -14.690 1.00 56.53 406 SER A N 1
ATOM 3122 C CA . SER A 1 406 ? 20.129 -16.844 -15.321 1.00 56.53 406 SER A CA 1
ATOM 3123 C C . SER A 1 406 ? 19.747 -18.316 -15.421 1.00 56.53 406 SER A C 1
ATOM 3125 O O . SER A 1 406 ? 20.523 -19.137 -15.922 1.00 56.53 406 SER A O 1
ATOM 3127 N N . LYS A 1 407 ? 18.563 -18.658 -14.907 1.00 51.59 407 LYS A N 1
ATOM 3128 C CA . LYS A 1 407 ? 17.963 -19.986 -15.062 1.00 51.59 407 LYS A CA 1
ATOM 3129 C C . LYS A 1 407 ? 16.632 -19.840 -15.785 1.00 51.59 407 LYS A C 1
ATOM 3131 O O . LYS A 1 407 ? 15.764 -19.128 -15.283 1.00 51.59 407 LYS A O 1
ATOM 3136 N N . ASN A 1 408 ? 16.499 -20.577 -16.892 1.00 46.91 408 ASN A N 1
ATOM 3137 C CA . ASN A 1 408 ? 15.349 -20.584 -17.799 1.00 46.91 408 ASN A CA 1
ATOM 3138 C C . ASN A 1 408 ? 15.113 -19.248 -18.532 1.00 46.91 408 ASN A C 1
ATOM 3140 O O . ASN A 1 408 ? 15.715 -18.228 -18.202 1.00 46.91 408 ASN A O 1
ATOM 3144 N N . LEU A 1 409 ? 14.245 -19.326 -19.550 1.00 45.78 409 LEU A N 1
ATOM 3145 C CA . LEU A 1 409 ? 13.753 -18.291 -20.473 1.00 45.78 409 LEU A CA 1
ATOM 3146 C C . LEU A 1 409 ? 13.911 -16.854 -19.937 1.00 45.78 409 LEU A C 1
ATOM 3148 O O . LEU A 1 409 ? 13.031 -16.345 -19.250 1.00 45.78 409 LEU A O 1
ATOM 3152 N N . ILE A 1 410 ? 15.020 -16.188 -20.279 1.00 46.31 410 ILE A N 1
ATOM 3153 C CA . ILE A 1 410 ? 15.068 -14.723 -20.288 1.00 46.31 410 ILE A CA 1
ATOM 3154 C C . ILE A 1 410 ? 14.764 -14.305 -21.713 1.00 46.31 410 ILE A C 1
ATOM 3156 O O . ILE A 1 410 ? 15.588 -14.487 -22.609 1.00 46.31 410 ILE A O 1
ATOM 3160 N N . HIS A 1 411 ? 13.594 -13.722 -21.926 1.00 42.56 411 HIS A N 1
ATOM 3161 C CA . HIS A 1 411 ? 13.305 -13.084 -23.198 1.00 42.56 411 HIS A CA 1
ATOM 3162 C C . HIS A 1 411 ? 13.825 -11.650 -23.135 1.00 42.56 411 HIS A C 1
ATOM 3164 O O . HIS A 1 411 ? 13.328 -10.858 -22.341 1.00 42.56 411 HIS A O 1
ATOM 3170 N N . ILE A 1 412 ? 14.859 -11.335 -23.922 1.00 45.97 412 ILE A N 1
ATOM 3171 C CA . ILE A 1 412 ? 15.350 -9.964 -24.100 1.00 45.97 412 ILE A CA 1
ATOM 3172 C C . ILE A 1 412 ? 14.918 -9.498 -25.484 1.00 45.97 412 ILE A C 1
ATOM 3174 O O . ILE A 1 412 ? 15.450 -9.961 -26.494 1.00 45.97 412 ILE A O 1
ATOM 3178 N N . TYR A 1 413 ? 13.984 -8.557 -25.530 1.00 42.81 413 TYR A N 1
ATOM 3179 C CA . TYR A 1 413 ? 13.575 -7.897 -26.768 1.00 42.81 413 TYR A CA 1
ATOM 3180 C C . TYR A 1 413 ? 14.229 -6.519 -26.806 1.00 42.81 413 TYR A C 1
ATOM 3182 O O . TYR A 1 413 ? 13.884 -5.681 -25.984 1.00 42.81 413 TYR A O 1
ATOM 3190 N N . SER A 1 414 ? 15.191 -6.299 -27.710 1.00 39.94 414 SER A N 1
ATOM 3191 C CA . SER A 1 414 ? 15.876 -5.009 -27.888 1.00 39.94 414 SER A CA 1
ATOM 3192 C C . SER A 1 414 ? 15.706 -4.512 -29.322 1.00 39.94 414 SER A C 1
ATOM 3194 O O . SER A 1 414 ? 15.883 -5.272 -30.273 1.00 39.94 414 SER A O 1
ATOM 3196 N N . SER A 1 415 ? 15.375 -3.232 -29.490 1.00 32.41 415 SER A N 1
ATOM 3197 C CA . SER A 1 415 ? 15.141 -2.579 -30.786 1.00 32.41 415 SER A CA 1
ATOM 3198 C C . SER A 1 415 ? 16.421 -2.050 -31.463 1.00 32.41 415 SER A C 1
ATOM 3200 O O . SER A 1 415 ? 16.341 -1.296 -32.432 1.00 32.41 415 SER A O 1
ATOM 3202 N N . GLY A 1 416 ? 17.621 -2.451 -31.014 1.00 34.38 416 GLY A N 1
ATOM 3203 C CA . GLY A 1 416 ? 18.886 -2.009 -31.614 1.00 34.38 416 GLY A CA 1
ATOM 3204 C C . GLY A 1 416 ? 20.050 -2.996 -31.476 1.00 34.38 416 GLY A C 1
ATOM 3205 O O . GLY A 1 416 ? 20.060 -3.856 -30.603 1.00 34.38 416 GLY A O 1
ATOM 3206 N N . ASN A 1 417 ? 21.085 -2.822 -32.311 1.00 32.09 417 ASN A N 1
ATOM 3207 C CA . ASN A 1 417 ? 22.324 -3.631 -32.354 1.00 32.09 417 ASN A CA 1
ATOM 3208 C C . ASN A 1 417 ? 23.220 -3.521 -31.094 1.00 32.09 417 ASN A C 1
ATOM 3210 O O . ASN A 1 417 ? 24.406 -3.831 -31.151 1.00 32.09 417 ASN A O 1
ATOM 3214 N N . ASN A 1 418 ? 22.694 -3.058 -29.960 1.00 34.53 418 ASN A N 1
ATOM 3215 C CA . ASN A 1 418 ? 23.466 -2.742 -28.759 1.00 34.53 418 ASN A CA 1
ATOM 3216 C C . ASN A 1 418 ? 23.107 -3.675 -27.597 1.00 34.53 418 ASN A C 1
ATOM 3218 O O . ASN A 1 418 ? 22.880 -3.230 -26.475 1.00 34.53 418 ASN A O 1
ATOM 3222 N N . LEU A 1 419 ? 23.114 -4.983 -27.845 1.00 35.81 419 LEU A N 1
ATOM 3223 C CA . LEU A 1 419 ? 23.145 -6.010 -26.799 1.00 35.81 419 LEU A CA 1
ATOM 3224 C C . LEU A 1 419 ? 24.543 -6.059 -26.151 1.00 35.81 419 LEU A C 1
ATOM 3226 O O . LEU A 1 419 ? 25.136 -7.114 -26.008 1.00 35.81 419 LEU A O 1
ATOM 3230 N N . ASP A 1 420 ? 25.133 -4.906 -25.834 1.00 39.47 420 ASP A N 1
ATOM 3231 C CA . ASP A 1 420 ? 26.485 -4.864 -25.295 1.00 39.47 420 ASP A CA 1
ATOM 3232 C C . ASP A 1 420 ? 26.747 -3.562 -24.543 1.00 39.47 420 ASP A C 1
ATOM 3234 O O . ASP A 1 420 ? 26.840 -2.476 -25.123 1.00 39.47 420 ASP A O 1
ATOM 3238 N N . ARG A 1 421 ? 26.849 -3.705 -23.218 1.00 41.38 421 ARG A N 1
ATOM 3239 C CA . ARG A 1 421 ? 27.841 -3.083 -22.325 1.00 41.38 421 ARG A CA 1
ATOM 3240 C C . ARG A 1 421 ? 27.443 -3.420 -20.886 1.00 41.38 421 ARG A C 1
ATOM 3242 O O . ARG A 1 421 ? 26.777 -2.635 -20.212 1.00 41.38 421 ARG A O 1
ATOM 3249 N N . LEU A 1 422 ? 27.926 -4.561 -20.389 1.00 42.06 422 LEU A N 1
ATOM 3250 C CA . LEU A 1 422 ? 28.306 -4.685 -18.977 1.00 42.06 422 LEU A CA 1
ATOM 3251 C C . LEU A 1 422 ? 29.385 -3.616 -18.734 1.00 42.06 422 LEU A C 1
ATOM 3253 O O . LEU A 1 422 ? 30.576 -3.852 -18.929 1.00 42.06 422 LEU A O 1
ATOM 3257 N N . TYR A 1 423 ? 28.963 -2.380 -18.461 1.00 37.81 423 TYR A N 1
ATOM 3258 C CA . TYR A 1 423 ? 29.883 -1.265 -18.300 1.00 37.81 423 TYR A CA 1
ATOM 3259 C C . TYR A 1 423 ? 30.480 -1.330 -16.897 1.00 37.81 423 TYR A C 1
ATOM 3261 O O . TYR A 1 423 ? 29.881 -0.883 -15.920 1.00 37.81 423 TYR A O 1
ATOM 3269 N N . ASN A 1 424 ? 31.686 -1.895 -16.868 1.00 37.88 424 ASN A N 1
ATOM 3270 C CA . ASN A 1 424 ? 32.626 -1.948 -15.759 1.00 37.88 424 ASN A CA 1
ATOM 3271 C C . ASN A 1 424 ? 32.165 -2.786 -14.552 1.00 37.88 424 ASN A C 1
ATOM 3273 O O . ASN A 1 424 ? 31.870 -2.224 -13.492 1.00 37.88 424 ASN A O 1
ATOM 3277 N N . PRO A 1 425 ? 32.169 -4.132 -14.642 1.00 40.62 425 PRO A N 1
ATOM 3278 C CA . PRO A 1 425 ? 32.486 -4.875 -13.439 1.00 40.62 425 PRO A CA 1
ATOM 3279 C C . PRO A 1 425 ? 33.916 -4.474 -13.062 1.00 40.62 425 PRO A C 1
ATOM 3281 O O . PRO A 1 425 ? 34.813 -4.466 -13.908 1.00 40.62 425 PRO A O 1
ATOM 3284 N N . SER A 1 426 ? 34.156 -4.166 -11.792 1.00 40.72 426 SER A N 1
ATOM 3285 C CA . SER A 1 426 ? 35.511 -4.273 -11.256 1.00 40.72 426 SER A CA 1
ATOM 3286 C C . SER A 1 426 ? 36.106 -5.644 -11.639 1.00 40.72 426 SER A C 1
ATOM 3288 O O . SER A 1 426 ? 35.378 -6.552 -12.046 1.00 40.72 426 SER A O 1
ATOM 3290 N N . ASN A 1 427 ? 37.416 -5.850 -11.490 1.00 47.28 427 ASN A N 1
ATOM 3291 C CA . ASN A 1 427 ? 38.119 -7.106 -11.825 1.00 47.28 427 ASN A CA 1
ATOM 3292 C C . ASN A 1 427 ? 37.592 -8.391 -11.104 1.00 47.28 427 ASN A C 1
ATOM 3294 O O . ASN A 1 427 ? 38.266 -9.418 -11.103 1.00 47.28 427 ASN A O 1
ATOM 3298 N N . ASN A 1 428 ? 36.414 -8.348 -10.469 1.00 42.03 428 ASN A N 1
ATOM 3299 C CA . ASN A 1 428 ? 35.835 -9.322 -9.553 1.00 42.03 428 ASN A CA 1
ATOM 3300 C C . ASN A 1 428 ? 34.681 -10.170 -10.135 1.00 42.03 428 ASN A C 1
ATOM 3302 O O . ASN A 1 428 ? 34.274 -11.111 -9.452 1.00 42.03 428 ASN A O 1
ATOM 3306 N N . LEU A 1 429 ? 34.176 -9.919 -11.358 1.00 43.44 429 LEU A N 1
ATOM 3307 C CA . LEU A 1 429 ? 33.163 -10.794 -11.985 1.00 43.44 429 LEU A CA 1
ATOM 3308 C C . LEU A 1 429 ? 33.763 -12.157 -12.337 1.00 43.44 429 LEU A C 1
ATOM 3310 O O . LEU A 1 429 ? 34.465 -12.307 -13.330 1.00 43.44 429 LEU A O 1
ATOM 3314 N N . LYS A 1 430 ? 33.485 -13.179 -11.520 1.00 40.84 430 LYS A N 1
ATOM 3315 C CA . LYS A 1 430 ? 34.092 -14.517 -11.660 1.00 40.84 430 LYS A CA 1
ATOM 3316 C C . LYS A 1 430 ? 33.332 -15.438 -12.612 1.00 40.84 430 LYS A C 1
ATOM 3318 O O . LYS A 1 430 ? 33.935 -16.358 -13.154 1.00 40.84 430 LYS A O 1
ATOM 3323 N N . SER A 1 431 ? 32.030 -15.218 -12.808 1.00 43.50 431 SER A N 1
ATOM 3324 C CA . SER A 1 431 ? 31.183 -16.067 -13.656 1.00 43.50 431 SER A CA 1
ATOM 3325 C C . SER A 1 431 ? 29.969 -15.315 -14.210 1.00 43.50 431 SER A C 1
ATOM 3327 O O . SER A 1 431 ? 29.349 -14.523 -13.503 1.00 43.50 431 SER A O 1
ATOM 3329 N N . PHE A 1 432 ? 29.617 -15.593 -15.463 1.00 45.78 432 PHE A N 1
ATOM 3330 C CA . PHE A 1 432 ? 28.362 -15.190 -16.098 1.00 45.78 432 PHE A CA 1
ATOM 3331 C C . PHE A 1 432 ? 27.766 -16.446 -16.729 1.00 45.78 432 PHE A C 1
ATOM 3333 O O . PHE A 1 432 ? 28.321 -16.968 -17.694 1.00 45.78 432 PHE A O 1
ATOM 3340 N N . ASN A 1 433 ? 26.693 -16.968 -16.137 1.00 41.81 433 ASN A N 1
ATOM 3341 C CA . ASN A 1 433 ? 26.077 -18.226 -16.552 1.00 41.81 433 ASN A CA 1
ATOM 3342 C C . ASN A 1 433 ? 24.634 -17.955 -16.978 1.00 41.81 433 ASN A C 1
ATOM 3344 O O . ASN A 1 433 ? 23.769 -17.726 -16.131 1.00 41.81 433 ASN A O 1
ATOM 3348 N N . VAL A 1 434 ? 24.377 -18.008 -18.284 1.00 45.72 434 VAL A N 1
ATOM 3349 C CA . VAL A 1 434 ? 23.025 -17.979 -18.853 1.00 45.72 434 VAL A CA 1
ATOM 3350 C C . VAL A 1 434 ? 22.684 -19.395 -19.289 1.00 45.72 434 VAL A C 1
ATOM 3352 O O . VAL A 1 434 ? 23.224 -19.882 -20.279 1.00 45.72 434 VAL A O 1
ATOM 3355 N N . ASN A 1 435 ? 21.840 -20.078 -18.516 1.00 37.22 435 ASN A N 1
ATOM 3356 C CA . ASN A 1 435 ? 21.358 -21.414 -18.851 1.00 37.22 435 ASN A CA 1
ATOM 3357 C C . ASN A 1 435 ? 19.987 -21.289 -19.526 1.00 37.22 435 ASN A C 1
ATOM 3359 O O . ASN A 1 435 ? 18.946 -21.511 -18.903 1.00 37.22 435 ASN A O 1
ATOM 3363 N N . ASP A 1 436 ? 20.001 -20.849 -20.783 1.00 39.28 436 ASP A N 1
ATOM 3364 C CA . ASP A 1 436 ? 18.834 -20.895 -21.657 1.00 39.28 436 ASP A CA 1
ATOM 3365 C C . ASP A 1 436 ? 18.800 -22.276 -22.324 1.00 39.28 436 ASP A C 1
ATOM 3367 O O . ASP A 1 436 ? 19.805 -22.742 -22.858 1.00 39.28 436 ASP A O 1
ATOM 3371 N N . THR A 1 437 ? 17.656 -22.956 -22.308 1.00 35.66 437 THR A N 1
ATOM 3372 C CA . THR A 1 437 ? 17.488 -24.259 -22.974 1.00 35.66 437 THR A CA 1
ATOM 3373 C C . THR A 1 437 ? 17.473 -24.139 -24.509 1.00 35.66 437 THR A C 1
ATOM 3375 O O . THR A 1 437 ? 17.428 -25.156 -25.200 1.00 35.66 437 THR A O 1
ATOM 3378 N N . LEU A 1 438 ? 17.595 -22.917 -25.050 1.00 36.88 438 LEU A N 1
ATOM 3379 C CA . LEU A 1 438 ? 17.935 -22.611 -26.449 1.00 36.88 438 LEU A CA 1
ATOM 3380 C C . LEU A 1 438 ? 19.410 -22.193 -26.660 1.00 36.88 438 LEU A C 1
ATOM 3382 O O . LEU A 1 438 ? 19.837 -21.953 -27.793 1.00 36.88 438 LEU A O 1
ATOM 3386 N N . GLY A 1 439 ? 20.213 -22.138 -25.596 1.00 33.12 439 GLY A N 1
ATOM 3387 C CA . GLY A 1 439 ? 21.631 -21.794 -25.619 1.00 33.12 439 GLY A CA 1
ATOM 3388 C C . GLY A 1 439 ? 22.516 -23.012 -25.881 1.00 33.12 439 GLY A C 1
ATOM 3389 O O . GLY A 1 439 ? 22.623 -23.922 -25.064 1.00 33.12 439 GLY A O 1
ATOM 3390 N N . LYS A 1 440 ? 23.183 -23.031 -27.036 1.00 29.38 440 LYS A N 1
ATOM 3391 C CA . LYS A 1 440 ? 24.181 -24.050 -27.383 1.00 29.38 440 LYS A CA 1
ATOM 3392 C C . LYS A 1 440 ? 25.457 -23.830 -26.559 1.00 29.38 440 LYS A C 1
ATOM 3394 O O . LYS A 1 440 ? 26.011 -22.733 -26.567 1.00 29.38 440 LYS A O 1
ATOM 3399 N N . ASP A 1 441 ? 25.928 -24.880 -25.894 1.00 34.41 441 ASP A N 1
ATOM 3400 C CA . ASP A 1 441 ? 27.185 -24.906 -25.138 1.00 34.41 441 ASP A CA 1
ATOM 3401 C C . ASP A 1 441 ? 28.388 -24.560 -26.049 1.00 34.41 441 ASP A C 1
ATOM 3403 O O . ASP A 1 441 ? 28.550 -25.146 -27.124 1.00 34.41 441 ASP A O 1
ATOM 3407 N N . LEU A 1 442 ? 29.214 -23.581 -25.658 1.00 36.06 442 LEU A N 1
ATOM 3408 C CA . LEU A 1 442 ? 30.391 -23.111 -26.419 1.00 36.06 442 LEU A CA 1
ATOM 3409 C C . LEU A 1 442 ? 31.686 -23.154 -25.594 1.00 36.06 442 LEU A C 1
ATOM 3411 O O . LEU A 1 442 ? 32.596 -22.354 -25.846 1.00 36.06 442 LEU A O 1
ATOM 3415 N N . GLY A 1 443 ? 31.749 -24.034 -24.590 1.00 39.19 443 GLY A N 1
ATOM 3416 C CA . GLY A 1 443 ? 32.793 -24.052 -23.568 1.00 39.19 443 GLY A CA 1
ATOM 3417 C C . GLY A 1 443 ? 34.201 -23.713 -24.060 1.00 39.19 443 GLY A C 1
ATOM 3418 O O . GLY A 1 443 ? 34.705 -24.425 -24.910 1.00 39.19 443 GLY A O 1
ATOM 3419 N N . VAL A 1 444 ? 34.808 -22.646 -23.510 1.00 29.86 444 VAL A N 1
ATOM 3420 C CA . VAL A 1 444 ? 36.217 -22.531 -23.055 1.00 29.86 444 VAL A CA 1
ATOM 3421 C C . VAL A 1 444 ? 36.387 -21.212 -22.263 1.00 29.86 444 VAL A C 1
ATOM 3423 O O . VAL A 1 444 ? 36.059 -20.159 -22.803 1.00 29.86 444 VAL A O 1
ATOM 3426 N N . GLY A 1 445 ? 36.971 -21.283 -21.054 1.00 30.11 445 GLY A N 1
ATOM 3427 C CA . GLY A 1 445 ? 38.000 -20.367 -20.496 1.00 30.11 445 GLY A CA 1
ATOM 3428 C C . GLY A 1 445 ? 37.690 -18.882 -20.184 1.00 30.11 445 GLY A C 1
ATOM 3429 O O . GLY A 1 445 ? 36.795 -18.289 -20.774 1.00 30.11 445 GLY A O 1
ATOM 3430 N N . PRO A 1 446 ? 38.439 -18.247 -19.251 1.00 34.97 446 PRO A N 1
ATOM 3431 C CA . PRO A 1 446 ? 38.065 -16.976 -18.629 1.00 34.97 446 PRO A CA 1
ATOM 3432 C C . PRO A 1 446 ? 38.372 -15.759 -19.522 1.00 34.97 446 PRO A C 1
ATOM 3434 O O . PRO A 1 446 ? 39.504 -15.557 -19.946 1.00 34.97 446 PRO A O 1
ATOM 3437 N N . TYR A 1 447 ? 37.343 -14.940 -19.750 1.00 33.31 447 TYR A N 1
ATOM 3438 C CA . TYR A 1 447 ? 37.363 -13.534 -20.184 1.00 33.31 447 TYR A CA 1
ATOM 3439 C C . TYR A 1 447 ? 38.262 -13.123 -21.363 1.00 33.31 447 TYR A C 1
ATOM 3441 O O . TYR A 1 447 ? 39.364 -12.616 -21.189 1.00 33.31 447 TYR A O 1
ATOM 3449 N N . ASN A 1 448 ? 37.691 -13.183 -22.569 1.00 31.61 448 ASN A N 1
ATOM 3450 C CA . ASN A 1 448 ? 37.409 -12.000 -23.398 1.00 31.61 448 ASN A CA 1
ATOM 3451 C C . ASN A 1 448 ? 36.579 -12.463 -24.605 1.00 31.61 448 ASN A C 1
ATOM 3453 O O . ASN A 1 448 ? 37.081 -13.227 -25.429 1.00 31.61 448 ASN A O 1
ATOM 3457 N N . ARG A 1 449 ? 35.324 -12.023 -24.745 1.00 32.84 449 ARG A N 1
ATOM 3458 C CA . ARG A 1 449 ? 34.615 -12.144 -26.028 1.00 32.84 449 ARG A CA 1
ATOM 3459 C C . ARG A 1 449 ? 33.895 -10.851 -26.368 1.00 32.84 449 ARG A C 1
ATOM 3461 O O . ARG A 1 449 ? 32.927 -10.476 -25.723 1.00 32.84 449 ARG A O 1
ATOM 3468 N N . THR A 1 450 ? 34.391 -10.217 -27.422 1.00 30.81 450 THR A N 1
ATOM 3469 C CA . THR A 1 450 ? 33.644 -9.300 -28.279 1.00 30.81 450 THR A CA 1
ATOM 3470 C C . THR A 1 450 ? 32.685 -10.140 -29.121 1.00 30.81 450 THR A C 1
ATOM 3472 O O . THR A 1 450 ? 33.130 -11.039 -29.841 1.00 30.81 450 THR A O 1
ATOM 3475 N N . TYR A 1 451 ? 31.382 -9.883 -29.030 1.00 32.44 451 TYR A N 1
ATOM 3476 C CA . TYR A 1 451 ? 30.399 -10.531 -29.892 1.00 32.44 451 TYR A CA 1
ATOM 3477 C C . TYR A 1 451 ? 30.374 -9.836 -31.255 1.00 32.44 451 TYR A C 1
ATOM 3479 O O . TYR A 1 451 ? 29.684 -8.844 -31.449 1.00 32.44 451 TYR A O 1
ATOM 3487 N N . ASN A 1 452 ? 31.089 -10.386 -32.237 1.00 30.52 452 ASN A N 1
ATOM 3488 C CA . ASN A 1 452 ? 30.700 -10.185 -33.631 1.00 30.52 452 ASN A CA 1
ATOM 3489 C C . ASN A 1 452 ? 29.631 -11.231 -33.952 1.00 30.52 452 ASN A C 1
ATOM 3491 O O . ASN A 1 452 ? 29.956 -12.351 -34.347 1.00 30.52 452 ASN A O 1
ATOM 3495 N N . GLN A 1 453 ? 28.356 -10.898 -33.737 1.00 31.53 453 GLN A N 1
ATOM 3496 C CA . GLN A 1 453 ? 27.289 -11.705 -34.321 1.00 31.53 453 GLN A CA 1
ATOM 3497 C C . GLN A 1 453 ? 27.218 -11.438 -35.834 1.00 31.53 453 GLN A C 1
ATOM 3499 O O . GLN A 1 453 ? 27.288 -10.279 -36.254 1.00 31.53 453 GLN A O 1
ATOM 3504 N N . PRO A 1 454 ? 27.059 -12.478 -36.673 1.00 29.03 454 PRO A N 1
ATOM 3505 C CA . PRO A 1 454 ? 26.616 -12.277 -38.044 1.00 29.03 454 PRO A CA 1
ATOM 3506 C C . PRO A 1 454 ? 25.229 -11.637 -37.995 1.00 29.03 454 PRO A C 1
ATOM 3508 O O . PRO A 1 454 ? 24.431 -11.992 -37.131 1.00 29.03 454 PRO A O 1
ATOM 3511 N N . ALA A 1 455 ? 24.975 -10.684 -38.895 1.00 28.20 455 ALA A N 1
ATOM 3512 C CA . ALA A 1 455 ? 23.731 -9.932 -38.980 1.00 28.20 455 ALA A CA 1
ATOM 3513 C C . ALA A 1 455 ? 22.515 -10.830 -38.711 1.00 28.20 455 ALA A C 1
ATOM 3515 O O . ALA A 1 455 ? 22.119 -11.630 -39.561 1.00 28.20 455 ALA A O 1
ATOM 3516 N N . PHE A 1 456 ? 21.925 -10.693 -37.523 1.00 30.91 456 PHE A N 1
ATOM 3517 C CA . PHE A 1 456 ? 20.580 -11.180 -37.299 1.00 30.91 456 PHE A CA 1
ATOM 3518 C C . PHE A 1 456 ? 19.718 -10.362 -38.248 1.00 30.91 456 PHE A C 1
ATOM 3520 O O . PHE A 1 456 ? 19.615 -9.140 -38.128 1.00 30.91 456 PHE A O 1
ATOM 3527 N N . THR A 1 457 ? 19.143 -11.013 -39.253 1.00 28.47 457 THR A N 1
ATOM 3528 C CA . THR A 1 457 ? 18.005 -10.409 -39.925 1.00 28.47 457 THR A CA 1
ATOM 3529 C C . THR A 1 457 ? 16.954 -10.303 -38.831 1.00 28.47 457 THR A C 1
ATOM 3531 O O . THR A 1 457 ? 16.470 -11.326 -38.346 1.00 28.47 457 THR A O 1
ATOM 3534 N N . LEU A 1 458 ? 16.666 -9.079 -38.388 1.00 31.55 458 LEU A N 1
ATOM 3535 C CA . LEU A 1 458 ? 15.434 -8.746 -37.686 1.00 31.55 458 LEU A CA 1
ATOM 3536 C C . LEU A 1 458 ? 14.293 -9.089 -38.650 1.00 31.55 458 LEU A C 1
ATOM 3538 O O . LEU A 1 458 ? 13.681 -8.226 -39.272 1.00 31.55 458 LEU A O 1
ATOM 3542 N N . ASN A 1 459 ? 14.000 -10.379 -38.796 1.00 27.98 459 ASN A N 1
ATOM 3543 C CA . ASN A 1 459 ? 12.622 -10.764 -38.938 1.00 27.98 459 ASN A CA 1
ATOM 3544 C C . ASN A 1 459 ? 12.015 -10.239 -37.649 1.00 27.98 459 ASN A C 1
ATOM 3546 O O . ASN A 1 459 ? 12.378 -10.674 -36.560 1.00 27.98 459 ASN A O 1
ATOM 3550 N N . ASN A 1 460 ? 11.200 -9.210 -37.790 1.00 33.88 460 ASN A N 1
ATOM 3551 C CA . ASN A 1 460 ? 10.335 -8.706 -36.756 1.00 33.88 460 ASN A CA 1
ATOM 3552 C C . ASN A 1 460 ? 9.015 -9.486 -36.888 1.00 33.88 460 ASN A C 1
ATOM 3554 O O . ASN A 1 460 ? 8.101 -8.973 -37.531 1.00 33.88 460 ASN A O 1
ATOM 3558 N N . PRO A 1 461 ? 8.887 -10.749 -36.414 1.00 31.66 461 PRO A N 1
ATOM 3559 C CA . PRO A 1 461 ? 7.594 -11.412 -36.434 1.00 31.66 461 PRO A CA 1
ATOM 3560 C C . PRO A 1 461 ? 6.652 -10.867 -35.353 1.00 31.66 461 PRO A C 1
ATOM 3562 O O . PRO A 1 461 ? 5.479 -11.216 -35.387 1.00 31.66 461 PRO A O 1
ATOM 3565 N N . PHE A 1 462 ? 7.114 -10.017 -34.424 1.00 34.84 462 PHE A N 1
ATOM 3566 C CA . PHE A 1 462 ? 6.303 -9.540 -33.302 1.00 34.84 462 PHE A CA 1
ATOM 3567 C C . PHE A 1 462 ? 6.552 -8.057 -33.027 1.00 34.84 462 PHE A C 1
ATOM 3569 O O . PHE A 1 462 ? 7.359 -7.686 -32.179 1.00 34.84 462 PHE A O 1
ATOM 3576 N N . GLY A 1 463 ? 5.813 -7.202 -33.730 1.00 31.23 463 GLY A N 1
ATOM 3577 C CA . GLY A 1 463 ? 5.692 -5.790 -33.387 1.00 31.23 463 GLY A CA 1
ATOM 3578 C C . GLY A 1 463 ? 4.785 -5.580 -32.178 1.00 31.23 463 GLY A C 1
ATOM 3579 O O . GLY A 1 463 ? 3.859 -4.786 -32.284 1.00 31.23 463 GLY A O 1
ATOM 3580 N N . ASP A 1 464 ? 4.986 -6.292 -31.061 1.00 36.75 464 ASP A N 1
ATOM 3581 C CA . ASP A 1 464 ? 3.981 -6.374 -30.003 1.00 36.75 464 ASP A CA 1
ATOM 3582 C C . ASP A 1 464 ? 4.501 -6.166 -28.560 1.00 36.75 464 ASP A C 1
ATOM 3584 O O . ASP A 1 464 ? 4.915 -7.123 -27.917 1.00 36.75 464 ASP A O 1
ATOM 3588 N N . ASN A 1 465 ? 4.396 -4.935 -28.024 1.00 34.47 465 ASN A N 1
ATOM 3589 C CA . ASN A 1 465 ? 4.475 -4.644 -26.578 1.00 34.47 465 ASN A CA 1
ATOM 3590 C C . ASN A 1 465 ? 3.446 -5.502 -25.813 1.00 34.47 465 ASN A C 1
ATOM 3592 O O . ASN A 1 465 ? 2.249 -5.473 -26.138 1.00 34.47 465 ASN A O 1
ATOM 3596 N N . LEU A 1 466 ? 3.907 -6.291 -24.842 1.00 40.88 466 LEU A N 1
ATOM 3597 C CA . LEU A 1 466 ? 3.055 -7.008 -23.889 1.00 40.88 466 LEU A CA 1
ATOM 3598 C C . LEU A 1 466 ? 2.868 -6.136 -22.645 1.00 40.88 466 LEU A C 1
ATOM 3600 O O . LEU A 1 466 ? 3.662 -5.255 -22.402 1.00 40.88 466 LEU A O 1
ATOM 3604 N N . HIS A 1 467 ? 1.847 -6.384 -21.830 1.00 40.91 467 HIS A N 1
ATOM 3605 C CA . HIS A 1 467 ? 1.762 -5.796 -20.492 1.00 40.91 467 HIS A CA 1
ATOM 3606 C C . HIS A 1 467 ? 1.386 -6.886 -19.495 1.00 40.91 467 HIS A C 1
ATOM 3608 O O . HIS A 1 467 ? 0.464 -7.669 -19.743 1.00 40.91 467 HIS A O 1
ATOM 3614 N N . PHE A 1 468 ? 2.070 -6.923 -18.354 1.00 41.47 468 PHE A N 1
ATOM 3615 C CA . PHE A 1 468 ? 1.791 -7.845 -17.255 1.00 41.47 468 PHE A CA 1
ATOM 3616 C C . PHE A 1 468 ? 1.312 -7.063 -16.031 1.00 41.47 468 PHE A C 1
ATOM 3618 O O . PHE A 1 468 ? 2.018 -6.184 -15.543 1.00 41.47 468 PHE A O 1
ATOM 3625 N N . ASP A 1 469 ? 0.123 -7.403 -15.521 1.00 44.94 469 ASP A N 1
ATOM 3626 C CA . ASP A 1 469 ? -0.361 -6.901 -14.233 1.00 44.94 469 ASP A CA 1
ATOM 3627 C C . ASP A 1 469 ? -0.257 -8.013 -13.166 1.00 44.94 469 ASP A C 1
ATOM 3629 O O . ASP A 1 469 ? -1.073 -8.948 -13.168 1.00 44.94 469 ASP A O 1
ATOM 3633 N N . PRO A 1 470 ? 0.735 -7.936 -12.262 1.00 39.22 470 PRO A N 1
ATOM 3634 C CA . PRO A 1 470 ? 0.962 -8.944 -11.230 1.00 39.22 470 PRO A CA 1
ATOM 3635 C C . PRO A 1 470 ? -0.125 -8.972 -10.150 1.00 39.22 470 PRO A C 1
ATOM 3637 O O . PRO A 1 470 ? -0.383 -10.030 -9.578 1.00 39.22 470 PRO A O 1
ATOM 3640 N N . ILE A 1 471 ? -0.790 -7.840 -9.893 1.00 39.69 471 ILE A N 1
ATOM 3641 C CA . ILE A 1 471 ? -1.809 -7.677 -8.840 1.00 39.69 471 ILE A CA 1
ATOM 3642 C C . ILE A 1 471 ? -3.063 -8.480 -9.186 1.00 39.69 471 ILE A C 1
ATOM 3644 O O . ILE A 1 471 ? -3.714 -9.078 -8.334 1.00 39.69 471 ILE A O 1
ATOM 3648 N N . LEU A 1 472 ? -3.383 -8.551 -10.476 1.00 45.34 472 LEU A N 1
ATOM 3649 C CA . LEU A 1 472 ? -4.490 -9.360 -10.976 1.00 45.34 472 LEU A CA 1
ATOM 3650 C C . LEU A 1 472 ? -4.117 -10.848 -11.122 1.00 45.34 472 LEU A C 1
ATOM 3652 O O . LEU A 1 472 ? -4.927 -11.621 -11.632 1.00 45.34 472 LEU A O 1
ATOM 3656 N N . GLY A 1 473 ? -2.906 -11.257 -10.712 1.00 37.03 473 GLY A N 1
ATOM 3657 C CA . GLY A 1 473 ? -2.434 -12.644 -10.774 1.00 37.03 473 GLY A CA 1
ATOM 3658 C C . GLY A 1 473 ? -2.305 -13.195 -12.197 1.00 37.03 473 GLY A C 1
ATOM 3659 O O . GLY A 1 473 ? -2.386 -14.408 -12.407 1.00 37.03 473 GLY A O 1
ATOM 3660 N N . ARG A 1 474 ? -2.147 -12.325 -13.200 1.00 45.28 474 ARG A N 1
ATOM 3661 C CA . ARG A 1 474 ? -2.262 -12.701 -14.614 1.00 45.28 474 ARG A CA 1
ATOM 3662 C C . ARG A 1 474 ? -0.941 -13.206 -15.173 1.00 45.28 474 ARG A C 1
ATOM 3664 O O . ARG A 1 474 ? -0.307 -12.525 -15.966 1.00 45.28 474 ARG A O 1
ATOM 3671 N N . ASN A 1 475 ? -0.550 -14.422 -14.794 1.00 34.50 475 ASN A N 1
ATOM 3672 C CA . ASN A 1 475 ? 0.497 -15.164 -15.501 1.00 34.50 475 ASN A CA 1
ATOM 3673 C C . ASN A 1 475 ? 0.213 -15.194 -17.009 1.00 34.50 475 ASN A C 1
ATOM 3675 O O . ASN A 1 475 ? -0.916 -15.488 -17.399 1.00 34.50 475 ASN A O 1
ATOM 3679 N N . LEU A 1 476 ? 1.258 -14.923 -17.804 1.00 41.53 476 LEU A N 1
ATOM 3680 C CA . LEU A 1 476 ? 1.440 -15.321 -19.205 1.00 41.53 476 LEU A CA 1
ATOM 3681 C C . LEU A 1 476 ? 0.124 -15.587 -19.947 1.00 41.53 476 LEU A C 1
ATOM 3683 O O . LEU A 1 476 ? -0.376 -16.715 -19.983 1.00 41.53 476 LEU A O 1
ATOM 3687 N N . ILE A 1 477 ? -0.409 -14.551 -20.600 1.00 39.59 477 ILE A N 1
ATOM 3688 C CA . ILE A 1 477 ? -1.352 -14.766 -21.696 1.00 39.59 477 ILE A CA 1
ATOM 3689 C C . ILE A 1 477 ? -0.625 -15.686 -22.675 1.00 39.59 477 ILE A C 1
ATOM 3691 O O . ILE A 1 477 ? 0.386 -15.305 -23.262 1.00 39.59 477 ILE A O 1
ATOM 3695 N N . SER A 1 478 ? -1.104 -16.922 -22.826 1.00 37.72 478 SER A N 1
ATOM 3696 C CA . SER A 1 478 ? -0.687 -17.758 -23.945 1.00 37.72 478 SER A CA 1
ATOM 3697 C C . SER A 1 478 ? -0.854 -16.915 -25.209 1.00 37.72 478 SER A C 1
ATOM 3699 O O . SER A 1 478 ? -1.972 -16.506 -25.529 1.00 37.72 478 SER A O 1
ATOM 3701 N N . PHE A 1 479 ? 0.248 -16.670 -25.925 1.00 41.09 479 PHE A N 1
ATOM 3702 C CA . PHE A 1 479 ? 0.315 -15.914 -27.184 1.00 41.09 479 PHE A CA 1
ATOM 3703 C C . PHE A 1 479 ? -0.706 -16.358 -28.246 1.00 41.09 479 PHE A C 1
ATOM 3705 O O . PHE A 1 479 ? -0.902 -15.684 -29.251 1.00 41.09 479 PHE A O 1
ATOM 3712 N N . SER A 1 480 ? -1.396 -17.477 -28.028 1.00 41.91 480 SER A N 1
ATOM 3713 C CA . SER A 1 480 ? -2.433 -17.995 -28.909 1.00 41.91 480 SER A CA 1
ATOM 3714 C C . SER A 1 480 ? -3.705 -17.133 -29.015 1.00 41.91 480 SER A C 1
ATOM 3716 O O . SER A 1 480 ? -4.525 -17.434 -29.881 1.00 41.91 480 SER A O 1
ATOM 3718 N N . LYS A 1 481 ? -3.912 -16.083 -28.194 1.00 56.19 481 LYS A N 1
ATOM 3719 C CA . LYS A 1 481 ? -5.156 -15.271 -28.226 1.00 56.19 481 LYS A CA 1
ATOM 3720 C C . LYS A 1 481 ? -4.981 -13.750 -28.091 1.00 56.19 481 LYS A C 1
ATOM 3722 O O . LYS A 1 481 ? -5.844 -13.078 -27.526 1.00 56.19 481 LYS A O 1
ATOM 3727 N N . VAL A 1 482 ? -3.892 -13.200 -28.620 1.00 62.41 482 VAL A N 1
ATOM 3728 C CA . VAL A 1 482 ? -3.775 -11.748 -28.841 1.00 62.41 482 VAL A CA 1
ATOM 3729 C C . VAL A 1 482 ? -4.487 -11.390 -30.148 1.00 62.41 482 VAL A C 1
ATOM 3731 O O . VAL A 1 482 ? -4.305 -12.070 -31.157 1.00 62.41 482 VAL A O 1
ATOM 3734 N N . HIS A 1 483 ? -5.313 -10.345 -30.140 1.00 76.75 483 HIS A N 1
ATOM 3735 C CA . HIS A 1 483 ? -5.985 -9.842 -31.338 1.00 76.75 483 HIS A CA 1
ATOM 3736 C C . HIS A 1 483 ? -5.727 -8.351 -31.516 1.00 76.75 483 HIS A C 1
ATOM 3738 O O . HIS A 1 483 ? -5.981 -7.558 -30.612 1.00 76.75 483 HIS A O 1
ATOM 3744 N N . THR A 1 484 ? -5.269 -7.966 -32.703 1.00 81.12 484 THR A N 1
ATOM 3745 C CA . THR A 1 484 ? -5.250 -6.570 -33.140 1.00 81.12 484 THR A CA 1
ATOM 3746 C C . THR A 1 484 ? -6.608 -6.245 -33.761 1.00 81.12 484 THR A C 1
ATOM 3748 O O . THR A 1 484 ? -6.893 -6.719 -34.866 1.00 81.12 484 THR A O 1
ATOM 3751 N N . PRO A 1 485 ? -7.477 -5.482 -33.074 1.00 81.81 485 PRO A N 1
ATOM 3752 C CA . PRO A 1 485 ? -8.770 -5.128 -33.620 1.00 81.81 485 PRO A CA 1
ATOM 3753 C C . PRO A 1 485 ? -8.604 -4.200 -34.826 1.00 81.81 485 PRO A C 1
ATOM 3755 O O . PRO A 1 485 ? -7.766 -3.299 -34.842 1.00 81.81 485 PRO A O 1
ATOM 3758 N N . THR A 1 486 ? -9.441 -4.402 -35.843 1.00 89.00 486 THR A N 1
ATOM 3759 C CA . THR A 1 486 ? -9.527 -3.465 -36.968 1.00 89.00 486 THR A CA 1
ATOM 3760 C C . THR A 1 486 ? -10.256 -2.211 -36.508 1.00 89.00 486 THR A C 1
ATOM 3762 O O . THR A 1 486 ? -11.427 -2.275 -36.124 1.00 89.00 486 THR A O 1
ATOM 3765 N N . LEU A 1 487 ? -9.559 -1.077 -36.539 1.00 86.69 487 LEU A N 1
ATOM 3766 C CA . LEU A 1 487 ? -10.149 0.214 -36.217 1.00 86.69 487 LEU A CA 1
ATOM 3767 C C . LEU A 1 487 ? -11.140 0.642 -37.313 1.00 86.69 487 LEU A C 1
ATOM 3769 O O . LEU A 1 487 ? -10.904 0.433 -38.502 1.00 86.69 487 LEU A O 1
ATOM 3773 N N . LEU A 1 488 ? -12.273 1.213 -36.907 1.00 85.75 488 LEU A N 1
ATOM 3774 C CA . LEU A 1 488 ? -13.395 1.592 -37.773 1.00 85.75 488 LEU A CA 1
ATOM 3775 C C . LEU A 1 488 ? -13.559 3.111 -37.827 1.00 85.75 488 LEU A C 1
ATOM 3777 O O . LEU A 1 488 ? -12.881 3.828 -37.112 1.00 85.75 488 LEU A O 1
ATOM 3781 N N . ASN A 1 489 ? -14.469 3.629 -38.657 1.00 82.38 489 ASN A N 1
ATOM 3782 C CA . ASN A 1 489 ? -14.861 5.053 -38.673 1.00 82.38 489 ASN A CA 1
ATOM 3783 C C . ASN A 1 489 ? -13.683 6.040 -38.740 1.00 82.38 489 ASN A C 1
ATOM 3785 O O . ASN A 1 489 ? -13.704 7.107 -38.124 1.00 82.38 489 ASN A O 1
ATOM 3789 N N . ASN A 1 490 ? -12.663 5.665 -39.515 1.00 78.56 490 ASN A N 1
ATOM 3790 C CA . ASN A 1 490 ? -11.393 6.364 -39.672 1.00 78.56 490 ASN A CA 1
ATOM 3791 C C . ASN A 1 490 ? -10.503 6.384 -38.423 1.00 78.56 490 ASN A C 1
ATOM 3793 O O . ASN A 1 490 ? -9.512 7.098 -38.462 1.00 78.56 490 ASN A O 1
ATOM 3797 N N . TRP A 1 491 ? -10.825 5.704 -37.316 1.00 81.50 491 TRP A N 1
ATOM 3798 C CA . TRP A 1 491 ? -9.929 5.572 -36.160 1.00 81.50 491 TRP A CA 1
ATOM 3799 C C . TRP A 1 491 ? -8.597 4.970 -36.610 1.00 81.50 491 TRP A C 1
ATOM 3801 O O . TRP A 1 491 ? -8.569 4.008 -37.374 1.00 81.50 491 TRP A O 1
ATOM 3811 N N . ASN A 1 492 ? -7.494 5.552 -36.146 1.00 80.62 492 ASN A N 1
ATOM 3812 C CA . ASN A 1 492 ? -6.149 5.144 -36.550 1.00 80.62 492 ASN A CA 1
ATOM 3813 C C . ASN A 1 492 ? -5.332 4.768 -35.316 1.00 80.62 492 ASN A C 1
ATOM 3815 O O . ASN A 1 492 ? -5.616 5.248 -34.220 1.00 80.62 492 ASN A O 1
ATOM 3819 N N . THR A 1 493 ? -4.296 3.953 -35.489 1.00 73.50 493 THR A N 1
ATOM 3820 C CA . THR A 1 493 ? -3.260 3.812 -34.460 1.00 73.50 493 THR A CA 1
ATOM 3821 C C . THR A 1 493 ? -2.496 5.133 -34.373 1.00 73.50 493 THR A C 1
ATOM 3823 O O . THR A 1 493 ? -2.350 5.829 -35.384 1.00 73.50 493 THR A O 1
ATOM 3826 N N . THR A 1 494 ? -2.029 5.525 -33.192 1.00 59.03 494 THR A N 1
ATOM 3827 C CA . THR A 1 494 ? -1.361 6.822 -32.980 1.00 59.03 494 THR A CA 1
ATOM 3828 C C . THR A 1 494 ? 0.090 6.860 -33.481 1.00 59.03 494 THR A C 1
ATOM 3830 O O . THR A 1 494 ? 0.891 7.587 -32.925 1.00 59.03 494 THR A O 1
ATOM 3833 N N . ASP A 1 495 ? 0.392 6.187 -34.598 1.00 57.53 495 ASP A N 1
ATOM 3834 C CA . ASP A 1 495 ? 1.727 5.767 -35.061 1.00 57.53 495 ASP A CA 1
ATOM 3835 C C . ASP A 1 495 ? 2.242 4.464 -34.403 1.00 57.53 495 ASP A C 1
ATOM 3837 O O . ASP A 1 495 ? 1.613 3.895 -33.513 1.00 57.53 495 ASP A O 1
ATOM 3841 N N . ASN A 1 496 ? 3.335 3.906 -34.933 1.00 51.78 496 ASN A N 1
ATOM 3842 C CA . ASN A 1 496 ? 3.926 2.640 -34.477 1.00 51.78 496 ASN A CA 1
ATOM 3843 C C . ASN A 1 496 ? 4.760 2.768 -33.189 1.00 51.78 496 ASN A C 1
ATOM 3845 O O . ASN A 1 496 ? 5.190 1.752 -32.649 1.00 51.78 496 ASN A O 1
ATOM 3849 N N . THR A 1 497 ? 4.986 3.985 -32.697 1.00 45.84 497 THR A N 1
ATOM 3850 C CA . THR A 1 497 ? 5.786 4.284 -31.501 1.00 45.84 497 THR A CA 1
ATOM 3851 C C . THR A 1 497 ? 4.954 4.261 -30.219 1.00 45.84 497 THR A C 1
ATOM 3853 O O . THR A 1 497 ? 5.491 4.005 -29.142 1.00 45.84 497 THR A O 1
ATOM 3856 N N . GLN A 1 498 ? 3.640 4.469 -30.338 1.00 51.56 498 GLN A N 1
ATOM 3857 C CA . GLN A 1 498 ? 2.693 4.512 -29.219 1.00 51.56 498 GLN A CA 1
ATOM 3858 C C . GLN A 1 498 ? 1.901 3.208 -29.035 1.00 51.56 498 GLN A C 1
ATOM 3860 O O . GLN A 1 498 ? 1.046 3.115 -28.167 1.00 51.56 498 GLN A O 1
ATOM 3865 N N . GLY A 1 499 ? 2.203 2.159 -29.797 1.00 59.50 499 GLY A N 1
ATOM 3866 C CA . GLY A 1 499 ? 1.592 0.844 -29.613 1.00 59.50 499 GLY A CA 1
ATOM 3867 C C . GLY A 1 499 ? 0.240 0.698 -30.315 1.00 59.50 499 GLY A C 1
ATOM 3868 O O . GLY A 1 499 ? -0.711 1.456 -30.114 1.00 59.50 499 GLY A O 1
ATOM 3869 N N . VAL A 1 500 ? 0.160 -0.331 -31.156 1.00 65.25 500 VAL A N 1
ATOM 3870 C CA . VAL A 1 500 ? -1.059 -0.721 -31.867 1.00 65.25 500 VAL A CA 1
ATOM 3871 C C . VAL A 1 500 ? -2.101 -1.194 -30.845 1.00 65.25 500 VAL A C 1
ATOM 3873 O O . VAL A 1 500 ? -1.738 -1.953 -29.947 1.00 65.25 500 VAL A O 1
ATOM 3876 N N . PRO A 1 501 ? -3.383 -0.799 -30.968 1.00 75.00 501 PRO A N 1
ATOM 3877 C CA . PRO A 1 501 ? -4.450 -1.320 -30.132 1.00 75.00 501 PRO A CA 1
ATOM 3878 C C . PRO A 1 501 ? -4.443 -2.840 -30.124 1.00 75.00 501 PRO A C 1
ATOM 3880 O O . PRO A 1 501 ? -4.340 -3.479 -31.174 1.00 75.00 501 PRO A O 1
ATOM 3883 N N . ARG A 1 502 ? -4.571 -3.421 -28.939 1.00 74.00 502 ARG A N 1
ATOM 3884 C CA . ARG A 1 502 ? -4.619 -4.864 -28.752 1.00 74.00 502 ARG A CA 1
ATOM 3885 C C . ARG A 1 502 ? -5.665 -5.264 -27.755 1.00 74.00 502 ARG A C 1
ATOM 3887 O O . ARG A 1 502 ? -6.026 -4.531 -26.838 1.00 74.00 502 ARG A O 1
ATOM 3894 N N . VAL A 1 503 ? -6.121 -6.480 -27.976 1.00 74.56 503 VAL A N 1
ATOM 3895 C CA . VAL A 1 503 ? -7.122 -7.157 -27.190 1.00 74.56 503 VAL A CA 1
ATOM 3896 C C . VAL A 1 503 ? -6.522 -8.465 -26.713 1.00 74.56 503 VAL A C 1
ATOM 3898 O O . VAL A 1 503 ? -6.123 -9.316 -27.511 1.00 74.56 503 VAL A O 1
ATOM 3901 N N . PHE A 1 504 ? -6.477 -8.613 -25.397 1.00 70.56 504 PHE A N 1
ATOM 3902 C CA . PHE A 1 504 ? -6.003 -9.810 -24.726 1.00 70.56 504 PHE A CA 1
ATOM 3903 C C . PHE A 1 504 ? -7.190 -10.529 -24.111 1.00 70.56 504 PHE A C 1
ATOM 3905 O O . PHE A 1 504 ? -7.835 -10.006 -23.197 1.00 70.56 504 PHE A O 1
ATOM 3912 N N . LEU A 1 505 ? -7.475 -11.734 -24.600 1.00 61.25 505 LEU A N 1
ATOM 3913 C CA . LEU A 1 505 ? -8.475 -12.591 -23.980 1.00 61.25 505 LEU A CA 1
ATOM 3914 C C . LEU A 1 505 ? -7.845 -13.317 -22.785 1.00 61.25 505 LEU A C 1
ATOM 3916 O O . LEU A 1 505 ? -6.900 -14.089 -22.956 1.00 61.25 505 LEU A O 1
ATOM 3920 N N . SER A 1 506 ? -8.375 -13.087 -21.585 1.00 58.72 506 SER A N 1
ATOM 3921 C CA . SER A 1 506 ? -8.022 -13.836 -20.377 1.00 58.72 506 SER A CA 1
ATOM 3922 C C . SER A 1 506 ? -9.172 -14.756 -19.960 1.00 58.72 506 SER A C 1
ATOM 3924 O O . SER A 1 506 ? -10.277 -14.675 -20.498 1.00 58.72 506 SER A O 1
ATOM 3926 N N . LEU A 1 507 ? -8.920 -15.659 -19.004 1.00 55.16 507 LEU A N 1
ATOM 3927 C CA . LEU A 1 507 ? -9.965 -16.535 -18.458 1.00 55.16 507 LEU A CA 1
ATOM 3928 C C . LEU A 1 507 ? -11.135 -15.740 -17.861 1.00 55.16 507 LEU A C 1
ATOM 3930 O O . LEU A 1 507 ? -12.271 -16.181 -17.977 1.00 55.16 507 LEU A O 1
ATOM 3934 N N . ASP A 1 508 ? -10.858 -14.557 -17.306 1.00 55.34 508 ASP A N 1
ATOM 3935 C CA . ASP A 1 508 ? -11.812 -13.762 -16.523 1.00 55.34 508 ASP A CA 1
ATOM 3936 C C . ASP A 1 508 ? -12.339 -12.520 -17.253 1.00 55.34 508 ASP A C 1
ATOM 3938 O O . ASP A 1 508 ? -13.081 -11.718 -16.677 1.00 55.34 508 ASP A O 1
ATOM 3942 N N . GLY A 1 509 ? -11.995 -12.344 -18.531 1.00 68.44 509 GLY A N 1
ATOM 3943 C CA . GLY A 1 509 ? -12.498 -11.240 -19.338 1.00 68.44 509 GLY A CA 1
ATOM 3944 C C . GLY A 1 509 ? -11.555 -10.857 -20.467 1.00 68.44 509 GLY A C 1
ATOM 3945 O O . GLY A 1 509 ? -10.894 -11.692 -21.081 1.00 68.44 509 GLY A O 1
ATOM 3946 N N . LEU A 1 510 ? -11.519 -9.566 -20.766 1.00 74.06 510 LEU A N 1
ATOM 3947 C CA . LEU A 1 510 ? -10.795 -9.020 -21.896 1.00 74.06 510 LEU A CA 1
ATOM 3948 C C . LEU A 1 510 ? -10.073 -7.744 -21.487 1.00 74.06 510 LEU A C 1
ATOM 3950 O O . LEU A 1 510 ? -10.661 -6.853 -20.883 1.00 74.06 510 LEU A O 1
ATOM 3954 N N . THR A 1 511 ? -8.783 -7.666 -21.788 1.00 73.38 511 THR A N 1
ATOM 3955 C CA . THR A 1 511 ? -7.953 -6.495 -21.474 1.00 73.38 511 THR A CA 1
ATOM 3956 C C . THR A 1 511 ? -7.584 -5.788 -22.755 1.00 73.38 511 THR A C 1
ATOM 3958 O O . THR A 1 511 ? -7.298 -6.442 -23.757 1.00 73.38 511 THR A O 1
ATOM 3961 N N . LEU A 1 512 ? -7.602 -4.464 -22.717 1.00 72.88 512 LEU A N 1
ATOM 3962 C CA . LEU A 1 512 ? -7.194 -3.625 -23.828 1.00 72.88 512 LEU A CA 1
ATOM 3963 C C . LEU A 1 512 ? -5.849 -2.965 -23.521 1.00 72.88 512 LEU A C 1
ATOM 3965 O O . LEU A 1 512 ? -5.494 -2.735 -22.363 1.00 72.88 512 LEU A O 1
ATOM 3969 N N . SER A 1 513 ? -5.110 -2.689 -24.586 1.00 70.12 513 SER A N 1
ATOM 3970 C CA . SER A 1 513 ? -3.883 -1.897 -24.572 1.00 70.12 513 SER A CA 1
ATOM 3971 C C . SER A 1 513 ? -3.714 -1.180 -25.900 1.00 70.12 513 SER A C 1
ATOM 3973 O O . SER A 1 513 ? -4.398 -1.503 -26.875 1.00 70.12 513 SER A O 1
ATOM 3975 N N . GLY A 1 514 ? -2.794 -0.229 -25.931 1.00 71.50 514 GLY A N 1
ATOM 3976 C CA . GLY A 1 514 ? -2.403 0.539 -27.087 1.00 71.50 514 GLY A CA 1
ATOM 3977 C C . GLY A 1 514 ? -3.203 1.822 -27.183 1.00 71.50 514 GLY A C 1
ATOM 3978 O O . GLY A 1 514 ? -4.020 2.160 -26.322 1.00 71.50 514 GLY A O 1
ATOM 3979 N N . HIS A 1 515 ? -2.954 2.542 -28.265 1.00 76.75 515 HIS A N 1
ATOM 3980 C CA . HIS A 1 515 ? -3.421 3.908 -28.399 1.00 76.75 515 HIS A CA 1
ATOM 3981 C C . HIS A 1 515 ? -4.190 4.100 -29.703 1.00 76.75 515 HIS A C 1
ATOM 3983 O O . HIS A 1 515 ? -3.843 3.564 -30.762 1.00 76.75 515 HIS A O 1
ATOM 3989 N N . VAL A 1 516 ? -5.272 4.873 -29.620 1.00 81.56 516 VAL A N 1
ATOM 3990 C CA . VAL A 1 516 ? -6.113 5.212 -30.771 1.00 81.56 516 VAL A CA 1
ATOM 3991 C C . VAL A 1 516 ? -6.180 6.718 -30.977 1.00 81.56 516 VAL A C 1
ATOM 3993 O O . VAL A 1 516 ? -6.312 7.493 -30.028 1.00 81.56 516 VAL A O 1
ATOM 3996 N N . ASN A 1 517 ? -6.099 7.129 -32.242 1.00 81.38 517 ASN A N 1
ATOM 3997 C CA . ASN A 1 517 ? -6.174 8.516 -32.674 1.00 81.38 517 ASN A CA 1
ATOM 3998 C C . ASN A 1 517 ? -7.549 8.830 -33.269 1.00 81.38 517 ASN A C 1
ATOM 4000 O O . ASN A 1 517 ? -7.991 8.173 -34.222 1.00 81.38 517 ASN A O 1
ATOM 4004 N N . GLY A 1 518 ? -8.186 9.875 -32.743 1.00 71.25 518 GLY A N 1
ATOM 4005 C CA . GLY A 1 518 ? -9.527 10.331 -33.105 1.00 71.25 518 GLY A CA 1
ATOM 4006 C C . GLY A 1 518 ? -9.564 11.651 -33.887 1.00 71.25 518 GLY A C 1
ATOM 4007 O O . GLY A 1 518 ? -10.602 12.311 -33.928 1.00 71.25 518 GLY A O 1
ATOM 4008 N N . THR A 1 519 ? -8.467 12.073 -34.522 1.00 66.19 519 THR A N 1
ATOM 4009 C CA . THR A 1 519 ? -8.451 13.317 -35.311 1.00 66.19 519 THR A CA 1
ATOM 4010 C C . THR A 1 519 ? -9.314 13.145 -36.576 1.00 66.19 519 THR A C 1
ATOM 4012 O O . THR A 1 519 ? -8.984 12.333 -37.447 1.00 66.19 519 THR A O 1
ATOM 4015 N N . ASN A 1 520 ? -10.424 13.893 -36.669 1.00 57.34 520 ASN A N 1
ATOM 4016 C CA . ASN A 1 520 ? -11.390 13.937 -37.786 1.00 57.34 520 ASN A CA 1
ATOM 4017 C C . ASN A 1 520 ? -12.189 12.639 -38.049 1.00 57.34 520 ASN A C 1
ATOM 4019 O O . ASN A 1 520 ? -12.139 12.096 -39.155 1.00 57.34 520 ASN A O 1
ATOM 4023 N N . LYS A 1 521 ? -12.917 12.113 -37.053 1.00 62.16 521 LYS A N 1
ATOM 4024 C CA . LYS A 1 521 ? -13.682 10.851 -37.190 1.00 62.16 521 LYS A CA 1
ATOM 4025 C C . LYS A 1 521 ? -15.181 11.080 -37.352 1.00 62.16 521 LYS A C 1
ATOM 4027 O O . LYS A 1 521 ? -15.738 12.040 -36.833 1.00 62.16 521 LYS A O 1
ATOM 4032 N N . THR A 1 522 ? -15.836 10.168 -38.067 1.00 55.53 522 THR A N 1
ATOM 4033 C CA . THR A 1 522 ? -17.271 10.227 -38.399 1.00 55.53 522 THR A CA 1
ATOM 4034 C C . THR A 1 522 ? -18.123 9.270 -37.557 1.00 55.53 522 THR A C 1
ATOM 4036 O O . THR A 1 522 ? -19.270 9.011 -37.913 1.00 55.53 522 THR A O 1
ATOM 4039 N N . GLY A 1 523 ? -17.590 8.721 -36.457 1.00 68.06 523 GLY A N 1
ATOM 4040 C CA . GLY A 1 523 ? -18.333 7.795 -35.602 1.00 68.06 523 GLY A CA 1
ATOM 4041 C C . GLY A 1 523 ? -17.647 7.435 -34.283 1.00 68.06 523 GLY A C 1
ATOM 4042 O O . GLY A 1 523 ? -16.422 7.460 -34.161 1.00 68.06 523 GLY A O 1
ATOM 4043 N N . ASP A 1 524 ? -18.476 7.049 -33.314 1.00 77.75 524 ASP A N 1
ATOM 4044 C CA . ASP A 1 524 ? -18.086 6.746 -31.934 1.00 77.75 524 ASP A CA 1
ATOM 4045 C C . ASP A 1 524 ? -17.508 5.335 -31.753 1.00 77.75 524 ASP A C 1
ATOM 4047 O O . ASP A 1 524 ? -16.860 5.057 -30.747 1.00 77.75 524 ASP A O 1
ATOM 4051 N N . VAL A 1 525 ? -17.742 4.417 -32.698 1.00 82.81 525 VAL A N 1
ATOM 4052 C CA . VAL A 1 525 ? -17.237 3.036 -32.616 1.00 82.81 525 VAL A CA 1
ATOM 4053 C C . VAL A 1 525 ? -15.774 3.001 -33.042 1.00 82.81 525 VAL A C 1
ATOM 4055 O O . VAL A 1 525 ? -15.462 3.338 -34.186 1.00 82.81 525 VAL A O 1
ATOM 4058 N N . LEU A 1 526 ? -14.911 2.563 -32.126 1.00 86.12 526 LEU A N 1
ATOM 4059 C CA . LEU A 1 526 ? -13.469 2.434 -32.326 1.00 86.12 526 LEU A CA 1
ATOM 4060 C C . LEU A 1 526 ? -13.157 1.153 -33.091 1.00 86.12 526 LEU A C 1
ATOM 4062 O O . LEU A 1 526 ? -12.442 1.191 -34.083 1.00 86.12 526 LEU A O 1
ATOM 4066 N N . PHE A 1 527 ? -13.705 0.026 -32.641 1.00 89.25 527 PHE A N 1
ATOM 4067 C CA . PHE A 1 527 ? -13.542 -1.275 -33.282 1.00 89.25 527 PHE A CA 1
ATOM 4068 C C . PHE A 1 527 ? -14.671 -2.232 -32.897 1.00 89.25 527 PHE A C 1
ATOM 4070 O O . PHE A 1 527 ? -15.411 -2.006 -31.937 1.00 89.25 527 PHE A O 1
ATOM 4077 N N . VAL A 1 528 ? -14.779 -3.329 -33.647 1.00 90.94 528 VAL A N 1
ATOM 4078 C CA . VAL A 1 528 ? -15.691 -4.438 -33.359 1.00 90.94 528 VAL A CA 1
ATOM 4079 C C . VAL A 1 528 ? -14.880 -5.713 -33.194 1.00 90.94 528 VAL A C 1
ATOM 4081 O O . VAL A 1 528 ? -14.145 -6.109 -34.097 1.00 90.94 528 VAL A O 1
ATOM 4084 N N . LEU A 1 529 ? -15.027 -6.371 -32.047 1.00 87.56 529 LEU A N 1
ATOM 4085 C CA . LEU A 1 529 ? -14.414 -7.674 -31.817 1.00 87.56 529 LEU A CA 1
ATOM 4086 C C . LEU A 1 529 ? -15.224 -8.781 -32.479 1.00 87.56 529 LEU A C 1
ATOM 4088 O O . LEU A 1 529 ? -16.445 -8.865 -32.311 1.00 87.56 529 LEU A O 1
ATOM 4092 N N . THR A 1 530 ? -14.534 -9.653 -33.209 1.00 83.50 530 THR A N 1
ATOM 4093 C CA . THR A 1 530 ? -15.136 -10.864 -33.778 1.00 83.50 530 THR A CA 1
ATOM 4094 C C . THR A 1 530 ? -15.451 -11.873 -32.673 1.00 83.50 530 THR A C 1
ATOM 4096 O O . THR A 1 530 ? -14.824 -11.850 -31.612 1.00 83.50 530 THR A O 1
ATOM 4099 N N . ASP A 1 531 ? -16.431 -12.751 -32.908 1.00 79.56 531 ASP A N 1
ATOM 4100 C CA . ASP A 1 531 ? -16.994 -13.660 -31.894 1.00 79.56 531 ASP A CA 1
ATOM 4101 C C . ASP A 1 531 ? -15.930 -14.466 -31.130 1.00 79.56 531 ASP A C 1
ATOM 4103 O O . ASP A 1 531 ? -16.027 -14.622 -29.915 1.00 79.56 531 ASP A O 1
ATOM 4107 N N . ASN A 1 532 ? -14.867 -14.896 -31.817 1.00 75.75 532 ASN A N 1
ATOM 4108 C CA . ASN A 1 532 ? -13.782 -15.707 -31.249 1.00 75.75 532 ASN A CA 1
ATOM 4109 C C . ASN A 1 532 ? -12.929 -14.979 -30.195 1.00 75.75 532 ASN A C 1
ATOM 4111 O O . ASN A 1 532 ? -12.183 -15.627 -29.459 1.00 75.75 532 ASN A O 1
ATOM 4115 N N . TYR A 1 533 ? -13.028 -13.650 -30.128 1.00 75.06 533 TYR A N 1
ATOM 4116 C CA . TYR A 1 533 ? -12.290 -12.803 -29.189 1.00 75.06 533 TYR A CA 1
ATOM 4117 C C . TYR A 1 533 ? -13.216 -12.030 -28.250 1.00 75.06 533 TYR A C 1
ATOM 4119 O O . TYR A 1 533 ? -12.755 -11.147 -27.532 1.00 75.06 533 TYR A O 1
ATOM 4127 N N . ARG A 1 534 ? -14.520 -12.335 -28.238 1.00 78.69 534 ARG A N 1
ATOM 4128 C CA . ARG A 1 534 ? -15.439 -11.775 -27.243 1.00 78.69 534 ARG A CA 1
ATOM 4129 C C . ARG A 1 534 ? -15.302 -12.556 -25.929 1.00 78.69 534 ARG A C 1
ATOM 4131 O O . ARG A 1 534 ? -15.151 -13.778 -25.966 1.00 78.69 534 ARG A O 1
ATOM 4138 N N . PRO A 1 535 ? -15.369 -11.890 -24.764 1.00 67.00 535 PRO A N 1
ATOM 4139 C CA . PRO A 1 535 ? -15.468 -12.587 -23.489 1.00 67.00 535 PRO A CA 1
ATOM 4140 C C . PRO A 1 535 ? -16.730 -13.463 -23.498 1.00 67.00 535 PRO A C 1
ATOM 4142 O O . PRO A 1 535 ? -17.778 -13.026 -23.978 1.00 67.00 535 PRO A O 1
ATOM 4145 N N . PHE A 1 536 ? -16.618 -14.706 -23.012 1.00 63.81 536 PHE A N 1
ATOM 4146 C CA . PHE A 1 536 ? -17.702 -15.694 -23.053 1.00 63.81 536 PHE A CA 1
ATOM 4147 C C . PHE A 1 536 ? -19.016 -15.107 -22.514 1.00 63.81 536 PHE A C 1
ATOM 4149 O O . PHE A 1 536 ? -19.044 -14.478 -21.455 1.00 63.81 536 PHE A O 1
ATOM 4156 N N . ALA A 1 537 ? -20.107 -15.310 -23.256 1.00 54.72 537 ALA A N 1
ATOM 4157 C CA . ALA A 1 537 ? -21.430 -14.839 -22.877 1.00 54.72 537 ALA A CA 1
ATOM 4158 C C . ALA A 1 537 ? -22.117 -15.864 -21.966 1.00 54.72 537 ALA A C 1
ATOM 4160 O O . ALA A 1 537 ? -22.624 -16.874 -22.454 1.00 54.72 537 ALA A O 1
ATOM 4161 N N . TYR A 1 538 ? -22.192 -15.587 -20.663 1.00 46.50 538 TYR A N 1
ATOM 4162 C CA . TYR A 1 538 ? -23.158 -16.243 -19.791 1.00 46.50 538 TYR A CA 1
ATOM 4163 C C . TYR A 1 538 ? -24.370 -15.311 -19.635 1.00 46.50 538 TYR A C 1
ATOM 4165 O O . TYR A 1 538 ? -24.276 -14.194 -19.146 1.00 46.50 538 TYR A O 1
ATOM 4173 N N . THR A 1 539 ? -25.526 -15.779 -20.110 1.00 53.09 539 THR A N 1
ATOM 4174 C CA . THR A 1 539 ? -26.873 -15.219 -19.864 1.00 53.09 539 THR A CA 1
ATOM 4175 C C . THR A 1 539 ? -27.261 -13.870 -20.513 1.00 53.09 539 THR A C 1
ATOM 4177 O O . THR A 1 539 ? -26.451 -13.059 -20.956 1.00 53.09 539 THR A O 1
ATOM 4180 N N . SER A 1 540 ? -28.574 -13.638 -20.644 1.00 55.66 540 SER A N 1
ATOM 4181 C CA . SER A 1 540 ? -29.194 -12.640 -21.535 1.00 55.66 540 SER A CA 1
ATOM 4182 C C . SER A 1 540 ? -29.278 -11.202 -21.006 1.00 55.66 540 SER A C 1
ATOM 4184 O O . SER A 1 540 ? -29.600 -10.309 -21.785 1.00 55.66 540 SER A O 1
ATOM 4186 N N . ASN A 1 541 ? -28.966 -10.920 -19.738 1.00 61.66 541 ASN A N 1
ATOM 4187 C CA . ASN A 1 541 ? -29.500 -9.703 -19.099 1.00 61.66 541 ASN A CA 1
ATOM 4188 C C . ASN A 1 541 ? -28.601 -8.453 -19.170 1.00 61.66 541 ASN A C 1
ATOM 4190 O O . ASN A 1 541 ? -29.113 -7.341 -19.062 1.00 61.66 541 ASN A O 1
ATOM 4194 N N . ARG A 1 542 ? -27.285 -8.590 -19.391 1.00 64.94 542 ARG A N 1
ATOM 4195 C CA . ARG A 1 542 ? -26.361 -7.445 -19.515 1.00 64.94 542 ARG A CA 1
ATOM 4196 C C . ARG A 1 542 ? -25.851 -7.293 -20.946 1.00 64.94 542 ARG A C 1
ATOM 4198 O O . ARG A 1 542 ? -25.040 -8.086 -21.411 1.00 64.94 542 ARG A O 1
ATOM 4205 N N . THR A 1 543 ? -26.318 -6.267 -21.652 1.00 78.19 543 THR A N 1
ATOM 4206 C CA . THR A 1 543 ? -25.966 -6.035 -23.064 1.00 78.19 543 THR A CA 1
ATOM 4207 C C . THR A 1 543 ? -24.667 -5.248 -23.240 1.00 78.19 543 THR A C 1
ATOM 4209 O O . THR A 1 543 ? -24.018 -5.399 -24.272 1.00 78.19 543 THR A O 1
ATOM 4212 N N . TYR A 1 544 ? -24.235 -4.469 -22.239 1.00 84.75 544 TYR A N 1
ATOM 4213 C CA . TYR A 1 544 ? -22.997 -3.685 -22.300 1.00 84.75 544 TYR A CA 1
ATOM 4214 C C . TYR A 1 544 ? -22.309 -3.462 -20.936 1.00 84.75 544 TYR A C 1
ATOM 4216 O O . TYR A 1 544 ? -22.896 -3.655 -19.865 1.00 84.75 544 TYR A O 1
ATOM 4224 N N . VAL A 1 545 ? -21.050 -3.015 -20.978 1.00 78.25 545 VAL A N 1
ATOM 4225 C CA . VAL A 1 545 ? -20.297 -2.446 -19.849 1.00 78.25 545 VAL A CA 1
ATOM 4226 C C . VAL A 1 545 ? -19.777 -1.061 -20.221 1.00 78.25 545 VAL A C 1
ATOM 4228 O O . VAL A 1 545 ? -19.336 -0.850 -21.347 1.00 78.25 545 VAL A O 1
ATOM 4231 N N . ASN A 1 546 ? -19.849 -0.120 -19.279 1.00 82.69 546 ASN A N 1
ATOM 4232 C CA . ASN A 1 546 ? -19.234 1.193 -19.431 1.00 82.69 546 ASN A CA 1
ATOM 4233 C C . ASN A 1 546 ? -17.876 1.193 -18.727 1.00 82.69 546 ASN A C 1
ATOM 4235 O O . ASN A 1 546 ? -17.766 0.690 -17.610 1.00 82.69 546 ASN A O 1
ATOM 4239 N N . LEU A 1 547 ? -16.873 1.771 -19.371 1.00 76.94 547 LEU A N 1
ATOM 4240 C CA . LEU A 1 547 ? -15.506 1.873 -18.874 1.00 76.94 547 LEU A CA 1
ATOM 4241 C C . LEU A 1 547 ? -15.067 3.333 -18.928 1.00 76.94 547 LEU A C 1
ATOM 4243 O O . LEU A 1 547 ? -15.631 4.126 -19.682 1.00 76.94 547 LEU A O 1
ATOM 4247 N N . THR A 1 548 ? -14.034 3.670 -18.169 1.00 73.25 548 THR A N 1
ATOM 4248 C CA . THR A 1 548 ? -13.428 5.002 -18.197 1.00 73.25 548 THR A CA 1
ATOM 4249 C C . THR A 1 548 ? -11.950 4.850 -18.504 1.00 73.25 548 THR A C 1
ATOM 4251 O O . THR A 1 548 ? -11.259 4.140 -17.781 1.00 73.25 548 THR A O 1
ATOM 4254 N N . GLY A 1 549 ? -11.483 5.509 -19.559 1.00 69.50 549 GLY A N 1
ATOM 4255 C CA . GLY A 1 549 ? -10.060 5.672 -19.856 1.00 69.50 549 GLY A CA 1
ATOM 4256 C C . GLY A 1 549 ? -9.667 7.143 -19.851 1.00 69.50 549 GLY A C 1
ATOM 4257 O O . GLY A 1 549 ? -10.437 7.999 -19.406 1.00 69.50 549 GLY A O 1
ATOM 4258 N N . PHE A 1 550 ? -8.474 7.437 -20.358 1.00 70.56 550 PHE A N 1
ATOM 4259 C CA . PHE A 1 550 ? -7.875 8.767 -20.277 1.00 70.56 550 PHE A CA 1
ATOM 4260 C C . PHE A 1 550 ? -7.280 9.198 -21.620 1.00 70.56 550 PHE A C 1
ATOM 4262 O O . PHE A 1 550 ? -6.810 8.377 -22.406 1.00 70.56 550 PHE A O 1
ATOM 4269 N N . THR A 1 551 ? -7.315 10.503 -21.884 1.00 70.56 551 THR A N 1
ATOM 4270 C CA . THR A 1 551 ? -6.621 11.128 -23.021 1.00 70.56 551 THR A CA 1
ATOM 4271 C C . THR A 1 551 ? -5.176 11.459 -22.651 1.00 70.56 551 THR A C 1
ATOM 4273 O O . THR A 1 551 ? -4.951 11.990 -21.559 1.00 70.56 551 THR A O 1
ATOM 4276 N N . ASP A 1 552 ? -4.223 11.266 -23.566 1.00 61.97 552 ASP A N 1
ATOM 4277 C CA . ASP A 1 552 ? -2.789 11.393 -23.244 1.00 61.97 552 ASP A CA 1
ATOM 4278 C C . ASP A 1 552 ? -2.258 12.830 -23.147 1.00 61.97 552 ASP A C 1
ATOM 4280 O O . ASP A 1 552 ? -1.228 13.052 -22.516 1.00 61.97 552 ASP A O 1
ATOM 4284 N N . PHE A 1 553 ? -2.950 13.834 -23.703 1.00 52.47 553 PHE A N 1
ATOM 4285 C CA . PHE A 1 553 ? -2.468 15.221 -23.676 1.00 52.47 553 PHE A CA 1
ATOM 4286 C C . PHE A 1 553 ? -3.255 16.133 -22.719 1.00 52.47 553 PHE A C 1
ATOM 4288 O O . PHE A 1 553 ? -4.450 16.381 -22.875 1.00 52.47 553 PHE A O 1
ATOM 4295 N N . GLY A 1 554 ? -2.533 16.687 -21.738 1.00 40.66 554 GLY A N 1
ATOM 4296 C CA . GLY A 1 554 ? -2.779 18.008 -21.140 1.00 40.66 554 GLY A CA 1
ATOM 4297 C C . GLY A 1 554 ? -3.829 18.136 -20.034 1.00 40.66 554 GLY A C 1
ATOM 4298 O O . GLY A 1 554 ? -3.875 19.175 -19.383 1.00 40.66 554 GLY A O 1
ATOM 4299 N N . SER A 1 555 ? -4.656 17.123 -19.771 1.00 47.25 555 SER A N 1
ATOM 4300 C CA . SER A 1 555 ? -5.612 17.195 -18.645 1.00 47.25 555 SER A CA 1
ATOM 4301 C C . SER A 1 555 ? -5.958 15.867 -17.976 1.00 47.25 555 SER A C 1
ATOM 4303 O O . SER A 1 555 ? -6.549 15.888 -16.899 1.00 47.25 5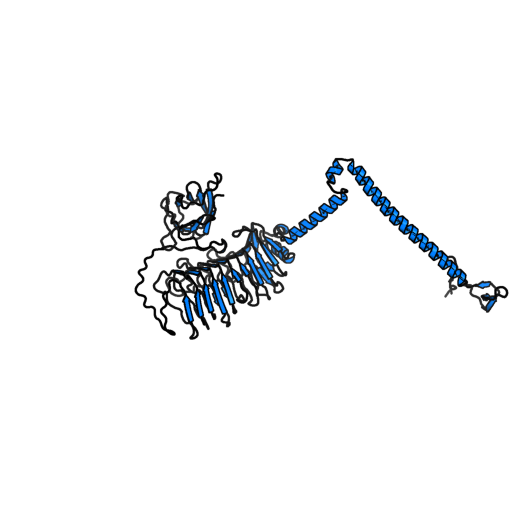55 SER A O 1
ATOM 4305 N N . GLY A 1 556 ? -5.635 14.717 -18.586 1.00 57.19 556 GLY A N 1
ATOM 4306 C CA . GLY A 1 556 ? -6.125 13.423 -18.099 1.00 57.19 556 GLY A CA 1
ATOM 4307 C C . GLY A 1 556 ? -7.655 13.386 -18.025 1.00 57.19 556 GLY A C 1
ATOM 4308 O O . GLY A 1 556 ? -8.216 12.798 -17.102 1.00 57.19 556 GLY A O 1
ATOM 4309 N N . SER A 1 557 ? -8.337 14.071 -18.950 1.00 65.06 557 SER A N 1
ATOM 4310 C CA . SER A 1 557 ? -9.795 14.127 -18.946 1.00 65.06 557 SER A CA 1
ATOM 4311 C C . SER A 1 557 ? -10.361 12.714 -19.119 1.00 65.06 557 SER A C 1
ATOM 4313 O O . SER A 1 557 ? -9.954 12.003 -20.045 1.00 65.06 557 SER A O 1
ATOM 4315 N N . PRO A 1 558 ? -11.278 12.278 -18.237 1.00 66.81 558 PRO A N 1
ATOM 4316 C CA . PRO A 1 558 ? -11.853 10.949 -18.325 1.00 66.81 558 PRO A CA 1
ATOM 4317 C C . PRO A 1 558 ? -12.725 10.847 -19.577 1.00 66.81 558 PRO A C 1
ATOM 4319 O O . PRO A 1 558 ? -13.639 11.647 -19.785 1.00 66.81 558 PRO A O 1
ATOM 4322 N N . VAL A 1 559 ? -12.470 9.828 -20.390 1.00 74.69 559 VAL A N 1
ATOM 4323 C CA . VAL A 1 559 ? -13.282 9.468 -21.555 1.00 74.69 559 VAL A CA 1
ATOM 4324 C C . VAL A 1 559 ? -14.043 8.185 -21.262 1.00 74.69 559 VAL A C 1
ATOM 4326 O O . VAL A 1 559 ? -13.504 7.248 -20.673 1.00 74.69 559 VAL A O 1
ATOM 4329 N N . ARG A 1 560 ? -15.325 8.149 -21.630 1.00 83.62 560 ARG A N 1
ATOM 4330 C CA . ARG A 1 560 ? -16.198 7.006 -21.351 1.00 83.62 560 ARG A CA 1
ATOM 4331 C C . ARG A 1 560 ? -16.277 6.098 -22.562 1.00 83.62 560 ARG A C 1
ATOM 4333 O O . ARG A 1 560 ? -16.614 6.563 -23.644 1.00 83.62 560 ARG A O 1
ATOM 4340 N N . PHE A 1 561 ? -16.063 4.809 -22.359 1.00 86.12 561 PHE A N 1
ATOM 4341 C CA . PHE A 1 561 ? -16.278 3.780 -23.366 1.00 86.12 561 PHE A CA 1
ATOM 4342 C C . PHE A 1 561 ? -17.482 2.927 -23.011 1.00 86.12 561 PHE A C 1
ATOM 4344 O O . PHE A 1 561 ? -17.837 2.780 -21.842 1.00 86.12 561 PHE A O 1
ATOM 4351 N N . GLN A 1 562 ? -18.077 2.325 -24.027 1.00 89.81 562 GLN A N 1
ATOM 4352 C CA . GLN A 1 562 ? -19.037 1.249 -23.911 1.00 89.81 562 GLN A CA 1
ATOM 4353 C C . GLN A 1 562 ? -18.534 0.062 -24.712 1.00 89.81 562 GLN A C 1
ATOM 4355 O O . GLN A 1 562 ? -18.251 0.197 -25.901 1.00 89.81 562 GLN A O 1
ATOM 4360 N N . TYR A 1 563 ? -18.491 -1.101 -24.075 1.00 90.81 563 TYR A N 1
ATOM 4361 C CA . TYR A 1 563 ? -18.349 -2.371 -24.768 1.00 90.81 563 TYR A CA 1
ATOM 4362 C C . TYR A 1 563 ? -19.686 -3.103 -24.784 1.00 90.81 563 TYR A C 1
ATOM 4364 O O . TYR A 1 563 ? -20.271 -3.335 -23.725 1.00 90.81 563 TYR A O 1
ATOM 4372 N N . ASN A 1 564 ? -20.172 -3.466 -25.967 1.00 89.31 564 ASN A N 1
ATOM 4373 C CA . ASN A 1 564 ? -21.400 -4.230 -26.141 1.00 89.31 564 ASN A CA 1
ATOM 4374 C C . ASN A 1 564 ? -21.076 -5.723 -26.285 1.00 89.31 564 ASN A C 1
ATOM 4376 O O . ASN A 1 564 ? -20.457 -6.155 -27.255 1.00 89.31 564 ASN A O 1
ATOM 4380 N N . TYR A 1 565 ? -21.543 -6.529 -25.332 1.00 84.25 565 TYR A N 1
ATOM 4381 C CA . TYR A 1 565 ? -21.286 -7.971 -25.302 1.00 84.25 565 TYR A CA 1
ATOM 4382 C C . TYR A 1 565 ? -21.991 -8.742 -26.425 1.00 84.25 565 TYR A C 1
ATOM 4384 O O . TYR A 1 565 ? -21.641 -9.886 -26.694 1.00 84.25 565 TYR A O 1
ATOM 4392 N N . THR A 1 566 ? -23.012 -8.152 -27.049 1.00 83.69 566 THR A N 1
ATOM 4393 C CA . THR A 1 566 ? -23.835 -8.820 -28.068 1.00 83.69 566 THR A CA 1
ATOM 4394 C C . THR A 1 566 ? -23.170 -8.768 -29.434 1.00 83.69 566 THR A C 1
ATOM 4396 O O . THR A 1 566 ? -23.097 -9.784 -30.113 1.00 83.69 566 THR A O 1
ATOM 4399 N N . ASN A 1 567 ? -22.668 -7.598 -29.829 1.00 88.19 567 ASN A N 1
ATOM 4400 C CA . ASN A 1 567 ? -22.084 -7.369 -31.152 1.00 88.19 567 ASN A CA 1
ATOM 4401 C C . ASN A 1 567 ? -20.577 -7.063 -31.108 1.00 88.19 567 ASN A C 1
ATOM 4403 O O . ASN A 1 567 ? -19.972 -6.891 -32.159 1.00 88.19 567 ASN A O 1
ATOM 4407 N N . GLY A 1 568 ? -19.957 -7.016 -29.924 1.00 87.75 568 GLY A N 1
ATOM 4408 C CA . GLY A 1 568 ? -18.525 -6.771 -29.755 1.00 87.75 568 GLY A CA 1
ATOM 4409 C C . GLY A 1 568 ? -18.087 -5.336 -30.041 1.00 87.75 568 GLY A C 1
ATOM 4410 O O . GLY A 1 568 ? -16.884 -5.102 -30.154 1.00 87.75 568 GLY A O 1
ATOM 4411 N N . GLU A 1 569 ? -19.022 -4.393 -30.185 1.00 93.12 569 GLU A N 1
ATOM 4412 C CA . GLU A 1 569 ? -18.710 -2.982 -30.419 1.00 93.12 569 GLU A CA 1
ATOM 4413 C C . GLU A 1 569 ? -18.036 -2.370 -29.195 1.00 93.12 569 GLU A C 1
ATOM 4415 O O . GLU A 1 569 ? -18.611 -2.340 -28.104 1.00 93.12 569 GLU A O 1
ATOM 4420 N N . PHE A 1 570 ? -16.839 -1.827 -29.400 1.00 91.38 570 PHE A N 1
ATOM 4421 C CA . PHE A 1 570 ? -16.176 -0.940 -28.460 1.00 91.38 570 PHE A CA 1
ATOM 4422 C C . PHE A 1 570 ? -16.301 0.492 -28.972 1.00 91.38 570 PHE A C 1
ATOM 4424 O O . PHE A 1 570 ? -15.747 0.837 -30.018 1.00 91.38 570 PHE A O 1
ATOM 4431 N N . LYS A 1 571 ? -17.058 1.326 -28.262 1.00 90.19 571 LYS A N 1
ATOM 4432 C CA . LYS A 1 571 ? -17.347 2.700 -28.680 1.00 90.19 571 LYS A CA 1
ATOM 4433 C C . LYS A 1 571 ? -17.083 3.705 -27.578 1.00 90.19 571 LYS A C 1
ATOM 4435 O O . LYS A 1 571 ? -17.234 3.408 -26.400 1.00 90.19 571 LYS A O 1
ATOM 4440 N N . LEU A 1 572 ? -16.728 4.907 -27.975 1.00 86.69 572 LEU A N 1
ATOM 4441 C CA . LEU A 1 572 ? -16.657 6.083 -27.132 1.00 86.69 572 LEU A CA 1
ATOM 4442 C C . LEU A 1 572 ? -18.078 6.620 -26.885 1.00 86.69 572 LEU A C 1
ATOM 4444 O O . LEU A 1 572 ? -18.943 6.510 -27.745 1.00 86.69 572 LEU A O 1
ATOM 4448 N N . ILE A 1 573 ? -18.361 7.172 -25.708 1.00 84.81 573 ILE A N 1
ATOM 4449 C CA . ILE A 1 573 ? -19.673 7.746 -25.382 1.00 84.81 573 ILE A CA 1
ATOM 4450 C C . ILE A 1 573 ? -19.520 9.240 -25.110 1.00 84.81 573 ILE A C 1
ATOM 4452 O O . ILE A 1 573 ? -18.868 9.626 -24.140 1.00 84.81 573 ILE A O 1
ATOM 4456 N N . GLY A 1 574 ? -20.202 10.068 -25.906 1.00 70.94 574 GLY A N 1
ATOM 4457 C CA . GLY A 1 574 ? -20.439 11.481 -25.583 1.00 70.94 574 GLY A CA 1
ATOM 4458 C C . GLY A 1 574 ? -19.194 12.372 -25.606 1.00 70.94 574 GLY A C 1
ATOM 4459 O O . GLY A 1 574 ? -19.138 13.350 -24.865 1.00 70.94 574 GLY A O 1
ATOM 4460 N N . ALA A 1 575 ? -18.193 12.028 -26.413 1.00 60.19 575 ALA A N 1
ATOM 4461 C CA . ALA A 1 575 ? -16.953 12.787 -26.529 1.00 60.19 575 ALA A CA 1
ATOM 4462 C C . ALA A 1 575 ? -17.022 13.895 -27.602 1.00 60.19 575 ALA A C 1
ATOM 4464 O O . ALA A 1 575 ? -17.831 13.808 -28.527 1.00 60.19 575 ALA A O 1
ATOM 4465 N N . PRO A 1 576 ? -16.166 14.932 -27.511 1.00 58.19 576 PRO A N 1
ATOM 4466 C CA . PRO A 1 576 ? -16.060 15.962 -28.541 1.00 58.19 576 PRO A CA 1
ATOM 4467 C C . PRO A 1 576 ? -15.557 15.395 -29.879 1.00 58.19 576 PRO A C 1
ATOM 4469 O O . PRO A 1 576 ? -14.789 14.437 -29.912 1.00 58.19 576 PRO A O 1
ATOM 4472 N N . SER A 1 577 ? -15.940 16.043 -30.984 1.00 56.81 577 SER A N 1
ATOM 4473 C CA . SER A 1 577 ? -15.672 15.648 -32.382 1.00 56.81 577 SER A CA 1
ATOM 4474 C C . SER A 1 577 ? -14.189 15.565 -32.788 1.00 56.81 577 SER A C 1
ATOM 4476 O O . SER A 1 577 ? -13.878 15.227 -33.929 1.00 56.81 577 SER A O 1
ATOM 4478 N N . SER A 1 578 ? -13.263 15.879 -31.881 1.00 58.81 578 SER A N 1
ATOM 4479 C CA . SER A 1 578 ? -11.821 15.773 -32.093 1.00 58.81 578 SER A CA 1
ATOM 4480 C C . SER A 1 578 ? -11.112 15.419 -30.784 1.00 58.81 578 SER A C 1
ATOM 4482 O O . SER A 1 578 ? -10.880 16.287 -29.941 1.00 58.81 578 SER A O 1
ATOM 4484 N N . LEU A 1 579 ? -10.737 14.151 -30.623 1.00 64.06 579 LEU A N 1
ATOM 4485 C CA . LEU A 1 579 ? -9.787 13.715 -29.599 1.00 64.06 579 LEU A CA 1
ATOM 4486 C C . LEU A 1 579 ? -8.513 13.259 -30.300 1.00 64.06 579 LEU A C 1
ATOM 4488 O O . LEU A 1 579 ? -8.574 12.404 -31.177 1.00 64.06 579 LEU A O 1
ATOM 4492 N N . ALA A 1 580 ? -7.372 13.844 -29.937 1.00 64.31 580 ALA A N 1
ATOM 4493 C CA . ALA A 1 580 ? -6.115 13.546 -30.611 1.00 64.31 580 ALA A CA 1
ATOM 4494 C C . ALA A 1 580 ? -5.670 12.111 -30.308 1.00 64.31 580 ALA A C 1
ATOM 4496 O O . ALA A 1 580 ? -5.611 11.321 -31.237 1.00 64.31 580 ALA A O 1
ATOM 4497 N N . ASN A 1 581 ? -5.476 11.745 -29.035 1.00 78.19 581 ASN A N 1
ATOM 4498 C CA . ASN A 1 581 ? -4.968 10.431 -28.624 1.00 78.19 581 ASN A CA 1
ATOM 4499 C C . ASN A 1 581 ? -5.679 9.924 -27.358 1.00 78.19 581 ASN A C 1
ATOM 4501 O O . ASN A 1 581 ? -5.928 10.692 -26.421 1.00 78.19 581 ASN A O 1
ATOM 4505 N N . ILE A 1 582 ? -6.002 8.634 -27.345 1.00 78.75 582 ILE A N 1
ATOM 4506 C CA . ILE A 1 582 ? -6.667 7.933 -26.248 1.00 78.75 582 ILE A CA 1
ATOM 4507 C C . ILE A 1 582 ? -5.865 6.674 -25.924 1.00 78.75 582 ILE A C 1
ATOM 4509 O O . ILE A 1 582 ? -5.678 5.836 -26.812 1.00 78.75 582 ILE A O 1
ATOM 4513 N N . SER A 1 583 ? -5.498 6.506 -24.654 1.00 78.94 583 SER A N 1
ATOM 4514 C CA . SER A 1 583 ? -4.919 5.260 -24.154 1.00 78.94 583 SER A CA 1
ATOM 4515 C C . SER A 1 583 ? -6.012 4.252 -23.801 1.00 78.94 583 SER A C 1
ATOM 4517 O O . SER A 1 583 ? -6.986 4.568 -23.105 1.00 78.94 583 SER A O 1
ATOM 4519 N N . LEU A 1 584 ? -5.851 3.025 -24.297 1.00 74.56 584 LEU A N 1
ATOM 4520 C CA . LEU A 1 584 ? -6.671 1.872 -23.931 1.00 74.56 584 LEU A CA 1
ATOM 4521 C C . LEU A 1 584 ? -6.032 1.040 -22.810 1.00 74.56 584 LEU A C 1
ATOM 4523 O O . LEU A 1 584 ? -6.633 0.057 -22.372 1.00 74.56 584 LEU A O 1
ATOM 4527 N N . ASP A 1 585 ? -4.837 1.418 -22.350 1.00 62.84 585 ASP A N 1
ATOM 4528 C CA . ASP A 1 585 ? -4.037 0.625 -21.424 1.00 62.84 585 ASP A CA 1
ATOM 4529 C C . ASP A 1 585 ? -4.734 0.438 -20.078 1.00 62.84 585 ASP A C 1
ATOM 4531 O O . ASP A 1 585 ? -5.191 1.378 -19.423 1.00 62.84 585 ASP A O 1
ATOM 4535 N N . GLY A 1 586 ? -4.813 -0.823 -19.652 1.00 57.03 586 GLY A N 1
ATOM 4536 C CA . GLY A 1 586 ? -5.423 -1.198 -18.380 1.00 57.03 586 GLY A CA 1
ATOM 4537 C C . GLY A 1 586 ? -6.954 -1.190 -18.386 1.00 57.03 586 GLY A C 1
ATOM 4538 O O . GLY A 1 586 ? -7.554 -1.475 -17.347 1.00 57.03 586 GLY A O 1
ATOM 4539 N N . LEU A 1 587 ? -7.611 -0.924 -19.524 1.00 65.00 587 LEU A N 1
ATOM 4540 C CA . LEU A 1 587 ? -9.060 -1.084 -19.626 1.00 65.00 587 LEU A CA 1
ATOM 4541 C C . LEU A 1 587 ? -9.423 -2.569 -19.612 1.00 65.00 587 LEU A C 1
ATOM 4543 O O . LEU A 1 587 ? -8.997 -3.349 -20.465 1.00 65.00 587 LEU A O 1
ATOM 4547 N N . PHE A 1 588 ? -10.253 -2.948 -18.643 1.00 74.31 588 PHE A N 1
ATOM 4548 C CA . PHE A 1 588 ? -10.702 -4.319 -18.459 1.00 74.31 588 PHE A CA 1
ATOM 4549 C C . PHE A 1 588 ? -12.207 -4.443 -18.683 1.00 74.31 588 PHE A C 1
ATOM 4551 O O . PHE A 1 588 ? -13.016 -3.822 -17.996 1.00 74.31 588 PHE A O 1
ATOM 4558 N N . ILE A 1 589 ? -12.573 -5.286 -19.640 1.00 74.88 589 ILE A N 1
ATOM 4559 C CA . ILE A 1 589 ? -13.935 -5.731 -19.896 1.00 74.88 589 ILE A CA 1
ATOM 4560 C C . ILE A 1 589 ? -14.118 -7.052 -19.138 1.00 74.88 589 ILE A C 1
ATOM 4562 O O . ILE A 1 589 ? -13.534 -8.062 -19.536 1.00 74.88 589 ILE A O 1
ATOM 4566 N N . PRO A 1 590 ? -14.896 -7.075 -18.044 1.00 66.38 590 PRO A N 1
ATOM 4567 C CA . PRO A 1 590 ? -15.138 -8.309 -17.305 1.00 66.38 590 PRO A CA 1
ATOM 4568 C C . PRO A 1 590 ? -15.935 -9.311 -18.149 1.00 66.38 590 PRO A C 1
ATOM 4570 O O . PRO A 1 590 ? -16.582 -8.940 -19.130 1.00 66.38 590 PRO A O 1
ATOM 4573 N N . LEU A 1 591 ? -15.933 -10.587 -17.759 1.00 69.56 591 LEU A N 1
ATOM 4574 C CA . LEU A 1 591 ? -16.896 -11.541 -18.311 1.00 69.56 591 LEU A CA 1
ATOM 4575 C C . LEU A 1 591 ? -18.336 -11.050 -18.117 1.00 69.56 591 LEU A C 1
ATOM 4577 O O . LEU A 1 591 ? -18.688 -10.407 -17.121 1.00 69.56 591 LEU A O 1
ATOM 4581 N N . ARG A 1 592 ? -19.190 -11.419 -19.069 1.00 63.53 592 ARG A N 1
ATOM 4582 C CA . ARG A 1 592 ? -20.638 -11.327 -18.921 1.00 63.53 592 ARG A CA 1
ATOM 4583 C C . ARG A 1 592 ? -21.080 -12.500 -18.041 1.00 63.53 592 ARG A C 1
ATOM 4585 O O . ARG A 1 592 ? -21.209 -13.606 -18.558 1.00 63.53 592 ARG A O 1
ATOM 4592 N N . ILE A 1 593 ? -21.201 -12.250 -16.734 1.00 54.31 593 ILE A N 1
ATOM 4593 C CA . ILE A 1 593 ? -21.763 -13.182 -15.737 1.00 54.31 593 ILE A CA 1
ATOM 4594 C C . ILE A 1 593 ? -23.288 -13.114 -15.788 1.00 54.31 593 ILE A C 1
ATOM 4596 O O . ILE A 1 593 ? -23.810 -11.970 -15.765 1.00 54.31 593 ILE A O 1
#

Radius of gyration: 42.43 Å; chains: 1; bounding box: 89×47×147 Å

Foldseek 3Di:
DPDQADWDQDPVRDTDRPPDDPDWDFAQDPPRRATWTDDPVDIDHDDDPVVVVVVVVVVVVVVVVVVVVVVVVVVVVVVVVVVVLVVCLVVLVPDVVQCVCQPPHSGNVRVVVVVVVVVVVVVVVVLVVADELVVLVVVCPPQESARSQQVRLVPHQGHEQEAAEREYAAHEHEDENHEYEYDADLVGRREYEHPYQAEHYEYAANHQEYEYEQHEYHYDDPDPLAFAHVNYEDYEAAHHQYAYEYYSYEYTHYQEDYEYNQNHAQHEAELYEYYSYAEYAYAHAQHNYHAALYEYEHYAEDEEYEYAHHEHELYEAYQYAHEPYEYPDPYAYEYAYYNYEYAWAQPAFARPPHDQPPPDDPSGRGRQHLHHAEEEHQEYEYENYEHEHQAENEHPHHAHHQEYHYDEDHDYDYPDPDPDDNPDDDVRHNDYDHPYPPDDDPDDDDDDDDDPDDDDPPPVPDLADDDDNSSVVDPDQPPPQKDQFDFPQPKDFLDSSQGGWIWGDDLFFIAIWGKIFQAQGDFFWGGADDPVRQFDADDDDDQKDKWWWAADDDRRDIWIWIAGNPGRTIGTPDDDNGRGMTTRHGITDGHND

pLDDT: mean 73.2, std 19.0, range [27.98, 98.25]

Secondary structure (DSSP, 8-state):
---PPPEEE-TTS-EEEPP--SS-EEEE-TTT--EEEEETTEEEEPPPHHHHHHHHHHHHHHHHHHHHHHHHHHHHHHHHHHHHHHHHHHHHHT-HHHHHHHTTSSSHHHHHHHHHHHHHHHHHHHHHH-EEGGGGGGG-BTTB-HHHHHHHHHH-SEEEE-SEEEEES-EEE-STTEEEEE-S-TT-SEEEEE--SSEEEEEPTT-SEEEEEEEEEEE--SSTT-SSEEEEEEEEE-SSS-EEEEEEEEEESEEEEEEE-S---S-EEES-EEEEEEEEEEEEESTT-EEES-EEEEEEEEEEEESSEEEEES-EEEEESSEEEEE-SSS-EEEEEES-EEE--SSSBPPTTS----SSSTTTTB----EEEEE-EEEEEEES-EEE-SS--EEE--TT--EEEEES--EEE-SSS---------TT--EEEEE-TT-------SS----------------------TTTT-----GGGEE-PPB-TT-EES-SSS---EEEEETTEEEEESEEEETT-S-SEEEE--GGGSPPB--SS--EEEEEEEETTTT--EEEEEEETTT-EEEEES--S-EEEEE-TT-EEE-B-

Sequence (593 aa):
MIFRPPKVKATKGLERDLLQFEEAELGFTKDTKRFFVGSDQGNVELAKQEEVSEGITDLQSQITQVDSKSNDAVNKANDVQNQFDRVVAEAGSNNPEVVQARGNEVNLNARLNKVDTQLTESDNRLKESGFNIRWNALLALSGDWTTAIQTALDNYTHVYIPEGTFPFTSLTVTRFGTTISGDGQLNGSSKLQYSGSAIAIKVMGSVNYLKLQNIQLLGIPAVSTDYFNIGSIGIDITDGNVSIMTDGLFISGFERCILSNYNGYYSKITNSRFEKSKECLVNFSANNLDIKDTRFQKFHNAIIVNGTNLTISKCSFEIFNGSIVNGSGAEAGIITMKDCYVEIYDNIDLPTNFPNQIANGALAGKFGGNILFTGAFSIIKLIDNDLQLGGVFRVVSVTDCKSLESKNLIHIYSSGNNLDRLYNPSNNLKSFNVNDTLGKDLGVGPYNRTYNQPAFTLNNPFGDNLHFDPILGRNLISFSKVHTPTLLNNWNTTDNTQGVPRVFLSLDGLTLSGHVNGTNKTGDVLFVLTDNYRPFAYTSNRTYVNLTGFTDFGSGSPVRFQYNYTNGEFKLIGAPSSLANISLDGLFIPLRI